Protein AF-A0A7M2WUM8-F1 (afdb_monomer_lite)

Organism: NCBI:txid2807512

pLDDT: mean 88.23, std 14.9, range [24.0, 98.25]

Structure (mmCIF, N/CA/C/O backbone):
data_AF-A0A7M2WUM8-F1
#
_entry.id   AF-A0A7M2WUM8-F1
#
loop_
_atom_site.group_PDB
_atom_site.id
_atom_site.type_symbol
_atom_site.label_atom_id
_atom_site.label_alt_id
_atom_site.label_comp_id
_atom_site.label_asym_id
_atom_site.label_entity_id
_atom_site.label_seq_id
_atom_site.pdbx_PDB_ins_code
_atom_site.Cartn_x
_atom_site.Cartn_y
_atom_site.Cartn_z
_atom_site.occupancy
_atom_site.B_iso_or_equiv
_atom_site.auth_seq_id
_atom_site.auth_comp_id
_atom_site.auth_asym_id
_atom_site.auth_atom_id
_atom_site.pdbx_PDB_model_num
ATOM 1 N N . MET A 1 1 ? 37.838 58.547 -4.268 1.00 42.66 1 MET A N 1
ATOM 2 C CA . MET A 1 1 ? 38.036 58.167 -5.687 1.00 42.66 1 MET A CA 1
ATOM 3 C C . MET A 1 1 ? 38.550 56.728 -5.782 1.00 42.66 1 MET A C 1
ATOM 5 O O . MET A 1 1 ? 39.746 56.507 -5.702 1.00 42.66 1 MET A O 1
ATOM 9 N N . ARG A 1 2 ? 37.656 55.739 -5.902 1.00 49.25 2 ARG A N 1
ATOM 10 C CA . ARG A 1 2 ? 37.960 54.344 -6.291 1.00 49.25 2 ARG A CA 1
ATOM 11 C C . ARG A 1 2 ? 36.720 53.806 -7.011 1.00 49.25 2 ARG A C 1
ATOM 13 O O . ARG A 1 2 ? 35.872 53.190 -6.384 1.00 49.25 2 ARG A O 1
ATOM 20 N N . TYR A 1 3 ? 36.545 54.164 -8.284 1.00 49.31 3 TYR A N 1
ATOM 21 C CA . TYR A 1 3 ? 35.383 53.724 -9.078 1.00 49.31 3 TYR A CA 1
ATOM 22 C C . TYR A 1 3 ? 35.716 53.348 -10.537 1.00 49.31 3 TYR A C 1
ATOM 24 O O . TYR A 1 3 ? 34.815 52.955 -11.270 1.00 49.31 3 TYR A O 1
ATOM 32 N N . SER A 1 4 ? 36.985 53.397 -10.974 1.00 52.22 4 SER A N 1
ATOM 33 C CA . SER A 1 4 ? 37.352 53.105 -12.376 1.00 52.22 4 SER A CA 1
ATOM 34 C C . SER A 1 4 ? 37.864 51.681 -12.646 1.00 52.22 4 SER A C 1
ATOM 36 O O . SER A 1 4 ? 37.962 51.295 -13.806 1.00 52.22 4 SER A O 1
ATOM 38 N N . SER A 1 5 ? 38.121 50.849 -11.628 1.00 57.44 5 SER A N 1
ATOM 39 C CA . SER A 1 5 ? 38.676 49.494 -11.825 1.00 57.44 5 SER A CA 1
ATOM 40 C C . SER A 1 5 ? 37.657 48.429 -12.263 1.00 57.44 5 SER A C 1
ATOM 42 O O . SER A 1 5 ? 38.038 47.293 -12.520 1.00 57.44 5 SER A O 1
ATOM 44 N N . ASN A 1 6 ? 36.371 48.775 -12.388 1.00 72.19 6 ASN A N 1
ATOM 45 C CA . ASN A 1 6 ? 35.307 47.816 -12.717 1.00 72.19 6 ASN A CA 1
ATOM 46 C C . ASN A 1 6 ? 34.838 47.853 -14.179 1.00 72.19 6 ASN A C 1
ATOM 48 O O . ASN A 1 6 ? 34.098 46.963 -14.588 1.00 72.19 6 ASN A O 1
ATOM 52 N N . VAL A 1 7 ? 35.228 48.849 -14.980 1.00 77.69 7 VAL A N 1
ATOM 53 C CA . VAL A 1 7 ? 34.718 48.977 -16.361 1.00 77.69 7 VAL A CA 1
ATOM 54 C C . VAL A 1 7 ? 35.395 47.978 -17.298 1.00 77.69 7 VAL A C 1
ATOM 56 O O . VAL A 1 7 ? 34.704 47.264 -18.015 1.00 77.69 7 VAL A O 1
ATOM 59 N N . LEU A 1 8 ? 36.724 47.854 -17.235 1.00 79.62 8 LEU A N 1
ATOM 60 C CA . LEU A 1 8 ? 37.489 46.882 -18.029 1.00 79.62 8 LEU A CA 1
ATOM 61 C C . LEU A 1 8 ? 37.127 45.433 -17.684 1.00 79.62 8 LEU A C 1
ATOM 63 O O . LEU A 1 8 ? 36.919 44.631 -18.586 1.00 79.62 8 LEU A O 1
ATOM 67 N N . ALA A 1 9 ? 36.970 45.114 -16.395 1.00 80.75 9 ALA A N 1
ATOM 68 C CA . ALA A 1 9 ? 36.554 43.781 -15.957 1.00 80.75 9 ALA A CA 1
ATOM 69 C C . ALA A 1 9 ? 35.133 43.431 -16.435 1.00 80.75 9 ALA A C 1
ATOM 71 O O . ALA A 1 9 ? 34.902 42.327 -16.920 1.00 80.75 9 ALA A O 1
ATOM 72 N N . LYS A 1 10 ? 34.189 44.383 -16.365 1.00 83.12 10 LYS A N 1
ATOM 73 C CA . LYS A 1 10 ? 32.835 44.201 -16.912 1.00 83.12 10 LYS A CA 1
ATOM 74 C C . LYS A 1 10 ? 32.858 44.050 -18.430 1.00 83.12 10 LYS A C 1
ATOM 76 O O . LYS A 1 10 ? 32.170 43.186 -18.953 1.00 83.12 10 LYS A O 1
ATOM 81 N N . MET A 1 11 ? 33.652 44.853 -19.134 1.00 86.31 11 MET A N 1
ATOM 82 C CA . MET A 1 11 ? 33.783 44.777 -20.589 1.00 86.31 11 MET A CA 1
ATOM 83 C C . MET A 1 11 ? 34.362 43.426 -21.026 1.00 86.31 11 MET A C 1
ATOM 85 O O . MET A 1 11 ? 33.791 42.777 -21.893 1.00 86.31 11 MET A O 1
ATOM 89 N N . PHE A 1 12 ? 35.429 42.962 -20.369 1.00 88.44 12 PHE A N 1
ATOM 90 C CA . PHE A 1 12 ? 36.008 41.640 -20.609 1.00 88.44 12 PHE A CA 1
ATOM 91 C C . PHE A 1 12 ? 35.006 40.519 -20.322 1.00 88.44 12 PHE A C 1
ATOM 93 O O . PHE A 1 12 ? 34.868 39.607 -21.130 1.00 88.44 12 PHE A O 1
ATOM 100 N N . TYR A 1 13 ? 34.261 40.611 -19.217 1.00 87.81 13 TYR A N 1
ATOM 101 C CA . TYR A 1 13 ? 33.204 39.655 -18.886 1.00 87.81 13 TYR A CA 1
ATOM 102 C C . TYR A 1 13 ? 32.126 39.583 -19.977 1.00 87.81 13 TYR A C 1
ATOM 104 O O . TYR A 1 13 ? 31.785 38.489 -20.415 1.00 87.81 13 TYR A O 1
ATOM 112 N N . TRP A 1 14 ? 31.626 40.725 -20.462 1.00 90.31 14 TRP A N 1
ATOM 113 C CA . TRP A 1 14 ? 30.609 40.754 -21.519 1.00 90.31 14 TRP A CA 1
ATOM 114 C C . TRP A 1 14 ? 31.131 40.234 -22.857 1.00 90.31 14 TRP A C 1
ATOM 116 O O . TRP A 1 14 ? 30.410 39.520 -23.548 1.00 90.31 14 TRP A O 1
ATOM 126 N N . VAL A 1 15 ? 32.385 40.535 -23.204 1.00 88.12 15 VAL A N 1
ATOM 127 C CA . VAL A 1 15 ? 33.031 39.983 -24.402 1.00 88.12 15 VAL A CA 1
ATOM 128 C C . VAL A 1 15 ? 33.195 38.470 -24.267 1.00 88.12 15 VAL A C 1
ATOM 130 O O . VAL A 1 15 ? 32.793 37.740 -25.163 1.00 88.12 15 VAL A O 1
ATOM 133 N N . ALA A 1 16 ? 33.705 37.974 -23.137 1.00 87.25 16 ALA A N 1
ATOM 134 C CA . ALA A 1 16 ? 33.836 36.540 -22.890 1.00 87.25 16 ALA A CA 1
ATOM 135 C C . ALA A 1 16 ? 32.474 35.826 -22.943 1.00 87.25 16 ALA A C 1
ATOM 137 O O . ALA A 1 16 ? 32.356 34.789 -23.593 1.00 87.25 16 ALA A O 1
ATOM 138 N N . LEU A 1 17 ? 31.429 36.402 -22.339 1.00 87.00 17 LEU A N 1
ATOM 139 C CA . LEU A 1 17 ? 30.070 35.859 -22.383 1.00 87.00 17 LEU A CA 1
ATOM 140 C C . LEU A 1 17 ? 29.519 35.818 -23.818 1.00 87.00 17 LEU A C 1
ATOM 142 O O . LEU A 1 17 ? 28.900 34.829 -24.204 1.00 87.00 17 LEU A O 1
ATOM 146 N N . ALA A 1 18 ? 29.814 36.839 -24.630 1.00 89.25 18 ALA A N 1
ATOM 147 C CA . ALA A 1 18 ? 29.424 36.890 -26.037 1.00 89.25 18 ALA A CA 1
ATOM 148 C C . ALA A 1 18 ? 30.080 35.797 -26.902 1.00 89.25 18 ALA A C 1
ATOM 150 O O . ALA A 1 18 ? 29.534 35.475 -27.950 1.00 89.25 18 ALA A O 1
ATOM 151 N N . PHE A 1 19 ? 31.200 35.200 -26.476 1.00 91.75 19 PHE A N 1
ATOM 152 C CA . PHE A 1 19 ? 31.812 34.041 -27.149 1.00 91.75 19 PHE A CA 1
ATOM 153 C C . PHE A 1 19 ? 31.405 32.701 -26.523 1.00 91.75 19 PHE A C 1
ATOM 155 O O . PHE A 1 19 ? 31.167 31.727 -27.238 1.00 91.75 19 PHE A O 1
ATOM 162 N N . VAL A 1 20 ? 31.309 32.640 -25.194 1.00 91.69 20 VAL A N 1
ATOM 163 C CA . VAL A 1 20 ? 31.002 31.406 -24.458 1.00 91.69 20 VAL A CA 1
ATOM 164 C C . VAL A 1 20 ? 29.569 30.943 -24.709 1.00 91.69 20 VAL A C 1
ATOM 166 O O . VAL A 1 20 ? 29.356 29.752 -24.925 1.00 91.69 20 VAL A O 1
ATOM 169 N N . GLU A 1 21 ? 28.590 31.851 -24.720 1.00 89.75 21 GLU A N 1
ATOM 170 C CA . GLU A 1 21 ? 27.182 31.475 -24.902 1.00 89.75 21 GLU A CA 1
ATOM 171 C C . GLU A 1 21 ? 26.889 30.915 -26.310 1.00 89.75 21 GLU A C 1
ATOM 173 O O . GLU A 1 21 ? 26.281 29.845 -26.401 1.00 89.75 21 GLU A O 1
ATOM 178 N N . PRO A 1 22 ? 27.395 31.501 -27.417 1.00 94.06 22 PRO A N 1
ATOM 179 C CA . PRO A 1 22 ? 27.299 30.865 -28.731 1.00 94.06 22 PRO A CA 1
ATOM 180 C C . PRO A 1 22 ? 28.025 29.522 -28.809 1.00 94.06 22 PRO A C 1
ATOM 182 O O . PRO A 1 22 ? 27.486 28.581 -29.387 1.00 94.06 22 PRO A O 1
ATOM 185 N N . MET A 1 23 ? 29.215 29.396 -28.206 1.00 93.31 23 MET A N 1
ATOM 186 C CA . MET A 1 23 ? 29.960 28.131 -28.212 1.00 93.31 23 MET A CA 1
ATOM 187 C C . MET A 1 23 ? 29.203 27.027 -27.464 1.00 93.31 23 MET A C 1
ATOM 189 O O . MET A 1 23 ? 29.134 25.892 -27.933 1.00 93.31 23 MET A O 1
ATOM 193 N N . ARG A 1 24 ? 28.569 27.361 -26.334 1.00 92.44 24 ARG A N 1
ATOM 194 C CA . ARG A 1 24 ? 27.646 26.461 -25.629 1.00 92.44 24 ARG A CA 1
ATOM 195 C C . ARG A 1 24 ? 26.470 26.056 -26.509 1.00 92.44 24 ARG A C 1
ATOM 197 O O . ARG A 1 24 ? 26.135 24.876 -26.540 1.00 92.44 24 ARG A O 1
ATOM 204 N N . GLY A 1 25 ? 25.892 27.000 -27.251 1.00 93.56 25 GLY A N 1
ATOM 205 C CA . GLY A 1 25 ? 24.832 26.725 -28.222 1.00 93.56 25 GLY A CA 1
ATOM 206 C C . GLY A 1 25 ? 25.270 25.749 -29.317 1.00 93.56 25 GLY A C 1
ATOM 207 O O . GLY A 1 25 ? 24.562 24.785 -29.596 1.00 93.56 25 GLY A O 1
ATOM 208 N N . VAL A 1 26 ? 26.463 25.937 -29.890 1.00 95.62 26 VAL A N 1
ATOM 209 C CA . VAL A 1 26 ? 27.023 25.034 -30.910 1.00 95.62 26 VAL A CA 1
ATOM 210 C C . VAL A 1 26 ? 27.268 23.637 -30.343 1.00 95.62 26 VAL A C 1
ATOM 212 O O . VAL A 1 26 ? 26.841 22.656 -30.948 1.00 95.62 26 VAL A O 1
ATOM 215 N N . LEU A 1 27 ? 27.903 23.526 -29.173 1.00 94.38 27 LEU A N 1
ATOM 216 C CA . LEU A 1 27 ? 28.136 22.232 -28.523 1.00 94.38 27 LEU A CA 1
ATOM 217 C C . LEU A 1 27 ? 26.822 21.515 -28.199 1.00 94.38 27 LEU A C 1
ATOM 219 O O . LEU A 1 27 ? 26.712 20.309 -28.411 1.00 94.38 27 LEU A O 1
ATOM 223 N N . TRP A 1 28 ? 25.809 22.252 -27.742 1.00 95.31 28 TRP A N 1
ATOM 224 C CA . TRP A 1 28 ? 24.478 21.710 -27.488 1.00 95.31 28 TRP A CA 1
ATOM 225 C C . TRP A 1 28 ? 23.806 21.201 -28.771 1.00 95.31 28 TRP A C 1
ATOM 227 O O . TRP A 1 28 ? 23.265 20.098 -28.774 1.00 95.31 28 TRP A O 1
ATOM 237 N N . LEU A 1 29 ? 23.905 21.939 -29.883 1.00 95.19 29 LEU A N 1
ATOM 238 C CA . LEU A 1 29 ? 23.396 21.493 -31.186 1.00 95.19 29 LEU A CA 1
ATOM 239 C C . LEU A 1 29 ? 24.125 20.245 -31.694 1.00 95.19 29 LEU A C 1
ATOM 241 O O . LEU A 1 29 ? 23.479 19.323 -32.187 1.00 95.19 29 LEU A O 1
ATOM 245 N N . MET A 1 30 ? 25.452 20.185 -31.552 1.00 95.44 30 MET A N 1
ATOM 246 C CA . MET A 1 30 ? 26.231 18.998 -31.918 1.00 95.44 30 MET A CA 1
ATOM 247 C C . MET A 1 30 ? 25.852 17.788 -31.062 1.00 95.44 30 MET A C 1
ATOM 249 O O . MET A 1 30 ? 25.716 16.694 -31.600 1.00 95.44 30 MET A O 1
ATOM 253 N N . MET A 1 31 ? 25.644 17.980 -29.757 1.00 95.69 31 MET A N 1
ATOM 254 C CA . MET A 1 31 ? 25.192 16.933 -28.839 1.00 95.69 31 MET A CA 1
ATOM 255 C C . MET A 1 31 ? 23.785 16.432 -29.191 1.00 95.69 31 MET A C 1
ATOM 257 O O . MET A 1 31 ? 23.553 15.228 -29.217 1.00 95.69 31 MET A O 1
ATOM 261 N N . LEU A 1 32 ? 22.844 17.328 -29.502 1.00 93.88 32 LEU A N 1
ATOM 262 C CA . LEU A 1 32 ? 21.515 16.922 -29.966 1.00 93.88 32 LEU A CA 1
ATOM 263 C C . LEU A 1 32 ? 21.582 16.185 -31.302 1.00 93.88 32 LEU A C 1
ATOM 265 O O . LEU A 1 32 ? 20.927 15.162 -31.467 1.00 93.88 32 LEU A O 1
ATOM 269 N N . GLY A 1 33 ? 22.383 16.686 -32.244 1.00 94.62 33 GLY A N 1
ATOM 270 C CA . GLY A 1 33 ? 22.578 16.057 -33.546 1.00 94.62 33 GLY A CA 1
ATOM 271 C C . GLY A 1 33 ? 23.195 14.664 -33.430 1.00 94.62 33 GLY A C 1
ATOM 272 O O . GLY A 1 33 ? 22.708 13.727 -34.063 1.00 94.62 33 GLY A O 1
ATOM 273 N N . SER A 1 34 ? 24.220 14.499 -32.588 1.00 93.56 34 SER A N 1
ATOM 274 C CA . SER A 1 34 ? 24.834 13.193 -32.340 1.00 93.56 34 SER A CA 1
ATOM 275 C C . SER A 1 34 ? 23.861 12.243 -31.648 1.00 93.56 34 SER A C 1
ATOM 277 O O . SER A 1 34 ? 23.773 11.084 -32.042 1.00 93.56 34 SER A O 1
ATOM 279 N N . HIS A 1 35 ? 23.068 12.728 -30.691 1.00 92.12 35 HIS A N 1
ATOM 280 C CA . HIS A 1 35 ? 22.051 11.918 -30.031 1.00 92.12 35 HIS A CA 1
ATOM 281 C C . HIS A 1 35 ? 20.947 11.471 -31.004 1.00 92.12 35 HIS A C 1
ATOM 283 O O . HIS A 1 35 ? 20.629 10.284 -31.039 1.00 92.12 35 HIS A O 1
ATOM 289 N N . LEU A 1 36 ? 20.432 12.368 -31.857 1.00 93.50 36 LEU A N 1
ATOM 290 C CA . LEU A 1 36 ? 19.471 12.027 -32.919 1.00 93.50 36 LEU A CA 1
ATOM 291 C C . LEU A 1 36 ? 20.018 10.957 -33.864 1.00 93.50 36 LEU A C 1
ATOM 293 O O . LEU A 1 36 ? 19.313 9.999 -34.186 1.00 93.50 36 LEU A O 1
ATOM 297 N N . LEU A 1 37 ? 21.268 11.116 -34.312 1.00 94.06 37 LEU A N 1
ATOM 298 C CA . LEU A 1 37 ? 21.906 10.163 -35.216 1.00 94.06 37 LEU A CA 1
ATOM 299 C C . LEU A 1 37 ? 22.065 8.794 -34.548 1.00 94.06 37 LEU A C 1
ATOM 301 O O . LEU A 1 37 ? 21.692 7.787 -35.146 1.00 94.06 37 LEU A O 1
ATOM 305 N N . SER A 1 38 ? 22.544 8.761 -33.303 1.00 93.19 38 SER A N 1
ATOM 306 C CA . SER A 1 38 ? 22.651 7.529 -32.517 1.00 93.19 38 SER A CA 1
ATOM 307 C C . SER A 1 38 ? 21.293 6.842 -32.364 1.00 93.19 38 SER A C 1
ATOM 309 O O . SER A 1 38 ? 21.184 5.649 -32.636 1.00 93.19 38 SER A O 1
ATOM 311 N N . CYS A 1 39 ? 20.232 7.588 -32.035 1.00 93.00 39 CYS A N 1
ATOM 312 C CA . CYS A 1 39 ? 18.874 7.043 -31.945 1.00 93.00 39 CYS A CA 1
ATOM 313 C C . CYS A 1 39 ? 18.372 6.515 -33.299 1.00 93.00 39 CYS A C 1
ATOM 315 O O . CYS A 1 39 ? 17.689 5.499 -33.358 1.00 93.00 39 CYS A O 1
ATOM 317 N N . HIS A 1 40 ? 18.706 7.165 -34.419 1.00 93.25 40 HIS A N 1
ATOM 318 C CA . HIS A 1 40 ? 18.345 6.664 -35.750 1.00 93.25 40 HIS A CA 1
ATOM 319 C C . HIS A 1 40 ? 19.060 5.351 -36.102 1.00 93.25 40 HIS A C 1
ATOM 321 O O . HIS A 1 40 ? 18.429 4.447 -36.649 1.00 93.25 40 HIS A O 1
ATOM 327 N N . VAL A 1 41 ? 20.356 5.239 -35.793 1.00 94.25 41 VAL A N 1
ATOM 328 C CA . VAL A 1 41 ? 21.136 4.014 -36.032 1.00 94.25 41 VAL A CA 1
ATOM 329 C C . VAL A 1 41 ? 20.594 2.860 -35.191 1.00 94.25 41 VAL A C 1
ATOM 331 O O . VAL A 1 41 ? 20.339 1.793 -35.744 1.00 94.25 41 VAL A O 1
ATOM 334 N N . LEU A 1 42 ? 20.334 3.089 -33.899 1.00 93.50 42 LEU A N 1
ATOM 335 C CA . LEU A 1 42 ? 19.752 2.078 -33.008 1.00 93.50 42 LEU A CA 1
ATOM 336 C C . LEU A 1 42 ? 18.394 1.583 -33.522 1.00 93.50 42 LEU A C 1
ATOM 338 O O . LEU A 1 42 ? 18.186 0.380 -33.636 1.00 93.50 42 LEU A O 1
ATOM 342 N N . ARG A 1 43 ? 17.514 2.490 -33.968 1.00 94.50 43 ARG A N 1
ATOM 343 C CA . ARG A 1 43 ? 16.224 2.100 -34.560 1.00 94.50 43 ARG A CA 1
ATOM 344 C C . ARG A 1 43 ? 16.365 1.249 -35.820 1.00 94.50 43 ARG A C 1
ATOM 346 O O . ARG A 1 43 ? 15.560 0.350 -36.029 1.00 94.50 43 ARG A O 1
ATOM 353 N N . ARG A 1 44 ? 17.359 1.516 -36.676 1.00 94.81 44 ARG A N 1
ATOM 354 C CA . ARG A 1 44 ? 17.613 0.662 -37.850 1.00 94.81 44 ARG A CA 1
ATOM 355 C C . ARG A 1 44 ? 18.050 -0.740 -37.449 1.00 94.81 44 ARG A C 1
ATOM 357 O O . ARG A 1 44 ? 17.548 -1.691 -38.031 1.00 94.81 44 ARG A O 1
ATOM 364 N N . MET A 1 45 ? 18.931 -0.850 -36.456 1.00 96.31 45 MET A N 1
ATOM 365 C CA . MET A 1 45 ? 19.372 -2.148 -35.943 1.00 96.31 45 MET A CA 1
ATOM 366 C C . MET A 1 45 ? 18.200 -2.965 -35.391 1.00 96.31 45 MET A C 1
ATOM 368 O O . MET A 1 45 ? 18.119 -4.153 -35.680 1.00 96.31 45 MET A O 1
ATOM 372 N N . GLU A 1 46 ? 17.269 -2.325 -34.677 1.00 94.75 46 GLU A N 1
ATOM 373 C CA . GLU A 1 46 ? 16.026 -2.959 -34.210 1.00 94.75 46 GLU A CA 1
ATOM 374 C C . GLU A 1 46 ? 15.171 -3.466 -35.379 1.00 94.75 46 GLU A C 1
ATOM 376 O O . GLU A 1 46 ? 14.787 -4.628 -35.403 1.00 94.75 46 GLU A O 1
ATOM 381 N N . TYR A 1 47 ? 14.928 -2.640 -36.405 1.00 95.12 47 TYR A N 1
ATOM 382 C CA . TYR A 1 47 ? 14.155 -3.084 -37.571 1.00 95.12 47 TYR A CA 1
ATOM 383 C C . TYR A 1 47 ? 14.809 -4.241 -38.327 1.00 95.12 47 TYR A C 1
ATOM 385 O O . TYR A 1 47 ? 14.102 -5.099 -38.850 1.00 95.12 47 TYR A O 1
ATOM 393 N N . ASP A 1 48 ? 16.135 -4.242 -38.445 1.00 95.50 48 ASP A N 1
ATOM 394 C CA . ASP A 1 48 ? 16.853 -5.315 -39.127 1.00 95.50 48 ASP A CA 1
ATOM 395 C C . ASP A 1 48 ? 16.819 -6.608 -38.298 1.00 95.50 48 ASP A C 1
ATOM 397 O O . ASP A 1 48 ? 16.603 -7.680 -38.864 1.00 95.50 48 ASP A O 1
ATOM 401 N N . ALA A 1 49 ? 16.937 -6.512 -36.969 1.00 94.81 49 ALA A N 1
ATOM 402 C CA . ALA A 1 49 ? 16.751 -7.643 -36.063 1.00 94.81 49 ALA A CA 1
ATOM 403 C C . ALA A 1 49 ? 15.328 -8.221 -36.158 1.00 94.81 49 ALA A C 1
ATOM 405 O O . ALA A 1 49 ? 15.178 -9.424 -36.362 1.00 94.81 49 ALA A O 1
ATOM 406 N N . ASP A 1 50 ? 14.302 -7.367 -36.128 1.00 95.38 50 ASP A N 1
ATOM 407 C CA . ASP A 1 50 ? 12.894 -7.767 -36.239 1.00 95.38 50 ASP A CA 1
ATOM 408 C C . ASP A 1 50 ? 12.600 -8.510 -37.549 1.00 95.38 50 ASP A C 1
ATOM 410 O O . ASP A 1 50 ? 11.866 -9.496 -37.576 1.00 95.38 50 ASP A O 1
ATOM 414 N N . ARG A 1 51 ? 13.179 -8.048 -38.665 1.00 93.81 51 ARG A N 1
ATOM 415 C CA . ARG A 1 51 ? 13.019 -8.710 -39.969 1.00 93.81 51 ARG A CA 1
ATOM 416 C C . ARG A 1 51 ? 13.679 -10.080 -40.002 1.00 93.81 51 ARG A C 1
ATOM 418 O O . ARG A 1 51 ? 13.133 -10.988 -40.620 1.00 93.81 51 ARG A O 1
ATOM 425 N N . LEU A 1 52 ? 14.844 -10.228 -39.371 1.00 93.56 52 LEU A N 1
ATOM 426 C CA . LEU A 1 52 ? 15.519 -11.521 -39.267 1.00 93.56 52 LEU A CA 1
ATOM 427 C C . LEU A 1 52 ? 14.721 -12.489 -38.387 1.00 93.56 52 LEU A C 1
ATOM 429 O O . LEU A 1 52 ? 14.534 -13.639 -38.777 1.00 93.56 52 LEU A O 1
ATOM 433 N N . GLU A 1 53 ? 14.210 -12.019 -37.248 1.00 93.00 53 GLU A N 1
ATOM 434 C CA . GLU A 1 53 ? 13.346 -12.806 -36.363 1.00 93.00 53 GLU A CA 1
ATOM 435 C C . GLU A 1 53 ? 12.079 -13.266 -37.093 1.00 93.00 53 GLU A C 1
ATOM 437 O O . GLU A 1 53 ? 11.780 -14.459 -37.125 1.00 93.00 53 GLU A O 1
ATOM 442 N N . ALA A 1 54 ? 11.382 -12.349 -37.762 1.00 93.19 54 ALA A N 1
ATOM 443 C CA . ALA A 1 54 ? 10.175 -12.668 -38.514 1.00 93.19 54 ALA A CA 1
ATOM 444 C C . ALA A 1 54 ? 10.435 -13.535 -39.753 1.00 93.19 54 ALA A C 1
ATOM 446 O O . ALA A 1 54 ? 9.575 -14.321 -40.133 1.00 93.19 54 ALA A O 1
ATOM 447 N N . GLY A 1 55 ? 11.609 -13.435 -40.381 1.00 93.25 55 GLY A N 1
ATOM 448 C CA . GLY A 1 55 ? 12.005 -14.365 -41.439 1.00 93.25 55 GLY A CA 1
ATOM 449 C C . GLY A 1 55 ? 12.214 -15.789 -40.913 1.00 93.25 55 GLY A C 1
ATOM 450 O O . GLY A 1 55 ? 11.919 -16.760 -41.607 1.00 93.25 55 GLY A O 1
ATOM 451 N N . LEU A 1 56 ? 12.694 -15.931 -39.674 1.00 92.50 56 LEU A N 1
ATOM 452 C CA . LEU A 1 56 ? 12.899 -17.231 -39.039 1.00 92.50 56 LEU A CA 1
ATOM 453 C C . LEU A 1 56 ? 11.581 -17.848 -38.548 1.00 92.50 56 LEU A C 1
ATOM 455 O O . LEU A 1 56 ? 11.295 -18.998 -38.882 1.00 92.50 56 LEU A O 1
ATOM 459 N N . ALA A 1 57 ? 10.816 -17.090 -37.759 1.00 90.62 57 ALA A N 1
ATOM 460 C CA . ALA A 1 57 ? 9.632 -17.559 -37.036 1.00 90.62 57 ALA A CA 1
ATOM 461 C C . ALA A 1 57 ? 8.311 -17.298 -37.772 1.00 90.62 57 ALA A C 1
ATOM 463 O O . ALA A 1 57 ? 7.321 -17.964 -37.510 1.00 90.62 57 ALA A O 1
ATOM 464 N N . GLY A 1 58 ? 8.288 -16.356 -38.713 1.00 92.88 58 GLY A N 1
ATOM 465 C CA . GLY A 1 58 ? 7.077 -15.897 -39.385 1.00 92.88 58 GLY A CA 1
ATOM 466 C C . GLY A 1 58 ? 6.612 -14.531 -38.882 1.00 92.88 58 GLY A C 1
ATOM 467 O O . GLY A 1 58 ? 6.828 -14.136 -37.735 1.00 92.88 58 GLY A O 1
ATOM 468 N N . VAL A 1 59 ? 5.954 -13.786 -39.774 1.00 93.12 59 VAL A N 1
ATOM 469 C CA . VAL A 1 59 ? 5.449 -12.434 -39.487 1.00 93.12 59 VAL A CA 1
ATOM 470 C C . VAL A 1 59 ? 4.377 -12.449 -38.399 1.00 93.12 59 VAL A C 1
ATOM 472 O O . VAL A 1 59 ? 4.403 -11.592 -37.517 1.00 93.12 59 VAL A O 1
ATOM 475 N N . ASP A 1 60 ? 3.439 -13.393 -38.453 1.00 91.44 60 ASP A N 1
ATOM 476 C CA . ASP A 1 60 ? 2.322 -13.436 -37.506 1.00 91.44 60 ASP A CA 1
ATOM 477 C C . ASP A 1 60 ? 2.797 -13.805 -36.093 1.00 91.44 60 ASP A C 1
ATOM 479 O O . ASP A 1 60 ? 2.471 -13.094 -35.141 1.00 91.44 60 ASP A O 1
ATOM 483 N N . ASP A 1 61 ? 3.676 -14.805 -35.969 1.00 90.88 61 ASP A N 1
ATOM 484 C CA . ASP A 1 61 ? 4.268 -15.206 -34.687 1.00 90.88 61 ASP A CA 1
ATOM 485 C C . ASP A 1 61 ? 5.124 -14.090 -34.070 1.00 90.88 61 ASP A C 1
ATOM 487 O O . ASP A 1 61 ? 5.062 -13.865 -32.857 1.00 90.88 61 ASP A O 1
ATOM 491 N N . PHE A 1 62 ? 5.864 -13.322 -34.882 1.00 92.31 62 PHE A N 1
ATOM 492 C CA . PHE A 1 62 ? 6.567 -12.122 -34.411 1.00 92.31 62 PHE A CA 1
ATOM 493 C C . PHE A 1 62 ? 5.590 -11.078 -33.850 1.00 92.31 62 PHE A C 1
ATOM 495 O O . PHE A 1 62 ? 5.816 -10.513 -32.775 1.00 92.31 62 PHE A O 1
ATOM 502 N N . VAL A 1 63 ? 4.493 -10.793 -34.559 1.00 91.56 63 VAL A N 1
ATOM 503 C CA . VAL A 1 63 ? 3.500 -9.797 -34.122 1.00 91.56 63 VAL A CA 1
ATOM 504 C C . VAL A 1 63 ? 2.834 -10.236 -32.819 1.00 91.56 63 VAL A C 1
ATOM 506 O O . VAL A 1 63 ? 2.705 -9.433 -31.891 1.00 91.56 63 VAL A O 1
ATOM 509 N N . ASP A 1 64 ? 2.441 -11.500 -32.721 1.00 90.44 64 ASP A N 1
ATOM 510 C CA . ASP A 1 64 ? 1.784 -12.025 -31.528 1.00 90.44 64 ASP A CA 1
ATOM 511 C C . ASP A 1 64 ? 2.743 -12.096 -30.337 1.00 90.44 64 ASP A C 1
ATOM 513 O O . ASP A 1 64 ? 2.389 -11.652 -29.238 1.00 90.44 64 ASP A O 1
ATOM 517 N N . THR A 1 65 ? 3.983 -12.540 -30.558 1.00 90.69 65 THR A N 1
ATOM 518 C CA . THR A 1 65 ? 5.025 -12.582 -29.523 1.00 90.69 65 THR A CA 1
ATOM 519 C C . THR A 1 65 ? 5.383 -11.182 -29.041 1.00 90.69 65 THR A C 1
ATOM 521 O O . THR A 1 65 ? 5.406 -10.934 -27.837 1.00 90.69 65 THR A O 1
ATOM 524 N N . SER A 1 66 ? 5.597 -10.225 -29.944 1.00 91.06 66 SER A N 1
ATOM 525 C CA . SER A 1 66 ? 5.950 -8.851 -29.566 1.00 91.06 66 SER A CA 1
ATOM 526 C C . SER A 1 66 ? 4.830 -8.155 -28.784 1.00 91.06 66 SER A C 1
ATOM 528 O O . SER A 1 66 ? 5.107 -7.485 -27.786 1.00 91.06 66 SER A O 1
ATOM 530 N N . ARG A 1 67 ? 3.556 -8.365 -29.148 1.00 91.38 67 ARG A N 1
ATOM 531 C CA . ARG A 1 67 ? 2.404 -7.901 -28.350 1.00 91.38 67 ARG A CA 1
ATOM 532 C C . ARG A 1 67 ? 2.353 -8.571 -26.981 1.00 91.38 67 ARG A C 1
ATOM 534 O O . ARG A 1 67 ? 2.108 -7.905 -25.973 1.00 91.38 67 ARG A O 1
ATOM 541 N N . LEU A 1 68 ? 2.576 -9.884 -26.940 1.00 91.25 68 LEU A N 1
ATOM 542 C CA . LEU A 1 68 ? 2.589 -10.647 -25.699 1.00 91.25 68 LEU A CA 1
ATOM 543 C C . LEU A 1 68 ? 3.712 -10.176 -24.768 1.00 91.25 68 LEU A C 1
ATOM 545 O O . LEU A 1 68 ? 3.457 -10.012 -23.582 1.00 91.25 68 LEU A O 1
ATOM 549 N N . LEU A 1 69 ? 4.910 -9.888 -25.281 1.00 91.06 69 LEU A N 1
ATOM 550 C CA . LEU A 1 69 ? 6.035 -9.384 -24.489 1.00 91.06 69 LEU A CA 1
ATOM 551 C C . LEU A 1 69 ? 5.727 -8.036 -23.835 1.00 91.06 69 LEU A C 1
ATOM 553 O O . LEU A 1 69 ? 6.009 -7.863 -22.651 1.00 91.06 69 LEU A O 1
ATOM 557 N N . VAL A 1 70 ? 5.098 -7.101 -24.556 1.00 89.88 70 VAL A N 1
ATOM 558 C CA . VAL A 1 70 ? 4.686 -5.817 -23.962 1.00 89.88 70 VAL A CA 1
ATOM 559 C C . VAL A 1 70 ? 3.650 -6.038 -22.856 1.00 89.88 70 VAL A C 1
ATOM 561 O O . VAL A 1 70 ? 3.774 -5.489 -21.759 1.00 89.88 70 VAL A O 1
ATOM 564 N N . PHE A 1 71 ? 2.657 -6.892 -23.108 1.00 93.31 71 PHE A N 1
ATOM 565 C CA . PHE A 1 71 ? 1.644 -7.240 -22.113 1.00 93.31 71 PHE A CA 1
ATOM 566 C C . PHE A 1 71 ? 2.248 -7.927 -20.874 1.00 93.31 71 PHE A C 1
ATOM 568 O O . PHE A 1 71 ? 1.926 -7.563 -19.740 1.00 93.31 71 PHE A O 1
ATOM 575 N N . LEU A 1 72 ? 3.174 -8.870 -21.070 1.00 94.69 72 LEU A N 1
ATOM 576 C CA . LEU A 1 72 ? 3.920 -9.529 -19.998 1.00 94.69 72 LEU A CA 1
ATOM 577 C C . LEU A 1 72 ? 4.833 -8.551 -19.250 1.00 94.69 72 LEU A C 1
ATOM 579 O O . LEU A 1 72 ? 5.011 -8.709 -18.046 1.00 94.69 72 LEU A O 1
ATOM 583 N N . GLY A 1 73 ? 5.358 -7.517 -19.911 1.00 93.75 73 GLY A N 1
ATOM 584 C CA . GLY A 1 73 ? 6.100 -6.433 -19.266 1.00 93.75 73 GLY A CA 1
ATOM 585 C C . GLY A 1 73 ? 5.256 -5.695 -18.223 1.00 93.75 73 GLY A C 1
ATOM 586 O O . GLY A 1 73 ? 5.698 -5.499 -17.089 1.00 93.75 73 GLY A O 1
ATOM 587 N N . ILE A 1 74 ? 4.002 -5.376 -18.557 1.00 93.44 74 ILE A N 1
ATOM 588 C CA . ILE A 1 74 ? 3.043 -4.763 -17.621 1.00 93.44 74 ILE A CA 1
ATOM 589 C C . ILE A 1 74 ? 2.694 -5.736 -16.488 1.00 93.44 74 ILE A C 1
ATOM 591 O O . ILE A 1 74 ? 2.701 -5.358 -15.312 1.00 93.44 74 ILE A O 1
ATOM 595 N N . ALA A 1 75 ? 2.436 -7.006 -16.815 1.00 95.00 75 ALA A N 1
ATOM 596 C CA . ALA A 1 75 ? 2.192 -8.040 -15.812 1.00 95.00 75 ALA A CA 1
ATOM 597 C C . ALA A 1 75 ? 3.398 -8.238 -14.874 1.00 95.00 75 ALA A C 1
ATOM 599 O O . ALA A 1 75 ? 3.217 -8.453 -13.678 1.00 95.00 75 ALA A O 1
ATOM 600 N N . SER A 1 76 ? 4.623 -8.103 -15.387 1.00 95.69 76 SER A N 1
ATOM 601 C CA . SER A 1 76 ? 5.861 -8.189 -14.613 1.00 95.69 76 SER A CA 1
ATOM 602 C C . SER A 1 76 ? 6.043 -7.002 -13.680 1.00 95.69 76 SER A C 1
ATOM 604 O O . SER A 1 76 ? 6.380 -7.193 -12.512 1.00 95.69 76 SER A O 1
ATOM 606 N N . GLN A 1 77 ? 5.734 -5.784 -14.130 1.00 94.31 77 GLN A N 1
ATOM 607 C CA . GLN A 1 77 ? 5.714 -4.629 -13.237 1.00 94.31 77 GLN A CA 1
ATOM 608 C C . GLN A 1 77 ? 4.710 -4.826 -12.095 1.00 94.31 77 GLN A C 1
ATOM 610 O O . GLN A 1 77 ? 5.026 -4.532 -10.943 1.00 94.31 77 GLN A O 1
ATOM 615 N N . ARG A 1 78 ? 3.531 -5.388 -12.388 1.00 93.25 78 ARG A N 1
ATOM 616 C CA . ARG A 1 78 ? 2.551 -5.745 -11.358 1.00 93.25 78 ARG A CA 1
ATOM 617 C C . ARG A 1 78 ? 3.074 -6.811 -10.392 1.00 93.25 78 ARG A C 1
ATOM 619 O O . ARG A 1 78 ? 2.966 -6.615 -9.186 1.00 93.25 78 ARG A O 1
ATOM 626 N N . ALA A 1 79 ? 3.701 -7.869 -10.902 1.00 94.88 79 ALA A N 1
ATOM 627 C CA . ALA A 1 79 ? 4.317 -8.906 -10.078 1.00 94.88 79 ALA A CA 1
ATOM 628 C C . ALA A 1 79 ? 5.393 -8.337 -9.138 1.00 94.88 79 ALA A C 1
ATOM 630 O O . ALA A 1 79 ? 5.484 -8.762 -7.995 1.00 94.88 79 ALA A O 1
ATOM 631 N N . ARG A 1 80 ? 6.167 -7.329 -9.562 1.00 93.88 80 ARG A N 1
ATOM 632 C CA . ARG A 1 80 ? 7.138 -6.653 -8.680 1.00 93.88 80 ARG A CA 1
ATOM 633 C C . ARG A 1 80 ? 6.477 -5.928 -7.508 1.00 93.88 80 ARG A C 1
ATOM 635 O O . ARG A 1 80 ? 7.027 -5.961 -6.414 1.00 93.88 80 ARG A O 1
ATOM 642 N N . TYR A 1 81 ? 5.310 -5.311 -7.710 1.00 92.62 81 TYR A N 1
ATOM 643 C CA . TYR A 1 81 ? 4.540 -4.747 -6.594 1.00 92.62 81 TYR A CA 1
ATOM 644 C C . TYR A 1 81 ? 4.030 -5.842 -5.656 1.00 92.62 81 TYR A C 1
ATOM 646 O O . TYR A 1 81 ? 4.094 -5.676 -4.445 1.00 92.62 81 TYR A O 1
ATOM 654 N N . ASP A 1 82 ? 3.572 -6.973 -6.200 1.00 92.62 82 ASP A N 1
ATOM 655 C CA . ASP A 1 82 ? 3.149 -8.110 -5.376 1.00 92.62 82 ASP A CA 1
ATOM 656 C C . ASP A 1 82 ? 4.319 -8.669 -4.547 1.00 92.62 82 ASP A C 1
ATOM 658 O O . ASP A 1 82 ? 4.138 -9.000 -3.381 1.00 92.62 82 ASP A O 1
ATOM 662 N N . LEU A 1 83 ? 5.525 -8.736 -5.121 1.00 94.12 83 LEU A N 1
ATOM 663 C CA . LEU A 1 83 ? 6.735 -9.175 -4.419 1.00 94.12 83 LEU A CA 1
ATOM 664 C C . LEU A 1 83 ? 7.182 -8.192 -3.338 1.00 94.12 83 LEU A C 1
ATOM 666 O O . LEU A 1 83 ? 7.653 -8.637 -2.298 1.00 94.12 83 LEU A O 1
ATOM 670 N N . ALA A 1 84 ? 7.045 -6.883 -3.568 1.00 91.69 84 ALA A N 1
ATOM 671 C CA . ALA A 1 84 ? 7.347 -5.875 -2.555 1.00 91.69 84 ALA A CA 1
ATOM 672 C C . ALA A 1 84 ? 6.419 -6.031 -1.338 1.00 91.69 84 ALA A C 1
ATOM 674 O O . ALA A 1 84 ? 6.901 -6.190 -0.220 1.00 91.69 84 ALA A O 1
ATOM 675 N N . ASP A 1 85 ? 5.106 -6.114 -1.572 1.00 90.38 85 ASP A N 1
ATOM 676 C CA . ASP A 1 85 ? 4.123 -6.364 -0.512 1.00 90.38 85 ASP A CA 1
ATOM 677 C C . ASP A 1 85 ? 4.363 -7.710 0.191 1.00 90.38 85 ASP A C 1
ATOM 679 O O . ASP A 1 85 ? 4.210 -7.830 1.408 1.00 90.38 85 ASP A O 1
ATOM 683 N N . ALA A 1 86 ? 4.719 -8.756 -0.559 1.00 92.12 86 ALA A N 1
ATOM 684 C CA . ALA A 1 86 ? 5.014 -10.059 0.022 1.00 92.12 86 ALA A CA 1
ATOM 685 C C . ALA A 1 86 ? 6.263 -9.987 0.917 1.00 92.12 86 ALA A C 1
ATOM 687 O O . ALA A 1 86 ? 6.242 -10.509 2.035 1.00 92.12 86 ALA A O 1
ATOM 688 N N . LEU A 1 87 ? 7.316 -9.296 0.466 1.00 91.81 87 LEU A N 1
ATOM 689 C CA . LEU A 1 87 ? 8.558 -9.112 1.216 1.00 91.81 87 LEU A CA 1
ATOM 690 C C . LEU A 1 87 ? 8.322 -8.367 2.533 1.00 91.81 87 LEU A C 1
ATOM 692 O O . LEU A 1 87 ? 8.916 -8.739 3.548 1.00 91.81 87 LEU A O 1
ATOM 696 N N . ASP A 1 88 ? 7.425 -7.380 2.548 1.00 89.38 88 ASP A N 1
ATOM 697 C CA . ASP A 1 88 ? 7.014 -6.691 3.777 1.00 89.38 88 ASP A CA 1
ATOM 698 C C . ASP A 1 88 ? 6.396 -7.670 4.792 1.00 89.38 88 ASP A C 1
ATOM 700 O O . ASP A 1 88 ? 6.667 -7.579 5.987 1.00 89.38 88 ASP A O 1
ATOM 704 N N . ASN A 1 89 ? 5.677 -8.690 4.311 1.00 90.50 89 ASN A N 1
ATOM 705 C CA . ASN A 1 89 ? 5.132 -9.796 5.114 1.00 90.50 89 ASN A CA 1
ATOM 706 C C . ASN A 1 89 ? 6.114 -10.972 5.298 1.00 90.50 89 ASN A C 1
ATOM 708 O O . ASN A 1 89 ? 5.717 -12.085 5.667 1.00 90.50 89 ASN A O 1
ATOM 712 N N . LYS A 1 90 ? 7.397 -10.751 4.990 1.00 93.56 90 LYS A N 1
ATOM 713 C CA . LYS A 1 90 ? 8.480 -11.745 5.039 1.00 93.56 90 LYS A CA 1
ATOM 714 C C . LYS A 1 90 ? 8.192 -13.001 4.213 1.00 93.56 90 LYS A C 1
ATOM 716 O O . LYS A 1 90 ? 8.667 -14.086 4.540 1.00 93.56 90 LYS A O 1
ATOM 721 N N . ARG A 1 91 ? 7.445 -12.871 3.117 1.00 94.75 91 ARG A N 1
ATOM 722 C CA . ARG A 1 91 ? 7.136 -13.950 2.167 1.00 94.75 91 ARG A CA 1
ATOM 723 C C . ARG A 1 91 ? 7.635 -13.562 0.779 1.00 94.75 91 ARG A C 1
ATOM 725 O O . ARG A 1 91 ? 7.494 -12.426 0.362 1.00 94.75 91 ARG A O 1
ATOM 732 N N . LEU A 1 92 ? 8.203 -14.491 0.026 1.00 95.94 92 LEU A N 1
ATOM 733 C CA . LEU A 1 92 ? 8.586 -14.246 -1.367 1.00 95.94 92 LEU A CA 1
ATOM 734 C C . LEU A 1 92 ? 8.135 -15.404 -2.246 1.00 95.94 92 LEU A C 1
ATOM 736 O O . LEU A 1 92 ? 8.095 -16.546 -1.797 1.00 95.94 92 LEU A O 1
ATOM 740 N N . ALA A 1 93 ? 7.801 -15.104 -3.501 1.00 96.81 93 ALA A N 1
ATOM 741 C CA . ALA A 1 93 ? 7.445 -16.134 -4.467 1.00 96.81 93 ALA A CA 1
ATOM 742 C C . ALA A 1 93 ? 8.662 -17.014 -4.763 1.00 96.81 93 ALA A C 1
ATOM 744 O O . ALA A 1 93 ? 9.773 -16.504 -4.940 1.00 96.81 93 ALA A O 1
ATOM 745 N N . ASP A 1 94 ? 8.442 -18.317 -4.865 1.00 97.00 94 ASP A N 1
ATOM 746 C CA . ASP A 1 94 ? 9.445 -19.271 -5.324 1.00 97.00 94 ASP A CA 1
ATOM 747 C C . ASP A 1 94 ? 9.661 -19.248 -6.850 1.00 97.00 94 ASP A C 1
ATOM 749 O O . ASP A 1 94 ? 10.728 -19.644 -7.315 1.00 97.00 94 ASP A O 1
ATOM 753 N N . ASP A 1 95 ? 8.686 -18.754 -7.622 1.00 97.62 95 ASP A N 1
ATOM 754 C CA . ASP A 1 95 ? 8.677 -18.738 -9.088 1.00 97.62 95 ASP A CA 1
ATOM 755 C C . ASP A 1 95 ? 8.096 -17.411 -9.625 1.00 97.62 95 ASP A C 1
ATOM 757 O O . ASP A 1 95 ? 6.896 -17.242 -9.862 1.00 97.62 95 ASP A O 1
ATOM 761 N N . VAL A 1 96 ? 8.969 -16.423 -9.829 1.00 96.94 96 VAL A N 1
ATOM 762 C CA . VAL A 1 96 ? 8.586 -15.109 -10.369 1.00 96.94 96 VAL A CA 1
ATOM 763 C C . VAL A 1 96 ? 7.978 -15.218 -11.775 1.00 96.94 96 VAL A C 1
ATOM 765 O O . VAL A 1 96 ? 6.942 -14.588 -11.996 1.00 96.94 96 VAL A O 1
ATOM 768 N N . PRO A 1 97 ? 8.520 -16.000 -12.733 1.00 96.38 97 PRO A N 1
ATOM 769 C CA . PRO A 1 97 ? 7.860 -16.221 -14.023 1.00 96.38 97 PRO A CA 1
ATOM 770 C C . PRO A 1 97 ? 6.407 -16.708 -13.906 1.00 96.38 97 PRO A C 1
ATOM 772 O O . PRO A 1 97 ? 5.522 -16.184 -14.595 1.00 96.38 97 PRO A O 1
ATOM 775 N N . ALA A 1 98 ? 6.123 -17.652 -13.005 1.00 95.56 98 ALA A N 1
ATOM 776 C CA . ALA A 1 98 ? 4.759 -18.101 -12.744 1.00 95.56 98 ALA A CA 1
ATOM 777 C C . ALA A 1 98 ? 3.881 -16.971 -12.174 1.00 95.56 98 ALA A C 1
ATOM 779 O O . ALA A 1 98 ? 2.720 -16.843 -12.572 1.00 95.56 98 ALA A O 1
ATOM 780 N N . LEU A 1 99 ? 4.433 -16.099 -11.322 1.00 96.19 99 LEU A N 1
ATOM 781 C CA . LEU A 1 99 ? 3.718 -14.943 -10.766 1.00 96.19 99 LEU A CA 1
ATOM 782 C C . LEU A 1 99 ? 3.369 -13.919 -11.853 1.00 96.19 99 LEU A C 1
ATOM 784 O O . LEU A 1 99 ? 2.269 -13.360 -11.862 1.00 96.19 99 LEU A O 1
ATOM 788 N N . VAL A 1 100 ? 4.283 -13.693 -12.802 1.00 96.44 100 VAL A N 1
ATOM 789 C CA . VAL A 1 100 ? 4.042 -12.857 -13.988 1.00 96.44 100 VAL A CA 1
ATOM 790 C C . VAL A 1 100 ? 2.909 -13.450 -14.824 1.00 96.44 100 VAL A C 1
ATOM 792 O O . VAL A 1 100 ? 1.986 -12.729 -15.200 1.00 96.44 100 VAL A O 1
ATOM 795 N N . SER A 1 101 ? 2.930 -14.765 -15.070 1.00 94.44 101 SER A N 1
ATOM 796 C CA . SER A 1 101 ? 1.863 -15.459 -15.805 1.00 94.44 101 SER A CA 1
ATOM 797 C C . SER A 1 101 ? 0.509 -15.348 -15.096 1.00 94.44 101 SER A C 1
ATOM 799 O O . SER A 1 101 ? -0.500 -15.040 -15.734 1.00 94.44 101 SER A O 1
ATOM 801 N N . ALA A 1 102 ? 0.471 -15.529 -13.772 1.00 92.94 102 ALA A N 1
ATOM 802 C CA . ALA A 1 102 ? -0.745 -15.379 -12.976 1.00 92.94 102 ALA A CA 1
ATOM 803 C C . ALA A 1 102 ? -1.314 -13.951 -13.071 1.00 92.94 102 ALA A C 1
ATOM 805 O O . ALA A 1 102 ? -2.507 -13.768 -13.322 1.00 92.94 102 ALA A O 1
ATOM 806 N N . ASN A 1 103 ? -0.457 -12.933 -12.963 1.00 93.50 103 ASN A N 1
ATOM 807 C CA . ASN A 1 103 ? -0.852 -11.536 -13.145 1.00 93.50 103 ASN A CA 1
ATOM 808 C C . ASN A 1 103 ? -1.339 -11.235 -14.567 1.00 93.50 103 ASN A C 1
ATOM 810 O O . ASN A 1 103 ? -2.324 -10.515 -14.735 1.00 93.50 103 ASN A O 1
ATOM 814 N N . ALA A 1 104 ? -0.697 -11.808 -15.585 1.00 93.88 104 ALA A N 1
ATOM 815 C CA . ALA A 1 104 ? -1.107 -11.666 -16.977 1.00 93.88 104 ALA A CA 1
ATOM 816 C C . ALA A 1 104 ? -2.524 -12.219 -17.204 1.00 93.88 104 ALA A C 1
ATOM 818 O O . ALA A 1 104 ? -3.348 -11.552 -17.825 1.00 93.88 104 ALA A O 1
ATOM 819 N N . ARG A 1 105 ? -2.858 -13.383 -16.626 1.00 92.00 105 ARG A N 1
ATOM 820 C CA . ARG A 1 105 ? -4.226 -13.936 -16.675 1.00 92.00 105 ARG A CA 1
ATOM 821 C C . ARG A 1 105 ? -5.241 -13.011 -16.011 1.00 92.00 105 ARG A C 1
ATOM 823 O O . ARG A 1 105 ? -6.309 -12.785 -16.565 1.00 92.00 105 ARG A O 1
ATOM 830 N N . GLN A 1 106 ? -4.900 -12.421 -14.864 1.00 87.94 106 GLN A N 1
ATOM 831 C CA . GLN A 1 106 ? -5.783 -11.465 -14.184 1.00 87.94 106 GLN A CA 1
ATOM 832 C C . GLN A 1 106 ? -5.986 -10.161 -14.967 1.00 87.94 106 GLN A C 1
ATOM 834 O O . GLN A 1 106 ? -6.997 -9.494 -14.782 1.00 87.94 106 GLN A O 1
ATOM 839 N N . LEU A 1 107 ? -5.019 -9.762 -15.795 1.00 90.31 107 LEU A N 1
ATOM 840 C CA . LEU A 1 107 ? -5.112 -8.577 -16.650 1.00 90.31 107 LEU A CA 1
ATOM 841 C C . LEU A 1 107 ? -5.772 -8.869 -18.002 1.00 90.31 107 LEU A C 1
ATOM 843 O O . LEU A 1 107 ? -6.032 -7.931 -18.752 1.00 90.31 107 LEU A O 1
ATOM 847 N N . ALA A 1 108 ? -6.051 -10.137 -18.322 1.00 89.94 108 ALA A N 1
ATOM 848 C CA . ALA A 1 108 ? -6.584 -10.533 -19.621 1.00 89.94 108 ALA A CA 1
ATOM 849 C C . ALA A 1 108 ? -7.924 -9.848 -19.945 1.00 89.94 108 ALA A C 1
ATOM 851 O O . ALA A 1 108 ? -8.161 -9.513 -21.102 1.00 89.94 108 ALA A O 1
ATOM 852 N N . GLU A 1 109 ? -8.746 -9.550 -18.928 1.00 87.88 109 GLU A N 1
ATOM 853 C CA . GLU A 1 109 ? -10.003 -8.792 -19.072 1.00 87.88 109 GLU A CA 1
ATOM 854 C C . GLU A 1 109 ? -9.805 -7.373 -19.643 1.00 87.88 109 GLU A C 1
ATOM 856 O O . GLU A 1 109 ? -10.723 -6.804 -20.227 1.00 87.88 109 GLU A O 1
ATOM 861 N N . HIS A 1 110 ? -8.598 -6.815 -19.513 1.00 89.38 110 HIS A N 1
ATOM 862 C CA . HIS A 1 110 ? -8.219 -5.482 -19.989 1.00 89.38 110 HIS A CA 1
ATOM 863 C C . HIS A 1 110 ? -7.170 -5.525 -21.110 1.00 89.38 110 HIS A C 1
ATOM 865 O O . HIS A 1 110 ? -6.595 -4.491 -21.457 1.00 89.38 110 HIS A O 1
ATOM 871 N N . ARG A 1 111 ? -6.893 -6.708 -21.680 1.00 89.62 111 ARG A N 1
ATOM 872 C CA . ARG A 1 111 ? -5.825 -6.900 -22.673 1.00 89.62 111 ARG A CA 1
ATOM 873 C C . ARG A 1 111 ? -5.985 -5.976 -23.877 1.00 89.62 111 ARG A C 1
ATOM 875 O O . ARG A 1 111 ? -5.014 -5.341 -24.275 1.00 89.62 111 ARG A O 1
ATOM 882 N N . ASP A 1 112 ? -7.190 -5.869 -24.425 1.00 89.44 112 ASP A N 1
ATOM 883 C CA . ASP A 1 112 ? -7.431 -5.079 -25.636 1.00 89.44 112 ASP A CA 1
ATOM 884 C C . ASP A 1 112 ? -7.230 -3.579 -25.401 1.00 89.44 112 ASP A C 1
ATOM 886 O O . ASP A 1 112 ? -6.688 -2.888 -26.258 1.00 89.44 112 ASP A O 1
ATOM 890 N N . ASP A 1 113 ? -7.623 -3.066 -24.235 1.00 90.06 113 ASP A N 1
ATOM 891 C CA . ASP A 1 113 ? -7.436 -1.653 -23.897 1.00 90.06 113 ASP A CA 1
ATOM 892 C C . ASP A 1 113 ? -5.956 -1.326 -23.678 1.00 90.06 113 ASP A C 1
ATOM 894 O O . ASP A 1 113 ? -5.468 -0.294 -24.143 1.00 90.06 113 ASP A O 1
ATOM 898 N N . ILE A 1 114 ? -5.217 -2.243 -23.048 1.00 88.06 114 ILE A N 1
ATOM 899 C CA . ILE A 1 114 ? -3.764 -2.144 -22.894 1.00 88.06 114 ILE A CA 1
ATOM 900 C C . ILE A 1 114 ? -3.076 -2.154 -24.264 1.00 88.06 114 ILE A C 1
ATOM 902 O O . ILE A 1 114 ? -2.247 -1.288 -24.543 1.00 88.06 114 ILE A O 1
ATOM 906 N N . LEU A 1 115 ? -3.431 -3.096 -25.141 1.00 87.81 115 LEU A N 1
ATOM 907 C CA . LEU A 1 115 ? -2.826 -3.198 -26.469 1.00 87.81 115 LEU A CA 1
ATOM 908 C C . LEU A 1 115 ? -3.164 -1.990 -27.347 1.00 87.81 115 LEU A C 1
ATOM 910 O O . LEU A 1 115 ? -2.284 -1.504 -28.049 1.00 87.81 115 LEU A O 1
ATOM 914 N N . LYS A 1 116 ? -4.377 -1.431 -27.257 1.00 90.00 116 LYS A N 1
ATOM 915 C CA . LYS A 1 116 ? -4.725 -0.181 -27.957 1.00 90.00 116 LYS A CA 1
ATOM 916 C C . LYS A 1 116 ? -3.835 0.985 -27.540 1.00 90.00 116 LYS A C 1
ATOM 918 O O . LYS A 1 116 ? -3.432 1.770 -28.396 1.00 90.00 116 LYS A O 1
ATOM 923 N N . LEU A 1 117 ? -3.525 1.112 -26.248 1.00 87.12 117 LEU A N 1
ATOM 924 C CA . LEU A 1 117 ? -2.623 2.159 -25.760 1.00 87.12 117 LEU A CA 1
ATOM 925 C C . LEU A 1 117 ? -1.224 1.997 -26.367 1.00 87.12 117 LEU A C 1
ATOM 927 O O . LEU A 1 117 ? -0.682 2.964 -2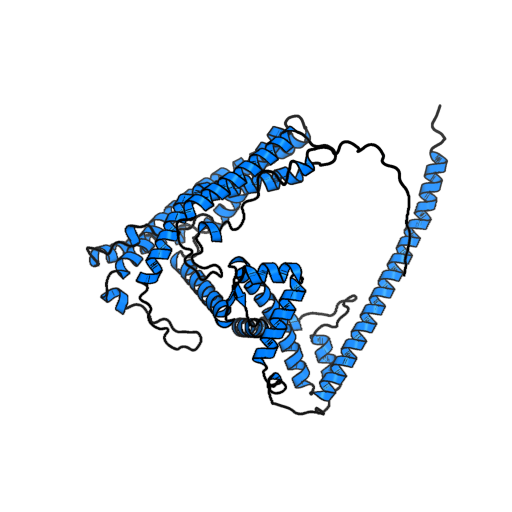6.899 1.00 87.12 117 LEU A O 1
ATOM 931 N N . VAL A 1 118 ? -0.697 0.772 -26.376 1.00 85.00 118 VAL A N 1
ATOM 932 C CA . VAL A 1 118 ? 0.609 0.436 -26.970 1.00 85.00 118 VAL A CA 1
ATOM 933 C C . VAL A 1 118 ? 0.624 0.697 -28.479 1.00 85.00 118 VAL A C 1
ATOM 935 O O . VAL A 1 118 ? 1.564 1.280 -29.011 1.00 85.00 118 VAL A O 1
ATOM 938 N N . GLU A 1 119 ? -0.432 0.311 -29.193 1.00 86.38 119 GLU A N 1
ATOM 939 C CA . GLU A 1 119 ? -0.538 0.521 -30.640 1.00 86.38 119 GLU A CA 1
ATOM 940 C C . GLU A 1 119 ? -0.677 2.002 -31.018 1.00 86.38 119 GLU A C 1
ATOM 942 O O . GLU A 1 119 ? -0.275 2.399 -32.115 1.00 86.38 119 GLU A O 1
ATOM 947 N N . SER A 1 120 ? -1.218 2.825 -30.114 1.00 88.25 120 SER A N 1
ATOM 948 C CA . SER A 1 120 ? -1.363 4.270 -30.311 1.00 88.25 120 SER A CA 1
ATOM 949 C C . SER A 1 120 ? -0.065 5.063 -30.113 1.00 88.25 120 SER A C 1
ATOM 951 O O . SER A 1 120 ? 0.002 6.235 -30.500 1.00 88.25 120 SER A O 1
ATOM 953 N N . GLU A 1 121 ? 0.969 4.437 -29.544 1.00 88.44 121 GLU A N 1
ATOM 954 C CA . GLU A 1 121 ? 2.264 5.061 -29.304 1.00 88.44 121 GLU A CA 1
ATOM 955 C C . GLU A 1 121 ? 2.993 5.371 -30.623 1.00 88.44 121 GLU A C 1
ATOM 957 O O . GLU A 1 121 ? 2.989 4.590 -31.584 1.00 88.44 121 GLU A O 1
ATOM 962 N N . LYS A 1 122 ? 3.627 6.547 -30.675 1.00 91.69 122 LYS A N 1
ATOM 963 C CA . LYS A 1 122 ? 4.370 7.032 -31.841 1.00 91.69 122 LYS A CA 1
ATOM 964 C C . LYS A 1 122 ? 5.836 7.193 -31.492 1.00 91.69 122 LYS A C 1
ATOM 966 O O . LYS A 1 122 ? 6.150 7.790 -30.470 1.00 91.69 122 LYS A O 1
ATOM 971 N N . THR A 1 123 ? 6.702 6.768 -32.405 1.00 91.50 123 THR A N 1
ATOM 972 C CA . THR A 1 123 ? 8.145 6.967 -32.282 1.00 91.50 123 THR A CA 1
ATOM 973 C C . THR A 1 123 ? 8.491 8.457 -32.257 1.00 91.50 123 THR A C 1
ATOM 975 O O . THR A 1 123 ? 8.253 9.189 -33.224 1.00 91.50 123 THR A O 1
ATOM 978 N N . GLY A 1 124 ? 9.080 8.906 -31.157 1.00 89.94 124 GLY A N 1
ATOM 979 C CA . GLY A 1 124 ? 9.675 10.219 -30.985 1.00 89.94 124 GLY A CA 1
ATOM 980 C C . GLY A 1 124 ? 10.993 10.387 -31.746 1.00 89.94 124 GLY A C 1
ATOM 981 O O . GLY A 1 124 ? 11.572 9.459 -32.313 1.00 89.94 124 GLY A O 1
ATOM 982 N N . TRP A 1 125 ? 11.494 11.623 -31.777 1.00 87.62 125 TRP A N 1
ATOM 983 C CA . TRP A 1 125 ? 12.728 11.961 -32.498 1.00 87.62 125 TRP A CA 1
ATOM 984 C C . TRP A 1 125 ? 13.986 11.402 -31.826 1.00 87.62 125 TRP A C 1
ATOM 986 O O . TRP A 1 125 ? 14.935 11.035 -32.518 1.00 87.62 125 TRP A O 1
ATOM 996 N N . PHE A 1 126 ? 13.966 11.326 -30.496 1.00 89.56 126 PHE A N 1
ATOM 997 C CA . PHE A 1 126 ? 15.081 10.904 -29.646 1.00 89.56 126 PHE A CA 1
ATOM 998 C C . PHE A 1 126 ? 14.849 9.530 -29.006 1.00 89.56 126 PHE A C 1
ATOM 1000 O O . PHE A 1 126 ? 15.584 9.141 -28.104 1.00 89.56 126 PHE A O 1
ATOM 1007 N N . ASP A 1 127 ? 13.841 8.792 -29.471 1.00 88.94 127 ASP A N 1
ATOM 1008 C CA . ASP A 1 127 ? 13.594 7.443 -28.981 1.00 88.94 127 ASP A CA 1
ATOM 1009 C C . ASP A 1 127 ? 14.630 6.502 -29.595 1.00 88.94 127 ASP A C 1
ATOM 1011 O O . ASP A 1 127 ? 14.819 6.454 -30.819 1.00 88.94 127 ASP A O 1
ATOM 1015 N N . THR A 1 128 ? 15.323 5.759 -28.736 1.00 89.62 128 THR A N 1
ATOM 1016 C CA . THR A 1 128 ? 16.333 4.781 -29.154 1.00 89.62 128 THR A CA 1
ATOM 1017 C C . THR A 1 128 ? 15.707 3.540 -29.779 1.00 89.62 128 THR A C 1
ATOM 1019 O O . THR A 1 128 ? 16.357 2.890 -30.595 1.00 89.62 128 THR A O 1
ATOM 1022 N N . HIS A 1 129 ? 14.445 3.251 -29.454 1.00 90.00 129 HIS A N 1
ATOM 1023 C CA . HIS A 1 129 ? 13.678 2.136 -30.001 1.00 90.00 129 HIS A CA 1
ATOM 1024 C C . HIS A 1 129 ? 12.475 2.655 -30.798 1.00 90.00 129 HIS A C 1
ATOM 1026 O O . HIS A 1 129 ? 11.878 3.669 -30.432 1.00 90.00 129 HIS A O 1
ATOM 1032 N N . PRO A 1 130 ? 12.116 1.996 -31.909 1.00 92.56 130 PRO A N 1
ATOM 1033 C CA . PRO A 1 130 ? 10.903 2.327 -32.640 1.00 92.56 130 PRO A CA 1
ATOM 1034 C C . PRO A 1 130 ? 9.656 1.876 -31.870 1.00 92.56 130 PRO A C 1
ATOM 1036 O O . PRO A 1 130 ? 9.695 0.889 -31.131 1.00 92.56 130 PRO A O 1
ATOM 1039 N N . SER A 1 131 ? 8.534 2.570 -32.071 1.00 92.25 131 SER A N 1
ATOM 1040 C CA . SER A 1 131 ? 7.250 2.167 -31.500 1.00 92.25 131 SER A CA 1
ATOM 1041 C C . SER A 1 131 ? 6.843 0.786 -32.010 1.00 92.25 131 SER A C 1
ATOM 1043 O O . SER A 1 131 ? 7.202 0.365 -33.115 1.00 92.25 131 SER A O 1
ATOM 1045 N N . HIS A 1 132 ? 6.035 0.082 -31.219 1.00 90.75 132 HIS A N 1
ATOM 1046 C CA . HIS A 1 132 ? 5.543 -1.243 -31.589 1.00 90.75 132 HIS A CA 1
ATOM 1047 C C . HIS A 1 132 ? 4.830 -1.235 -32.955 1.00 90.75 132 HIS A C 1
ATOM 1049 O O . HIS A 1 132 ? 5.067 -2.100 -33.797 1.00 90.75 132 HIS A O 1
ATOM 1055 N N . SER A 1 133 ? 4.018 -0.209 -33.220 1.00 91.50 133 SER A N 1
ATOM 1056 C CA . SER A 1 133 ? 3.304 -0.051 -34.490 1.00 91.50 133 SER A CA 1
ATOM 1057 C C . SER A 1 133 ? 4.243 0.126 -35.694 1.00 91.50 133 SER A C 1
ATOM 1059 O O . SER A 1 133 ? 3.961 -0.402 -36.774 1.00 91.50 133 SER A O 1
ATOM 1061 N N . ASP A 1 134 ? 5.373 0.817 -35.523 1.00 93.94 134 ASP A N 1
ATOM 1062 C CA . ASP A 1 134 ? 6.382 0.980 -36.571 1.00 93.94 134 ASP A CA 1
ATOM 1063 C C . ASP A 1 134 ? 7.165 -0.322 -36.818 1.00 93.94 134 ASP A C 1
ATOM 1065 O O . ASP A 1 134 ? 7.398 -0.677 -37.979 1.00 93.94 134 ASP A O 1
ATOM 1069 N N . ARG A 1 135 ? 7.496 -1.076 -35.758 1.00 94.12 135 ARG A N 1
ATOM 1070 C CA . ARG A 1 135 ? 8.135 -2.407 -35.850 1.00 94.12 135 ARG A CA 1
ATOM 1071 C C . ARG A 1 135 ? 7.274 -3.393 -36.632 1.00 94.12 135 ARG A C 1
ATOM 1073 O O . ARG A 1 135 ? 7.715 -3.942 -37.641 1.00 94.12 135 ARG A O 1
ATOM 1080 N N . VAL A 1 136 ? 6.002 -3.521 -36.246 1.00 92.75 136 VAL A N 1
ATOM 1081 C CA . VAL A 1 136 ? 5.022 -4.384 -36.928 1.00 92.75 136 VAL A CA 1
ATOM 1082 C C . VAL A 1 136 ? 4.867 -3.995 -38.400 1.00 92.75 136 VAL A C 1
ATOM 1084 O O . VAL A 1 136 ? 4.814 -4.866 -39.270 1.00 92.75 136 VAL A O 1
ATOM 1087 N N . ARG A 1 137 ? 4.830 -2.692 -38.716 1.00 93.69 137 ARG A N 1
ATOM 1088 C CA . ARG A 1 137 ? 4.755 -2.219 -40.108 1.00 93.69 137 ARG A CA 1
ATOM 1089 C C . ARG A 1 137 ? 5.998 -2.608 -40.912 1.00 93.69 137 ARG A C 1
ATOM 1091 O O . ARG A 1 137 ? 5.858 -3.035 -42.055 1.00 93.69 137 ARG A O 1
ATOM 1098 N N . SER A 1 138 ? 7.189 -2.463 -40.327 1.00 93.88 138 SER A N 1
ATOM 1099 C CA . SER A 1 138 ? 8.465 -2.814 -40.969 1.00 93.88 138 SER A CA 1
ATOM 1100 C C . SER A 1 138 ? 8.546 -4.304 -41.309 1.00 93.88 138 SER A C 1
ATOM 1102 O O . SER A 1 138 ? 8.919 -4.667 -42.426 1.00 93.88 138 SER A O 1
ATOM 1104 N N . VAL A 1 139 ? 8.146 -5.165 -40.372 1.00 94.38 139 VAL A N 1
ATOM 1105 C CA . VAL A 1 139 ? 8.150 -6.619 -40.563 1.00 94.38 139 VAL A CA 1
ATOM 1106 C C . VAL A 1 139 ? 7.124 -7.048 -41.612 1.00 94.38 139 VAL A C 1
ATOM 1108 O O . VAL A 1 139 ? 7.473 -7.747 -42.562 1.00 94.38 139 VAL A O 1
ATOM 1111 N N . ARG A 1 140 ? 5.881 -6.552 -41.525 1.00 94.00 140 ARG A N 1
ATOM 1112 C CA . ARG A 1 140 ? 4.823 -6.867 -42.505 1.00 94.00 140 ARG A CA 1
ATOM 1113 C C . ARG A 1 140 ? 5.170 -6.449 -43.931 1.00 94.00 140 ARG A C 1
ATOM 1115 O O . ARG A 1 140 ? 4.726 -7.096 -44.872 1.00 94.00 140 ARG A O 1
ATOM 1122 N N . ALA A 1 141 ? 5.957 -5.386 -44.100 1.00 93.06 141 ALA A N 1
ATOM 1123 C CA . ALA A 1 141 ? 6.423 -4.951 -45.414 1.00 93.06 141 ALA A CA 1
ATOM 1124 C C . ALA A 1 141 ? 7.444 -5.914 -46.047 1.00 93.06 141 ALA A C 1
ATOM 1126 O O . ALA A 1 141 ? 7.636 -5.870 -47.259 1.00 93.06 141 ALA A O 1
ATOM 1127 N N . THR A 1 142 ? 8.099 -6.756 -45.243 1.00 87.44 142 THR A N 1
ATOM 1128 C CA . THR A 1 142 ? 9.106 -7.715 -45.719 1.00 87.44 142 THR A CA 1
ATOM 1129 C C . THR A 1 142 ? 8.441 -8.980 -46.269 1.00 87.44 142 THR A C 1
ATOM 1131 O O . THR A 1 142 ? 8.848 -9.467 -47.321 1.00 87.44 142 THR A O 1
ATOM 1134 N N . GLY A 1 143 ? 7.368 -9.453 -45.619 1.00 80.88 143 GLY A N 1
ATOM 1135 C CA . GLY A 1 143 ? 6.661 -10.683 -45.999 1.00 80.88 143 GLY A CA 1
ATOM 1136 C C . GLY A 1 143 ? 7.540 -11.940 -45.905 1.00 80.88 143 GLY A C 1
ATOM 1137 O O . GLY A 1 143 ? 8.670 -11.878 -45.426 1.00 80.88 143 GLY A O 1
ATOM 1138 N N . GLY A 1 144 ? 7.019 -13.074 -46.381 1.00 79.38 144 GLY A N 1
ATOM 1139 C CA . GLY A 1 144 ? 7.754 -14.341 -46.476 1.00 79.38 144 GLY A CA 1
ATOM 1140 C C . GLY A 1 144 ? 7.217 -15.444 -45.564 1.00 79.38 144 GLY A C 1
ATOM 1141 O O . GLY A 1 144 ? 6.612 -15.172 -44.528 1.00 79.38 144 GLY A O 1
ATOM 1142 N N . ASP A 1 145 ? 7.440 -16.688 -45.987 1.00 85.69 145 ASP A N 1
ATOM 1143 C CA . ASP A 1 145 ? 7.083 -17.882 -45.222 1.00 85.69 145 ASP A CA 1
ATOM 1144 C C . ASP A 1 145 ? 8.136 -18.150 -44.129 1.00 85.69 145 ASP A C 1
ATOM 1146 O O . ASP A 1 145 ? 9.327 -17.919 -44.368 1.00 85.69 145 ASP A O 1
ATOM 1150 N N . PRO A 1 146 ? 7.732 -18.647 -42.945 1.00 91.62 146 PRO A N 1
ATOM 1151 C CA . PRO A 1 146 ? 8.665 -18.962 -41.867 1.00 91.62 146 PRO A CA 1
ATOM 1152 C C . PRO A 1 146 ? 9.636 -20.074 -42.274 1.00 91.62 146 PRO A C 1
ATOM 1154 O O . PRO A 1 146 ? 9.242 -21.082 -42.863 1.00 91.62 146 PRO A O 1
ATOM 1157 N N . ILE A 1 147 ? 10.910 -19.929 -41.900 1.00 93.00 147 ILE A N 1
ATOM 1158 C CA . ILE A 1 147 ? 11.914 -20.994 -42.069 1.00 93.00 147 ILE A CA 1
ATOM 1159 C C . ILE A 1 147 ? 11.639 -22.150 -41.097 1.00 93.00 147 ILE A C 1
ATOM 1161 O O . ILE A 1 147 ? 11.856 -23.314 -41.439 1.00 93.00 147 ILE A O 1
ATOM 1165 N N . VAL A 1 148 ? 11.171 -21.840 -39.885 1.00 86.62 148 VAL A N 1
ATOM 1166 C CA . VAL A 1 148 ? 10.867 -22.824 -38.843 1.00 86.62 148 VAL A CA 1
ATOM 1167 C C . VAL A 1 148 ? 9.398 -22.717 -38.461 1.00 86.62 148 VAL A C 1
ATOM 1169 O O . VAL A 1 148 ? 8.969 -21.708 -37.918 1.00 86.62 148 VAL A O 1
ATOM 1172 N N . ALA A 1 149 ? 8.642 -23.790 -38.689 1.00 83.31 149 ALA A N 1
ATOM 1173 C CA . ALA A 1 149 ? 7.279 -23.934 -38.191 1.00 83.31 149 ALA A CA 1
ATOM 1174 C C . ALA A 1 149 ? 7.284 -24.901 -36.998 1.00 83.31 149 ALA A C 1
ATOM 1176 O O . ALA A 1 149 ? 7.385 -26.116 -37.177 1.00 83.31 149 ALA A O 1
ATOM 1177 N N . CYS A 1 150 ? 7.214 -24.367 -35.779 1.00 83.06 150 CYS A N 1
ATOM 1178 C CA . CYS A 1 150 ? 7.115 -25.152 -34.550 1.00 83.06 150 CYS A CA 1
ATOM 1179 C C . CYS A 1 150 ? 5.961 -24.616 -33.706 1.00 83.06 150 CYS A C 1
ATOM 1181 O O . CYS A 1 150 ? 5.968 -23.455 -33.316 1.00 83.06 150 CYS A O 1
ATOM 1183 N N . THR A 1 151 ? 4.980 -25.467 -33.414 1.00 84.75 151 THR A N 1
ATOM 1184 C CA . THR A 1 151 ? 3.806 -25.106 -32.604 1.00 84.75 151 THR A CA 1
ATOM 1185 C C . THR A 1 151 ? 3.903 -25.605 -31.164 1.00 84.75 151 THR A C 1
ATOM 1187 O O . THR A 1 151 ? 2.989 -25.386 -30.372 1.00 84.75 151 THR A O 1
ATOM 1190 N N . GLU A 1 152 ? 4.981 -26.315 -30.826 1.00 88.88 152 GLU A N 1
ATOM 1191 C CA . GLU A 1 152 ? 5.213 -26.815 -29.474 1.00 88.88 152 GLU A CA 1
ATOM 1192 C C . GLU A 1 152 ? 5.626 -25.666 -28.540 1.00 88.88 152 GLU A C 1
ATOM 1194 O O . GLU A 1 152 ? 6.350 -24.753 -28.953 1.00 88.88 152 GLU A O 1
ATOM 1199 N N . PRO A 1 153 ? 5.207 -25.686 -27.264 1.00 88.38 153 PRO A N 1
ATOM 1200 C CA . PRO A 1 153 ? 5.575 -24.643 -26.322 1.00 88.38 153 PRO A CA 1
ATOM 1201 C C . PRO A 1 153 ? 7.084 -24.661 -26.047 1.00 88.38 153 PRO A C 1
ATOM 1203 O O . PRO A 1 153 ? 7.683 -25.712 -25.816 1.00 88.38 153 PRO A O 1
ATOM 1206 N N . ALA A 1 154 ? 7.697 -23.476 -25.966 1.00 88.44 154 ALA A N 1
ATOM 1207 C CA . ALA A 1 154 ? 9.128 -23.328 -25.680 1.00 88.44 154 ALA A CA 1
ATOM 1208 C C . ALA A 1 154 ? 9.557 -23.938 -24.330 1.00 88.44 154 ALA A C 1
ATOM 1210 O O . ALA A 1 154 ? 10.729 -24.257 -24.145 1.00 88.44 154 ALA A O 1
ATOM 1211 N N . SER A 1 155 ? 8.623 -24.154 -23.396 1.00 92.12 155 SER A N 1
ATOM 1212 C CA . SER A 1 155 ? 8.890 -24.881 -22.149 1.00 92.12 155 SER A CA 1
ATOM 1213 C C . SER A 1 155 ? 9.371 -26.316 -22.391 1.00 92.12 155 SER A C 1
ATOM 1215 O O . SER A 1 155 ? 10.136 -26.832 -21.582 1.00 92.12 155 SER A O 1
ATOM 1217 N N . GLY A 1 156 ? 9.002 -26.934 -23.520 1.00 92.56 156 GLY A N 1
ATOM 1218 C CA . GLY A 1 156 ? 9.482 -28.256 -23.930 1.00 92.56 156 GLY A CA 1
ATOM 1219 C C . GLY A 1 156 ? 10.968 -28.301 -24.307 1.00 92.56 156 GLY A C 1
ATOM 1220 O O . GLY A 1 156 ? 11.538 -29.385 -24.389 1.00 92.56 156 GLY A O 1
ATOM 1221 N N . LEU A 1 157 ? 11.621 -27.145 -24.491 1.00 92.31 157 LEU A N 1
ATOM 1222 C CA . LEU A 1 157 ? 13.072 -27.060 -24.705 1.00 92.31 157 LEU A CA 1
ATOM 1223 C C . LEU A 1 157 ? 13.874 -27.307 -23.416 1.00 92.31 157 LEU A C 1
ATOM 1225 O O . LEU A 1 157 ? 15.089 -27.496 -23.472 1.00 92.31 157 LEU A O 1
ATOM 1229 N N . PHE A 1 158 ? 13.210 -27.304 -22.258 1.00 95.56 158 PHE A N 1
ATOM 1230 C CA . PHE A 1 158 ? 13.832 -27.468 -20.951 1.00 95.56 158 PHE A CA 1
ATOM 1231 C C . PHE A 1 158 ? 13.490 -28.839 -20.368 1.00 95.56 158 PHE A C 1
ATOM 1233 O O . PHE A 1 158 ? 12.335 -29.255 -20.363 1.00 95.56 158 PHE A O 1
ATOM 1240 N N . ALA A 1 159 ? 14.491 -29.521 -19.806 1.00 95.50 159 ALA A N 1
ATOM 1241 C CA . ALA A 1 159 ? 14.280 -30.802 -19.127 1.00 95.50 159 ALA A CA 1
ATOM 1242 C C . ALA A 1 159 ? 13.428 -30.659 -17.849 1.00 95.50 159 ALA A C 1
ATOM 1244 O O . ALA A 1 159 ? 12.616 -31.529 -17.548 1.00 95.50 159 ALA A O 1
ATOM 1245 N N . ASP A 1 160 ? 13.605 -29.556 -17.115 1.00 95.94 160 ASP A N 1
ATOM 1246 C CA . ASP A 1 160 ? 12.800 -29.173 -15.951 1.00 95.94 160 ASP A CA 1
ATOM 1247 C C . ASP A 1 160 ? 12.556 -27.660 -15.981 1.00 95.94 160 ASP A C 1
ATOM 1249 O O . ASP A 1 160 ? 13.262 -26.877 -15.342 1.00 95.94 160 ASP A O 1
ATOM 1253 N N . PHE A 1 161 ? 11.559 -27.242 -16.764 1.00 95.62 161 PHE A N 1
ATOM 1254 C CA . PHE A 1 161 ? 11.208 -25.829 -16.906 1.00 95.62 161 PHE A CA 1
ATOM 1255 C C . PHE A 1 161 ? 10.900 -25.170 -15.552 1.00 95.62 161 PHE A C 1
ATOM 1257 O O . PHE A 1 161 ? 11.390 -24.078 -15.274 1.00 95.62 161 PHE A O 1
ATOM 1264 N N . GLY A 1 162 ? 10.158 -25.855 -14.673 1.00 94.94 162 GLY A N 1
ATOM 1265 C CA . GLY A 1 162 ? 9.818 -25.330 -13.347 1.00 94.94 162 GLY A CA 1
ATOM 1266 C C . GLY A 1 162 ? 11.047 -25.154 -12.452 1.00 94.94 162 GLY A C 1
ATOM 1267 O O . GLY A 1 162 ? 11.185 -24.139 -11.771 1.00 94.94 162 GLY A O 1
ATOM 1268 N N . GLY A 1 163 ? 11.981 -26.107 -12.474 1.00 96.31 163 GLY A N 1
ATOM 1269 C CA . GLY A 1 163 ? 13.274 -25.974 -11.801 1.00 96.31 163 GLY A CA 1
ATOM 1270 C C . GLY A 1 163 ? 14.093 -24.797 -12.329 1.00 96.31 163 GLY A C 1
ATOM 1271 O O . GLY A 1 163 ? 14.630 -24.025 -11.532 1.00 96.31 163 GLY A O 1
ATOM 1272 N N . THR A 1 164 ? 14.138 -24.608 -13.651 1.00 97.06 164 THR A N 1
ATOM 1273 C CA . THR A 1 164 ? 14.802 -23.453 -14.277 1.00 97.06 164 THR A CA 1
ATOM 1274 C C . THR A 1 164 ? 14.166 -22.128 -13.848 1.00 97.06 164 THR A C 1
ATOM 1276 O O . THR A 1 164 ? 14.894 -21.198 -13.504 1.00 97.06 164 THR A O 1
ATOM 1279 N N . CYS A 1 165 ? 12.834 -22.033 -13.788 1.00 97.31 165 CYS A N 1
ATOM 1280 C CA . CYS A 1 165 ? 12.140 -20.825 -13.330 1.00 97.31 165 CYS A CA 1
ATOM 1281 C C . CYS A 1 165 ? 12.460 -20.473 -11.868 1.00 97.31 165 CYS A C 1
ATOM 1283 O O . CYS A 1 165 ? 12.718 -19.305 -11.563 1.00 97.31 165 CYS A O 1
ATOM 1285 N N . ARG A 1 166 ? 12.530 -21.466 -10.971 1.00 96.88 166 ARG A N 1
ATOM 1286 C CA . ARG A 1 166 ? 12.937 -21.251 -9.569 1.00 96.88 166 ARG A CA 1
ATOM 1287 C C . ARG A 1 166 ? 14.399 -20.809 -9.442 1.00 96.88 166 ARG A C 1
ATOM 1289 O O . ARG A 1 166 ? 14.703 -19.901 -8.673 1.00 96.88 166 ARG A O 1
ATOM 1296 N N . GLN A 1 167 ? 15.308 -21.389 -10.228 1.00 96.56 167 GLN A N 1
ATOM 1297 C CA . GLN A 1 167 ? 16.717 -20.963 -10.253 1.00 96.56 167 GLN A CA 1
ATOM 1298 C C . GLN A 1 167 ? 16.872 -19.533 -10.783 1.00 96.56 167 GLN A C 1
ATOM 1300 O O . GLN A 1 167 ? 17.588 -18.727 -10.189 1.00 96.56 167 GLN A O 1
ATOM 1305 N N . ALA A 1 168 ? 16.165 -19.199 -11.866 1.00 96.69 168 ALA A N 1
ATOM 1306 C CA . ALA A 1 168 ? 16.129 -17.843 -12.405 1.00 96.69 168 ALA A CA 1
ATOM 1307 C C . ALA A 1 168 ? 15.539 -16.846 -11.395 1.00 96.69 168 ALA A C 1
ATOM 1309 O O . ALA A 1 168 ? 16.001 -15.713 -11.309 1.00 96.69 168 ALA A O 1
ATOM 1310 N N . THR A 1 169 ? 14.561 -17.279 -10.595 1.00 97.19 169 THR A N 1
ATOM 1311 C CA . THR A 1 169 ? 13.981 -16.481 -9.508 1.00 97.19 169 THR A CA 1
ATOM 1312 C C . THR A 1 169 ? 15.002 -16.180 -8.409 1.00 97.19 169 THR A C 1
ATOM 1314 O O . THR A 1 169 ? 15.133 -15.025 -8.008 1.00 97.19 169 THR A O 1
ATOM 1317 N N . GLU A 1 170 ? 15.780 -17.169 -7.955 1.00 96.00 170 GLU A N 1
ATOM 1318 C CA . GLU A 1 170 ? 16.852 -16.915 -6.980 1.00 96.00 170 GLU A CA 1
ATOM 1319 C C . GLU A 1 170 ? 17.928 -15.979 -7.555 1.00 96.00 170 GLU A C 1
ATOM 1321 O O . GLU A 1 170 ? 18.359 -15.048 -6.873 1.00 96.00 170 GLU A O 1
ATOM 1326 N N . ALA A 1 171 ? 18.328 -16.179 -8.815 1.00 96.69 171 ALA A N 1
ATOM 1327 C CA . ALA A 1 171 ? 19.274 -15.294 -9.493 1.00 96.69 171 ALA A CA 1
ATOM 1328 C C . ALA A 1 171 ? 18.745 -13.852 -9.587 1.00 96.69 171 ALA A C 1
ATOM 1330 O O . ALA A 1 171 ? 19.475 -12.911 -9.283 1.00 96.69 171 ALA A O 1
ATOM 1331 N N . PHE A 1 172 ? 17.461 -13.683 -9.917 1.00 95.56 172 PHE A N 1
ATOM 1332 C CA . PHE A 1 172 ? 16.797 -12.383 -9.940 1.00 95.56 172 PHE A CA 1
ATOM 1333 C C . PHE A 1 172 ? 16.823 -11.697 -8.568 1.00 95.56 172 PHE A C 1
ATOM 1335 O O . PHE A 1 172 ? 17.138 -10.511 -8.491 1.00 95.56 172 PHE A O 1
ATOM 1342 N N . TYR A 1 173 ? 16.536 -12.412 -7.474 1.00 95.69 173 TYR A N 1
ATOM 1343 C CA . TYR A 1 173 ? 16.601 -11.816 -6.135 1.00 95.69 173 TYR A CA 1
ATOM 1344 C C . TYR A 1 173 ? 18.023 -11.400 -5.745 1.00 95.69 173 TYR A C 1
ATOM 1346 O O . TYR A 1 173 ? 18.200 -10.312 -5.192 1.00 95.69 173 TYR A O 1
ATOM 1354 N N . ARG A 1 174 ? 19.035 -12.217 -6.070 1.00 95.75 174 ARG A N 1
ATOM 1355 C CA . ARG A 1 174 ? 20.452 -11.868 -5.864 1.00 95.75 174 ARG A CA 1
ATOM 1356 C C . ARG A 1 174 ? 20.846 -10.620 -6.643 1.00 95.75 174 ARG A C 1
ATOM 1358 O O . ARG A 1 174 ? 21.495 -9.744 -6.084 1.00 95.75 174 ARG A O 1
ATOM 1365 N N . GLU A 1 175 ? 20.430 -10.512 -7.901 1.00 95.94 175 GLU A N 1
ATOM 1366 C CA . GLU A 1 175 ? 20.708 -9.341 -8.736 1.00 95.94 175 GLU A CA 1
ATOM 1367 C C . GLU A 1 175 ? 20.001 -8.084 -8.208 1.00 95.94 175 GLU A C 1
ATOM 1369 O O . GLU A 1 175 ? 20.616 -7.025 -8.097 1.00 95.94 175 GLU A O 1
ATOM 1374 N N . ALA A 1 176 ? 18.723 -8.198 -7.839 1.00 92.06 176 ALA A N 1
ATOM 1375 C CA . ALA A 1 176 ? 17.913 -7.061 -7.413 1.00 92.06 176 ALA A CA 1
ATOM 1376 C C . ALA A 1 176 ? 18.312 -6.505 -6.036 1.00 92.06 176 ALA A C 1
ATOM 1378 O O . ALA A 1 176 ? 18.213 -5.298 -5.813 1.00 92.06 176 ALA A O 1
ATOM 1379 N N . LEU A 1 177 ? 18.730 -7.368 -5.105 1.00 92.19 177 LEU A N 1
ATOM 1380 C CA . LEU A 1 177 ? 19.071 -6.981 -3.730 1.00 92.19 177 LEU A CA 1
ATOM 1381 C C . LEU A 1 177 ? 20.584 -6.858 -3.499 1.00 92.19 177 LEU A C 1
ATOM 1383 O O . LEU A 1 177 ? 21.004 -6.122 -2.606 1.00 92.19 177 LEU A O 1
ATOM 1387 N N . GLY A 1 178 ? 21.396 -7.562 -4.288 1.00 95.19 178 GLY A N 1
ATOM 1388 C CA . GLY A 1 178 ? 22.804 -7.840 -4.009 1.00 95.19 178 GLY A CA 1
ATOM 1389 C C . GLY A 1 178 ? 22.980 -9.065 -3.102 1.00 95.19 178 GLY A C 1
ATOM 1390 O O . GLY A 1 178 ? 22.138 -9.339 -2.245 1.00 95.19 178 GLY A O 1
ATOM 1391 N N . ASP A 1 179 ? 24.093 -9.792 -3.256 1.00 93.88 179 ASP A N 1
ATOM 1392 C CA . ASP A 1 179 ? 24.332 -11.063 -2.549 1.00 93.88 179 ASP A CA 1
ATOM 1393 C C . ASP A 1 179 ? 24.265 -10.932 -1.017 1.00 93.88 179 ASP A C 1
ATOM 1395 O O . ASP A 1 179 ? 23.593 -11.723 -0.361 1.00 93.88 179 ASP A O 1
ATOM 1399 N N . GLU A 1 180 ? 24.909 -9.915 -0.430 1.00 93.75 180 GLU A N 1
ATOM 1400 C CA . GLU A 1 180 ? 24.915 -9.713 1.030 1.00 93.75 180 GLU A CA 1
ATOM 1401 C C . GLU A 1 180 ? 23.499 -9.491 1.582 1.00 93.75 180 GLU A C 1
ATOM 1403 O O . GLU A 1 180 ? 23.092 -10.093 2.581 1.00 93.75 180 GLU A O 1
ATOM 1408 N N . GLN A 1 181 ? 22.724 -8.639 0.910 1.00 92.12 181 GLN A N 1
ATOM 1409 C CA . GLN A 1 181 ? 21.363 -8.326 1.320 1.00 92.12 181 GLN A CA 1
ATOM 1410 C C . GLN A 1 181 ? 20.424 -9.510 1.074 1.00 92.12 181 GLN A C 1
ATOM 1412 O O . GLN A 1 181 ? 19.545 -9.758 1.899 1.00 92.12 181 GLN A O 1
ATOM 1417 N N . TRP A 1 182 ? 20.613 -10.259 -0.017 1.00 93.56 182 TRP A N 1
ATOM 1418 C CA . TRP A 1 182 ? 19.846 -11.470 -0.291 1.00 93.56 182 TRP A CA 1
ATOM 1419 C C . TRP A 1 182 ? 20.034 -12.515 0.805 1.00 93.56 182 TRP A C 1
ATOM 1421 O O . TRP A 1 182 ? 19.038 -13.021 1.308 1.00 93.56 182 TRP A O 1
ATOM 1431 N N . GLU A 1 183 ? 21.262 -12.797 1.245 1.00 93.06 183 GLU A N 1
ATOM 1432 C CA . GLU A 1 183 ? 21.491 -13.781 2.314 1.00 93.06 183 GLU A CA 1
ATOM 1433 C C . GLU A 1 183 ? 20.818 -13.354 3.636 1.00 93.06 183 GLU A C 1
ATOM 1435 O O . GLU A 1 183 ? 20.220 -14.176 4.337 1.00 93.06 183 GLU A O 1
ATOM 1440 N N . LYS A 1 184 ? 20.802 -12.049 3.943 1.00 91.19 184 LYS A N 1
ATOM 1441 C CA . LYS A 1 184 ? 20.061 -11.504 5.094 1.00 91.19 184 LYS A CA 1
ATOM 1442 C C . LYS A 1 184 ? 18.542 -11.663 4.947 1.00 91.19 184 LYS A C 1
ATOM 1444 O O . LYS A 1 184 ? 17.863 -12.058 5.899 1.00 91.19 184 LYS A O 1
ATOM 1449 N N . VAL A 1 185 ? 18.000 -11.336 3.774 1.00 90.69 185 VAL A N 1
ATOM 1450 C CA . VAL A 1 185 ? 16.566 -11.457 3.473 1.00 90.69 185 VAL A CA 1
ATOM 1451 C C . VAL A 1 185 ? 16.144 -12.922 3.501 1.00 90.69 185 VAL A C 1
ATOM 1453 O O . VAL A 1 185 ? 15.200 -13.258 4.206 1.00 90.69 185 VAL A O 1
ATOM 1456 N N . ARG A 1 186 ? 16.881 -13.812 2.835 1.00 91.31 186 ARG A N 1
ATOM 1457 C CA . ARG A 1 186 ? 16.636 -15.260 2.800 1.00 91.31 186 ARG A CA 1
ATOM 1458 C C . ARG A 1 186 ? 16.622 -15.884 4.193 1.00 91.31 186 ARG A C 1
ATOM 1460 O O . ARG A 1 186 ? 15.818 -16.772 4.448 1.00 91.31 186 ARG A O 1
ATOM 1467 N N . GLY A 1 187 ? 17.474 -15.413 5.106 1.00 89.19 187 GLY A N 1
ATOM 1468 C CA . GLY A 1 187 ? 17.480 -15.874 6.497 1.00 89.19 187 GLY A CA 1
ATOM 1469 C C . GLY A 1 187 ? 16.271 -15.425 7.329 1.00 89.19 187 GLY A C 1
ATOM 1470 O O . GLY A 1 187 ? 16.042 -15.968 8.405 1.00 89.19 187 GLY A O 1
ATOM 1471 N N . THR A 1 188 ? 15.503 -14.441 6.855 1.00 88.69 188 THR A N 1
ATOM 1472 C CA . THR A 1 188 ? 14.374 -13.829 7.581 1.00 88.69 188 THR A CA 1
ATOM 1473 C C . THR A 1 188 ? 13.046 -13.903 6.826 1.00 88.69 188 THR A C 1
ATOM 1475 O O . THR A 1 188 ? 12.031 -13.437 7.336 1.00 88.69 188 THR A O 1
ATOM 1478 N N . THR A 1 189 ? 13.046 -14.481 5.624 1.00 91.88 189 THR A N 1
ATOM 1479 C CA . THR A 1 189 ? 11.928 -14.485 4.678 1.00 91.88 189 THR A CA 1
ATOM 1480 C C . THR A 1 189 ? 11.683 -15.902 4.190 1.00 91.88 189 THR A C 1
ATOM 1482 O O . THR A 1 189 ? 12.613 -16.612 3.809 1.00 91.88 189 THR A O 1
ATOM 1485 N N . GLN A 1 190 ? 10.421 -16.307 4.159 1.00 93.50 190 GLN A N 1
ATOM 1486 C CA . GLN A 1 190 ? 10.017 -17.612 3.663 1.00 93.50 190 GLN A CA 1
ATOM 1487 C C . GLN A 1 190 ? 9.751 -17.556 2.154 1.00 93.50 190 GLN A C 1
ATOM 1489 O O . GLN A 1 190 ? 8.956 -16.736 1.691 1.00 93.50 190 GLN A O 1
ATOM 1494 N N . LEU A 1 191 ? 10.362 -18.463 1.388 1.00 94.12 191 LEU A N 1
ATOM 1495 C CA . LEU A 1 191 ? 9.914 -18.740 0.022 1.00 94.12 191 LEU A CA 1
ATOM 1496 C C . LEU A 1 191 ? 8.621 -19.557 0.084 1.00 94.12 191 LEU A C 1
ATOM 1498 O O . LEU A 1 191 ? 8.585 -20.623 0.701 1.00 94.12 191 LEU A O 1
ATOM 1502 N N . VAL A 1 192 ? 7.564 -19.037 -0.528 1.00 94.88 192 VAL A N 1
ATOM 1503 C CA . VAL A 1 192 ? 6.229 -19.642 -0.556 1.00 94.88 192 VAL A CA 1
ATOM 1504 C C . VAL A 1 192 ? 5.818 -19.950 -1.988 1.00 94.88 192 VAL A C 1
ATOM 1506 O O . VAL A 1 192 ? 6.345 -19.360 -2.935 1.00 94.88 192 VAL A O 1
ATOM 1509 N N . ALA A 1 193 ? 4.857 -20.861 -2.140 1.00 94.62 193 ALA A N 1
ATOM 1510 C CA . ALA A 1 193 ? 4.347 -21.209 -3.451 1.00 94.62 193 ALA A CA 1
ATOM 1511 C C . ALA A 1 193 ? 3.735 -19.971 -4.110 1.00 94.62 193 ALA A C 1
ATOM 1513 O O . ALA A 1 193 ? 2.911 -19.259 -3.536 1.00 94.62 193 ALA A O 1
ATOM 1514 N N . THR A 1 194 ? 4.116 -19.735 -5.357 1.00 93.00 194 THR A N 1
ATOM 1515 C CA . THR A 1 194 ? 3.635 -18.591 -6.137 1.00 93.00 194 THR A CA 1
ATOM 1516 C C . THR A 1 194 ? 2.106 -18.523 -6.242 1.00 93.00 194 THR A C 1
ATOM 1518 O O . THR A 1 194 ? 1.526 -17.433 -6.255 1.00 93.00 194 THR A O 1
ATOM 1521 N N . ALA A 1 195 ? 1.440 -19.681 -6.270 1.00 89.62 195 ALA A N 1
ATOM 1522 C CA . ALA A 1 195 ? -0.017 -19.773 -6.264 1.00 89.62 195 ALA A CA 1
ATOM 1523 C C . ALA A 1 195 ? -0.646 -19.142 -5.009 1.00 89.62 195 ALA A C 1
ATOM 1525 O O . ALA A 1 195 ? -1.698 -18.515 -5.124 1.00 89.62 195 ALA A O 1
ATOM 1526 N N . ASP A 1 196 ? 0.017 -19.223 -3.851 1.00 89.69 196 ASP A N 1
ATOM 1527 C CA . ASP A 1 196 ? -0.477 -18.642 -2.600 1.00 89.69 196 ASP A CA 1
ATOM 1528 C C . ASP A 1 196 ? -0.484 -17.110 -2.686 1.00 89.69 196 ASP A C 1
ATOM 1530 O O . ASP A 1 196 ? -1.491 -16.473 -2.391 1.00 89.69 196 ASP A O 1
ATOM 1534 N N . ILE A 1 197 ? 0.606 -16.507 -3.180 1.00 91.62 197 ILE A N 1
ATOM 1535 C CA . ILE A 1 197 ? 0.704 -15.044 -3.351 1.00 91.62 197 ILE A CA 1
ATOM 1536 C C . ILE A 1 197 ? -0.319 -14.546 -4.381 1.00 91.62 197 ILE A C 1
ATOM 1538 O O . ILE A 1 197 ? -1.002 -13.539 -4.167 1.00 91.62 197 ILE A O 1
ATOM 1542 N N . ALA A 1 198 ? -0.455 -15.256 -5.505 1.00 88.88 198 ALA A N 1
ATOM 1543 C CA . ALA A 1 198 ? -1.434 -14.911 -6.531 1.00 88.88 198 ALA A CA 1
ATOM 1544 C C . ALA A 1 198 ? -2.885 -15.046 -6.023 1.00 88.88 198 ALA A C 1
ATOM 1546 O O . ALA A 1 198 ? -3.733 -14.208 -6.354 1.00 88.88 198 ALA A O 1
ATOM 1547 N N . GLY A 1 199 ? -3.160 -16.072 -5.211 1.00 84.81 199 GLY A N 1
ATOM 1548 C CA . GLY A 1 199 ? -4.447 -16.315 -4.560 1.00 84.81 199 GLY A CA 1
ATOM 1549 C C . GLY A 1 199 ? -4.807 -15.225 -3.550 1.00 84.81 199 GLY A C 1
ATOM 1550 O O . GLY A 1 199 ? -5.898 -14.654 -3.641 1.00 84.81 199 GLY A O 1
ATOM 1551 N N . ASP A 1 200 ? -3.868 -14.854 -2.671 1.00 85.06 200 ASP A N 1
ATOM 1552 C CA . ASP A 1 200 ? -4.029 -13.798 -1.658 1.00 85.06 200 ASP A CA 1
ATOM 1553 C C . ASP A 1 200 ? -4.504 -12.477 -2.296 1.00 85.06 200 ASP A C 1
ATOM 1555 O O . ASP A 1 200 ? -5.423 -11.815 -1.807 1.00 85.06 200 ASP A O 1
ATOM 1559 N N . ARG A 1 201 ? -3.957 -12.118 -3.464 1.00 81.44 201 ARG A N 1
ATOM 1560 C CA . ARG A 1 201 ? -4.355 -10.917 -4.220 1.00 81.44 201 ARG A CA 1
ATOM 1561 C C . ARG A 1 201 ? -5.799 -10.962 -4.720 1.00 81.44 201 ARG A C 1
ATOM 1563 O O . ARG A 1 201 ? -6.495 -9.940 -4.662 1.00 81.44 201 ARG A O 1
ATOM 1570 N N . ASN A 1 202 ? -6.262 -12.109 -5.215 1.00 79.62 202 ASN A N 1
ATOM 1571 C CA . ASN A 1 202 ? -7.658 -12.260 -5.626 1.00 79.62 202 ASN A CA 1
ATOM 1572 C C . ASN A 1 202 ? -8.589 -12.119 -4.413 1.00 79.62 202 ASN A C 1
ATOM 1574 O O . ASN A 1 202 ? -9.555 -11.352 -4.465 1.00 79.62 202 ASN A O 1
ATOM 1578 N N . THR A 1 203 ? -8.228 -12.756 -3.299 1.00 82.19 203 THR A N 1
ATOM 1579 C CA . THR A 1 203 ? -8.938 -12.648 -2.020 1.00 82.19 203 THR A CA 1
ATOM 1580 C C . THR A 1 203 ? -9.001 -11.198 -1.537 1.00 82.19 203 THR A C 1
ATOM 1582 O O . THR A 1 203 ? -10.087 -10.694 -1.258 1.00 82.19 203 THR A O 1
ATOM 1585 N N . HIS A 1 204 ? -7.887 -10.458 -1.542 1.00 84.38 204 HIS A N 1
ATOM 1586 C CA . HIS A 1 204 ? -7.855 -9.039 -1.162 1.00 84.38 204 HIS A CA 1
ATOM 1587 C C . HIS A 1 204 ? -8.725 -8.163 -2.076 1.00 84.38 204 HIS A C 1
ATOM 1589 O O . HIS A 1 204 ? -9.439 -7.277 -1.600 1.00 84.38 204 HIS A O 1
ATOM 1595 N N . ARG A 1 205 ? -8.727 -8.413 -3.393 1.00 83.50 205 ARG A N 1
ATOM 1596 C CA . ARG A 1 205 ? -9.583 -7.686 -4.347 1.00 83.50 205 ARG A CA 1
ATOM 1597 C C . ARG A 1 205 ? -11.065 -7.950 -4.074 1.00 83.50 205 ARG A C 1
ATOM 1599 O O . ARG A 1 205 ? -11.868 -7.013 -4.103 1.00 83.50 205 ARG A O 1
ATOM 1606 N N . GLN A 1 206 ? -11.438 -9.202 -3.823 1.00 82.81 206 GLN A N 1
ATOM 1607 C CA . GLN A 1 206 ? -12.810 -9.567 -3.471 1.00 82.81 206 GLN A CA 1
ATOM 1608 C C . GLN A 1 206 ? -13.217 -8.971 -2.120 1.00 82.81 206 GLN A C 1
ATOM 1610 O O . GLN A 1 206 ? -14.292 -8.375 -2.028 1.00 82.81 206 GLN A O 1
ATOM 1615 N N . ALA A 1 207 ? -12.340 -9.020 -1.116 1.00 85.81 207 ALA A N 1
ATOM 1616 C CA . ALA A 1 207 ? -12.550 -8.390 0.183 1.00 85.81 207 ALA A CA 1
ATOM 1617 C C . ALA A 1 207 ? -12.766 -6.876 0.040 1.00 85.81 207 ALA A C 1
ATOM 1619 O O . ALA A 1 207 ? -13.748 -6.347 0.558 1.00 85.81 207 ALA A O 1
ATOM 1620 N N . ALA A 1 208 ? -11.944 -6.180 -0.752 1.00 86.88 208 ALA A N 1
ATOM 1621 C CA . ALA A 1 208 ? -12.103 -4.751 -1.018 1.00 86.88 208 ALA A CA 1
ATOM 1622 C C . ALA A 1 208 ? -13.433 -4.426 -1.726 1.00 86.88 208 ALA A C 1
ATOM 1624 O O . ALA A 1 208 ? -14.109 -3.457 -1.365 1.00 86.88 208 ALA A O 1
ATOM 1625 N N . LYS A 1 209 ? -13.856 -5.240 -2.707 1.00 87.56 209 LYS A N 1
ATOM 1626 C CA . LYS A 1 209 ? -15.175 -5.104 -3.357 1.00 87.56 209 LYS A CA 1
ATOM 1627 C C . LYS A 1 209 ? -16.314 -5.318 -2.354 1.00 87.56 209 LYS A C 1
ATOM 1629 O O . LYS A 1 209 ? -17.259 -4.527 -2.327 1.00 87.56 209 LYS A O 1
ATOM 1634 N N . SER A 1 210 ? -16.216 -6.346 -1.514 1.00 89.19 210 SER A N 1
ATOM 1635 C CA . SER A 1 210 ? -17.191 -6.653 -0.464 1.00 89.19 210 SER A CA 1
ATOM 1636 C C . SER A 1 210 ? -17.284 -5.534 0.569 1.00 89.19 210 SER A C 1
ATOM 1638 O O . SER A 1 210 ? -18.395 -5.114 0.893 1.00 89.19 210 SER A O 1
ATOM 1640 N N . LEU A 1 211 ? -16.147 -4.984 0.999 1.00 91.19 211 LEU A N 1
ATOM 1641 C CA . LEU A 1 211 ? -16.059 -3.852 1.917 1.00 91.19 211 LEU A CA 1
ATOM 1642 C C . LEU A 1 211 ? -16.742 -2.613 1.326 1.00 91.19 211 LEU A C 1
ATOM 1644 O O . LEU A 1 211 ? -17.658 -2.056 1.933 1.00 91.19 211 LEU A O 1
ATOM 1648 N N . ARG A 1 212 ? -16.382 -2.231 0.091 1.00 91.50 212 ARG A N 1
ATOM 1649 C CA . ARG A 1 212 ? -17.005 -1.100 -0.620 1.00 91.50 212 ARG A CA 1
ATOM 1650 C C . ARG A 1 212 ? -18.510 -1.286 -0.778 1.00 91.50 212 ARG A C 1
ATOM 1652 O O . ARG A 1 212 ? -19.265 -0.342 -0.561 1.00 91.50 212 ARG A O 1
ATOM 1659 N N . ARG A 1 213 ? -18.965 -2.497 -1.113 1.00 92.75 213 ARG A N 1
ATOM 1660 C CA . ARG A 1 213 ? -20.394 -2.820 -1.225 1.00 92.75 213 ARG A CA 1
ATOM 1661 C C . ARG A 1 213 ? -21.103 -2.721 0.125 1.00 92.75 213 ARG A C 1
ATOM 1663 O O . ARG A 1 213 ? -22.200 -2.168 0.188 1.00 92.75 213 ARG A O 1
ATOM 1670 N N . PHE A 1 214 ? -20.506 -3.265 1.185 1.00 94.19 214 PHE A N 1
ATOM 1671 C CA . PHE A 1 214 ? -21.100 -3.299 2.520 1.00 94.19 214 PHE A CA 1
ATOM 1672 C C . PHE A 1 214 ? -21.274 -1.890 3.088 1.00 94.19 214 PHE A C 1
ATOM 1674 O O . PHE A 1 214 ? -22.383 -1.547 3.504 1.00 94.19 214 PHE A O 1
ATOM 1681 N N . PHE A 1 215 ? -20.212 -1.083 3.020 1.00 95.19 215 PHE A N 1
ATOM 1682 C CA . PHE A 1 215 ? -20.152 0.286 3.534 1.00 95.19 215 PHE A CA 1
ATOM 1683 C C . PHE A 1 215 ? -20.549 1.347 2.501 1.00 95.19 215 PHE A C 1
ATOM 1685 O O . PHE A 1 215 ? -20.351 2.529 2.743 1.00 95.19 215 PHE A O 1
ATOM 1692 N N . ARG A 1 216 ? -21.093 0.959 1.339 1.00 94.75 216 ARG A N 1
ATOM 1693 C CA . ARG A 1 216 ? -21.565 1.885 0.287 1.00 94.75 216 ARG A CA 1
ATOM 1694 C C . ARG A 1 216 ? -20.515 2.913 -0.160 1.00 94.75 216 ARG A C 1
ATOM 1696 O O . ARG A 1 216 ? -20.867 4.016 -0.554 1.00 94.75 216 ARG A O 1
ATOM 1703 N N . ASN A 1 217 ? -19.236 2.533 -0.125 1.00 92.88 217 ASN A N 1
ATOM 1704 C CA . ASN A 1 217 ? -18.090 3.408 -0.396 1.00 92.88 217 ASN A CA 1
ATOM 1705 C C . ASN A 1 217 ? -17.956 4.612 0.567 1.00 92.88 217 ASN A C 1
ATOM 1707 O O . ASN A 1 217 ? -17.287 5.582 0.236 1.00 92.88 217 ASN A O 1
ATOM 1711 N N . GLN A 1 218 ? -18.568 4.538 1.754 1.00 94.75 218 GLN A N 1
ATOM 1712 C CA . GLN A 1 218 ? -18.607 5.609 2.755 1.00 94.75 218 GLN A CA 1
ATOM 1713 C C . GLN A 1 218 ? -17.645 5.387 3.942 1.00 94.75 218 GLN A C 1
ATOM 1715 O O . GLN A 1 218 ? -17.846 5.917 5.030 1.00 94.75 218 GLN A O 1
ATOM 1720 N N . MET A 1 219 ? -16.592 4.585 3.754 1.00 91.75 219 MET A N 1
ATOM 1721 C CA . MET A 1 219 ? -15.565 4.357 4.775 1.00 91.75 219 MET A CA 1
ATOM 1722 C C . MET A 1 219 ? -14.349 5.246 4.517 1.00 91.75 219 MET A C 1
ATOM 1724 O O . MET A 1 219 ? -13.760 5.188 3.439 1.00 91.75 219 MET A O 1
ATOM 1728 N N . ALA A 1 220 ? -13.937 6.001 5.533 1.00 92.56 220 ALA A N 1
ATOM 1729 C CA . ALA A 1 220 ? -12.665 6.710 5.537 1.00 92.56 220 ALA A CA 1
ATOM 1730 C C . ALA A 1 220 ? -11.537 5.760 5.996 1.00 92.56 220 ALA A C 1
ATOM 1732 O O . ALA A 1 220 ? -11.610 5.267 7.122 1.00 92.56 220 ALA A O 1
ATOM 1733 N N . PRO A 1 221 ? -10.466 5.508 5.209 1.00 87.69 221 PRO A N 1
ATOM 1734 C CA . PRO A 1 221 ? -9.391 4.593 5.616 1.00 87.69 221 PRO A CA 1
ATOM 1735 C C . PRO A 1 221 ? -8.697 4.947 6.937 1.00 87.69 221 PRO A C 1
ATOM 1737 O O . PRO A 1 221 ? -8.141 4.078 7.593 1.00 87.69 221 PRO A O 1
ATOM 1740 N N . THR A 1 222 ? -8.745 6.214 7.349 1.00 90.31 222 THR A N 1
ATOM 1741 C CA . THR A 1 222 ? -8.161 6.685 8.614 1.00 90.31 222 THR A CA 1
ATOM 1742 C C . THR A 1 222 ? -9.117 6.572 9.804 1.00 90.31 222 THR A C 1
ATOM 1744 O O . THR A 1 222 ? -8.771 7.016 10.891 1.00 90.31 222 THR A O 1
ATOM 1747 N N . ARG A 1 223 ? -10.335 6.063 9.591 1.00 91.69 223 ARG A N 1
ATOM 1748 C CA . ARG A 1 223 ? -11.368 5.823 10.609 1.00 91.69 223 ARG A CA 1
ATOM 1749 C C . ARG A 1 223 ? -12.021 4.465 10.335 1.00 91.69 223 ARG A C 1
ATOM 1751 O O . ARG A 1 223 ? -13.155 4.405 9.856 1.00 91.69 223 ARG A O 1
ATOM 1758 N N . PRO A 1 224 ? -11.286 3.362 10.542 1.00 91.44 224 PRO A N 1
ATOM 1759 C CA . PRO A 1 224 ? -11.801 2.040 10.227 1.00 91.44 224 PRO A CA 1
ATOM 1760 C C . PRO A 1 224 ? -13.044 1.724 11.070 1.00 91.44 224 PRO A C 1
ATOM 1762 O O . PRO A 1 224 ? -13.046 1.869 12.293 1.00 91.44 224 PRO A O 1
ATOM 1765 N N . ILE A 1 225 ? -14.101 1.250 10.407 1.00 93.69 225 ILE A N 1
ATOM 1766 C CA . ILE A 1 225 ? -15.292 0.720 11.076 1.00 93.69 225 ILE A CA 1
ATOM 1767 C C . ILE A 1 225 ? -15.058 -0.768 11.285 1.00 93.69 225 ILE A C 1
ATOM 1769 O O . ILE A 1 225 ? -15.110 -1.551 10.337 1.00 93.69 225 ILE A O 1
ATOM 1773 N N . GLY A 1 226 ? -14.776 -1.143 12.523 1.00 92.06 226 GLY A N 1
ATOM 1774 C CA . GLY A 1 226 ? -14.533 -2.527 12.902 1.00 92.06 226 GLY A CA 1
ATOM 1775 C C . GLY A 1 226 ? -15.612 -3.063 13.835 1.00 92.06 226 GLY A C 1
ATOM 1776 O O . GLY A 1 226 ? -16.298 -2.280 14.499 1.00 92.06 226 GLY A O 1
ATOM 1777 N N . ALA A 1 227 ? -15.738 -4.387 13.873 1.00 94.06 227 ALA A N 1
ATOM 1778 C CA . ALA A 1 227 ? -16.676 -5.085 14.743 1.00 94.06 227 ALA A CA 1
ATOM 1779 C C . ALA A 1 227 ? -16.301 -4.927 16.223 1.00 94.06 227 ALA A C 1
ATOM 1781 O O . ALA A 1 227 ? -15.113 -4.836 16.558 1.00 94.06 227 ALA A O 1
ATOM 1782 N N . SER A 1 228 ? -17.311 -4.915 17.091 1.00 93.50 228 SER A N 1
ATOM 1783 C CA . SER A 1 228 ? -17.135 -4.964 18.545 1.00 93.50 228 SER A CA 1
ATOM 1784 C C . SER A 1 228 ? -16.928 -6.403 19.037 1.00 93.50 228 SER A C 1
ATOM 1786 O O . SER A 1 228 ? -17.209 -7.365 18.325 1.00 93.50 228 SER A O 1
ATOM 1788 N N . LEU A 1 229 ? -16.456 -6.577 20.277 1.00 94.31 229 LEU A N 1
ATOM 1789 C CA . LEU A 1 229 ? -16.350 -7.913 20.886 1.00 94.31 229 LEU A CA 1
ATOM 1790 C C . LEU A 1 229 ? -17.722 -8.570 21.103 1.00 94.31 229 LEU A C 1
ATOM 1792 O O . LEU A 1 229 ? -17.811 -9.798 21.114 1.00 94.31 229 LEU A O 1
ATOM 1796 N N . ASP A 1 230 ? -18.790 -7.775 21.199 1.00 93.19 230 ASP A N 1
ATOM 1797 C CA . ASP A 1 230 ? -20.164 -8.273 21.303 1.00 93.19 230 ASP A CA 1
ATOM 1798 C C . ASP A 1 230 ? -20.593 -9.023 20.034 1.00 93.19 230 ASP A C 1
ATOM 1800 O O . ASP A 1 230 ? -21.480 -9.872 20.088 1.00 93.19 230 ASP A O 1
ATOM 1804 N N . ALA A 1 231 ? -19.936 -8.771 18.896 1.00 94.12 231 ALA A N 1
ATOM 1805 C CA . ALA A 1 231 ? -20.162 -9.490 17.644 1.00 94.12 231 ALA A CA 1
ATOM 1806 C C . ALA A 1 231 ? -19.848 -10.996 17.732 1.00 94.12 231 ALA A C 1
ATOM 1808 O O . ALA A 1 231 ? -20.309 -11.765 16.891 1.00 94.12 231 ALA A O 1
ATOM 1809 N N . LEU A 1 232 ? -19.050 -11.412 18.724 1.00 92.88 232 LEU A N 1
ATOM 1810 C CA . LEU A 1 232 ? -18.689 -12.814 18.958 1.00 92.88 232 LEU A CA 1
ATOM 1811 C C . LEU A 1 232 ? -19.694 -13.555 19.843 1.00 92.88 232 LEU A C 1
ATOM 1813 O O . LEU A 1 232 ? -19.606 -14.776 19.967 1.00 92.88 232 LEU A O 1
ATOM 1817 N N . GLN A 1 233 ? -20.628 -12.840 20.473 1.00 91.62 233 GLN A N 1
ATOM 1818 C CA . GLN A 1 233 ? -21.653 -13.467 21.297 1.00 91.62 233 GLN A CA 1
ATOM 1819 C C . GLN A 1 233 ? -22.749 -14.064 20.402 1.00 91.62 233 GLN A C 1
ATOM 1821 O O . GLN A 1 233 ? -23.191 -13.407 19.459 1.00 91.62 233 GLN A O 1
ATOM 1826 N N . PRO A 1 234 ? -23.207 -15.300 20.658 1.00 88.19 234 PRO A N 1
ATOM 1827 C CA . PRO A 1 234 ? -24.338 -15.854 19.927 1.00 88.19 234 PRO A CA 1
ATOM 1828 C C . PRO A 1 234 ? -25.607 -15.039 20.210 1.00 88.19 234 PRO A C 1
ATOM 1830 O O . PRO A 1 234 ? -25.793 -14.508 21.303 1.00 88.19 234 PRO A O 1
ATOM 1833 N N . ALA A 1 235 ? -26.491 -14.947 19.219 1.00 90.38 235 ALA A N 1
ATOM 1834 C CA . ALA A 1 235 ? -27.776 -14.276 19.375 1.00 90.38 235 ALA A CA 1
ATOM 1835 C C . ALA A 1 235 ? -28.737 -15.099 20.255 1.00 90.38 235 ALA A C 1
ATOM 1837 O O . ALA A 1 235 ? -29.070 -16.230 19.902 1.00 90.38 235 ALA A O 1
ATOM 1838 N N . ASP A 1 236 ? -29.239 -14.506 21.342 1.00 88.50 236 ASP A N 1
ATOM 1839 C CA . ASP A 1 236 ? -30.257 -15.133 22.203 1.00 88.50 236 ASP A CA 1
ATOM 1840 C C . ASP A 1 236 ? -31.629 -15.233 21.507 1.00 88.50 236 ASP A C 1
ATOM 1842 O O . ASP A 1 236 ? -32.346 -16.223 21.653 1.00 88.50 236 ASP A O 1
ATOM 1846 N N . ASP A 1 237 ? -31.991 -14.211 20.722 1.00 93.88 237 ASP A N 1
ATOM 1847 C CA . ASP A 1 237 ? -33.229 -14.144 19.940 1.00 93.88 237 ASP A CA 1
ATOM 1848 C C . ASP A 1 237 ? -32.915 -13.799 18.477 1.00 93.88 237 ASP A C 1
ATOM 1850 O O . ASP A 1 237 ? -32.691 -12.642 18.103 1.00 93.88 237 ASP A O 1
ATOM 1854 N N . LEU A 1 238 ? -32.925 -14.827 17.624 1.00 93.06 238 LEU A N 1
ATOM 1855 C CA . LEU A 1 238 ? -32.645 -14.693 16.193 1.00 93.06 238 LEU A CA 1
ATOM 1856 C C . LEU A 1 238 ? -33.649 -13.792 15.467 1.00 93.06 238 LEU A C 1
ATOM 1858 O O . LEU A 1 238 ? -33.270 -13.106 14.514 1.00 93.06 238 LEU A O 1
ATOM 1862 N N . ALA A 1 239 ? -34.918 -13.783 15.883 1.00 94.44 239 ALA A N 1
ATOM 1863 C CA . ALA A 1 239 ? -35.940 -12.965 15.242 1.00 94.44 239 ALA A CA 1
ATOM 1864 C C . ALA A 1 239 ? -35.713 -11.483 15.559 1.00 94.44 239 ALA A C 1
ATOM 1866 O O . ALA A 1 239 ? -35.743 -10.652 14.645 1.00 94.44 239 ALA A O 1
ATOM 1867 N N . ALA A 1 240 ? -35.407 -11.165 16.820 1.00 96.19 240 ALA A N 1
ATOM 1868 C CA . ALA A 1 240 ? -35.066 -9.810 17.241 1.00 96.19 240 ALA A CA 1
ATOM 1869 C C . ALA A 1 240 ? -33.784 -9.304 16.560 1.00 96.19 240 ALA A C 1
ATOM 1871 O O . ALA A 1 240 ? -33.804 -8.232 15.953 1.00 96.19 240 ALA A O 1
ATOM 1872 N N . VAL A 1 241 ? -32.704 -10.096 16.567 1.00 96.31 241 VAL A N 1
ATOM 1873 C CA . VAL A 1 241 ? -31.429 -9.736 15.916 1.00 96.31 241 VAL A CA 1
ATOM 1874 C C . VAL A 1 241 ? -31.609 -9.531 14.409 1.00 96.31 241 VAL A C 1
ATOM 1876 O O . VAL A 1 241 ? -31.069 -8.582 13.841 1.00 96.31 241 VAL A O 1
ATOM 1879 N N . THR A 1 242 ? -32.418 -10.362 13.745 1.00 95.94 242 THR A N 1
ATOM 1880 C CA . THR A 1 242 ? -32.716 -10.204 12.310 1.00 95.94 242 THR A CA 1
ATOM 1881 C C . THR A 1 242 ? -33.507 -8.924 12.025 1.00 95.94 242 THR A C 1
ATOM 1883 O O . THR A 1 242 ? -33.203 -8.213 11.062 1.00 95.94 242 THR A O 1
ATOM 1886 N N . ALA A 1 243 ? -34.511 -8.607 12.849 1.00 97.25 243 ALA A N 1
ATOM 1887 C CA . ALA A 1 243 ? -35.278 -7.370 12.716 1.00 97.25 243 ALA A CA 1
ATOM 1888 C C . ALA A 1 243 ? -34.381 -6.139 12.918 1.00 97.25 243 ALA A C 1
ATOM 1890 O O . ALA A 1 243 ? -34.401 -5.206 12.109 1.00 97.25 243 ALA A O 1
ATOM 1891 N N . GLU A 1 244 ? -33.528 -6.166 13.943 1.00 97.50 244 GLU A N 1
ATOM 1892 C CA . GLU A 1 244 ? -32.586 -5.089 14.229 1.00 97.50 244 GLU A CA 1
ATOM 1893 C C . GLU A 1 244 ? -31.534 -4.928 13.123 1.00 97.50 244 GLU A C 1
ATOM 1895 O O . GLU A 1 244 ? -31.236 -3.805 12.711 1.00 97.50 244 GLU A O 1
ATOM 1900 N N . LEU A 1 245 ? -31.040 -6.031 12.552 1.00 97.38 245 LEU A N 1
ATOM 1901 C CA . LEU A 1 245 ? -30.148 -6.001 11.393 1.00 97.38 245 LEU A CA 1
ATOM 1902 C C . LEU A 1 245 ? -30.816 -5.302 10.198 1.00 97.38 245 LEU A C 1
ATOM 1904 O O . LEU A 1 245 ? -30.165 -4.537 9.478 1.00 97.38 245 LEU A O 1
ATOM 1908 N N . GLY A 1 246 ? -32.118 -5.531 10.000 1.00 97.81 246 GLY A N 1
ATOM 1909 C CA . GLY A 1 246 ? -32.936 -4.827 9.013 1.00 97.81 246 GLY A CA 1
ATOM 1910 C C . GLY A 1 246 ? -32.983 -3.316 9.258 1.00 97.81 246 GLY A C 1
ATOM 1911 O O . GLY A 1 246 ? -32.745 -2.535 8.332 1.00 97.81 246 GLY A O 1
ATOM 1912 N N . HIS A 1 247 ? -33.208 -2.896 10.506 1.00 98.25 247 HIS A N 1
ATOM 1913 C CA . HIS A 1 247 ? -33.200 -1.483 10.895 1.00 98.25 247 HIS A CA 1
ATOM 1914 C C . HIS A 1 247 ? -31.824 -0.830 10.714 1.00 98.25 247 HIS A C 1
ATOM 1916 O O . HIS A 1 247 ? -31.729 0.229 10.091 1.00 98.25 247 HIS A O 1
ATOM 1922 N N . ALA A 1 248 ? -30.751 -1.480 11.174 1.00 98.06 248 ALA A N 1
ATOM 1923 C CA . ALA A 1 248 ? -29.382 -0.993 11.018 1.00 98.06 248 ALA A CA 1
ATOM 1924 C C . ALA A 1 248 ? -28.997 -0.872 9.535 1.00 98.06 248 ALA A C 1
ATOM 1926 O O . ALA A 1 248 ? -28.420 0.130 9.112 1.00 98.06 248 ALA A O 1
ATOM 1927 N N . ARG A 1 249 ? -29.392 -1.843 8.697 1.00 97.94 249 ARG A N 1
ATOM 1928 C CA . ARG A 1 249 ? -29.228 -1.756 7.239 1.00 97.94 249 ARG A CA 1
ATOM 1929 C C . ARG A 1 249 ? -29.958 -0.551 6.654 1.00 97.94 249 ARG A C 1
ATOM 1931 O O . ARG A 1 249 ? -29.365 0.151 5.838 1.00 97.94 249 ARG A O 1
ATOM 1938 N N . GLN A 1 250 ? -31.211 -0.315 7.035 1.00 98.06 250 GLN A N 1
ATOM 1939 C CA . GLN A 1 250 ? -31.966 0.826 6.520 1.00 98.06 250 GLN A CA 1
ATOM 1940 C C . GLN A 1 250 ? -31.336 2.155 6.950 1.00 98.06 250 GLN A C 1
ATOM 1942 O O . GLN A 1 250 ? -31.235 3.067 6.133 1.00 98.06 250 GLN A O 1
ATOM 1947 N N . ALA A 1 251 ? -30.844 2.247 8.189 1.00 97.50 251 ALA A N 1
ATOM 1948 C CA . ALA A 1 251 ? -30.110 3.412 8.671 1.00 97.50 251 ALA A CA 1
ATOM 1949 C C . ALA A 1 251 ? -28.833 3.661 7.851 1.00 97.50 251 ALA A C 1
ATOM 1951 O O . ALA A 1 251 ? -28.623 4.781 7.395 1.00 97.50 251 ALA A O 1
ATOM 1952 N N . VAL A 1 252 ? -28.034 2.621 7.576 1.00 97.44 252 VAL A N 1
ATOM 1953 C CA . VAL A 1 252 ? -26.840 2.716 6.712 1.00 97.44 252 VAL A CA 1
ATOM 1954 C C . VAL A 1 252 ? -27.192 3.229 5.316 1.00 97.44 252 VAL A C 1
ATOM 1956 O O . VAL A 1 252 ? -26.468 4.064 4.787 1.00 97.44 252 VAL A O 1
ATOM 1959 N N . LEU A 1 253 ? -28.285 2.748 4.711 1.00 96.62 253 LEU A N 1
ATOM 1960 C CA . LEU A 1 253 ? -28.717 3.207 3.386 1.00 96.62 253 LEU A CA 1
ATOM 1961 C C . LEU A 1 253 ? -29.106 4.688 3.409 1.00 96.62 253 LEU A C 1
ATOM 1963 O O . LEU A 1 253 ? -28.571 5.466 2.626 1.00 96.62 253 LEU A O 1
ATOM 1967 N N . THR A 1 254 ? -29.961 5.082 4.355 1.00 96.56 254 THR A N 1
ATOM 1968 C CA . THR A 1 254 ? -30.395 6.475 4.507 1.00 96.56 254 THR A CA 1
ATOM 1969 C C . THR A 1 254 ? -29.213 7.416 4.753 1.00 96.56 254 THR A C 1
ATOM 1971 O O . THR A 1 254 ? -29.138 8.472 4.133 1.00 96.56 254 THR A O 1
ATOM 1974 N N . GLN A 1 255 ? -28.277 7.039 5.631 1.00 96.44 255 GLN A N 1
ATOM 1975 C CA . GLN A 1 255 ? -27.095 7.855 5.921 1.00 96.44 255 GLN A CA 1
ATOM 1976 C C . GLN A 1 255 ? -26.141 7.910 4.722 1.00 96.44 255 GLN A C 1
ATOM 1978 O O . GLN A 1 255 ? -25.672 8.987 4.370 1.00 96.44 255 GLN A O 1
ATOM 1983 N N . ALA A 1 256 ? -25.904 6.788 4.031 1.00 95.25 256 ALA A N 1
ATOM 1984 C CA . ALA A 1 256 ? -25.038 6.763 2.851 1.00 95.25 256 ALA A CA 1
ATOM 1985 C C . ALA A 1 256 ? -25.534 7.689 1.730 1.00 95.25 256 ALA A C 1
ATOM 1987 O O . ALA A 1 256 ? -24.715 8.337 1.078 1.00 95.25 256 ALA A O 1
ATOM 1988 N N . ASP A 1 257 ? -26.851 7.773 1.526 1.00 93.69 257 ASP A N 1
ATOM 1989 C CA . ASP A 1 257 ? -27.452 8.663 0.527 1.00 93.69 257 ASP A CA 1
ATOM 1990 C C . ASP A 1 257 ? -27.288 10.149 0.908 1.00 93.69 257 ASP A C 1
ATOM 1992 O O . ASP A 1 257 ? -27.202 11.012 0.035 1.00 93.69 257 ASP A O 1
ATOM 1996 N N . GLN A 1 258 ? -27.186 10.457 2.206 1.00 92.81 258 GLN A N 1
ATOM 1997 C CA . GLN A 1 258 ? -26.985 11.815 2.727 1.00 92.81 258 GLN A CA 1
ATOM 1998 C C . GLN A 1 258 ? -25.513 12.253 2.750 1.00 92.81 258 GLN A C 1
ATOM 2000 O O . GLN A 1 258 ? -25.235 13.451 2.794 1.00 92.81 258 GLN A O 1
ATOM 2005 N N . MET A 1 259 ? -24.566 11.312 2.719 1.00 91.81 259 MET A N 1
ATOM 2006 C CA . MET A 1 259 ? -23.141 11.611 2.887 1.00 91.81 259 MET A CA 1
ATOM 2007 C C . MET A 1 259 ? -22.501 12.320 1.691 1.00 91.81 259 MET A C 1
ATOM 2009 O O . MET A 1 259 ? -21.507 13.017 1.880 1.00 91.81 259 MET A O 1
ATOM 2013 N N . GLY A 1 260 ? -23.029 12.174 0.471 1.00 88.12 260 GLY A N 1
ATOM 2014 C CA . GLY A 1 260 ? -22.439 12.798 -0.719 1.00 88.12 260 GLY A CA 1
ATOM 2015 C C . GLY A 1 260 ? -20.936 12.502 -0.843 1.00 88.12 260 GLY A C 1
ATOM 2016 O O . GLY A 1 260 ? -20.540 11.342 -0.952 1.00 88.12 260 GLY A O 1
ATOM 2017 N N . ASN A 1 261 ? -20.105 13.549 -0.797 1.00 94.44 261 ASN A N 1
ATOM 2018 C CA . ASN A 1 261 ? -18.636 13.488 -0.825 1.00 94.44 261 ASN A CA 1
ATOM 2019 C C . ASN A 1 261 ? -17.968 13.712 0.552 1.00 94.44 261 ASN A C 1
ATOM 2021 O O . ASN A 1 261 ? -16.795 14.084 0.612 1.00 94.44 261 ASN A O 1
ATOM 2025 N N . ALA A 1 262 ? -18.679 13.479 1.661 1.00 96.00 262 ALA A N 1
ATOM 2026 C CA . ALA A 1 262 ? -18.183 13.738 3.016 1.00 96.00 262 ALA A CA 1
ATOM 2027 C C . ALA A 1 262 ? -16.876 12.999 3.352 1.00 96.00 262 ALA A C 1
ATOM 2029 O O . ALA A 1 262 ? -16.022 13.569 4.027 1.00 96.00 262 ALA A O 1
ATOM 2030 N N . VAL A 1 263 ? -16.684 11.765 2.864 1.00 95.56 263 VAL A N 1
ATOM 2031 C CA . VAL A 1 263 ? -15.433 11.003 3.063 1.00 95.56 263 VAL A CA 1
ATOM 2032 C C . VAL A 1 263 ? -14.240 11.727 2.437 1.00 95.56 263 VAL A C 1
ATOM 2034 O O . VAL A 1 263 ? -13.224 11.930 3.098 1.00 95.56 263 VAL A O 1
ATOM 2037 N N . GLU A 1 264 ? -14.362 12.152 1.179 1.00 95.94 264 GLU A N 1
ATOM 2038 C CA . GLU A 1 264 ? -13.298 12.858 0.457 1.00 95.94 264 GLU A CA 1
ATOM 2039 C C . GLU A 1 264 ? -12.984 14.205 1.122 1.00 95.94 264 GLU A C 1
ATOM 2041 O O . GLU A 1 264 ? -11.827 14.498 1.425 1.00 95.94 264 GLU A O 1
ATOM 2046 N N . GLN A 1 265 ? -14.026 14.972 1.462 1.00 96.94 265 GLN A N 1
ATOM 2047 C CA . GLN A 1 265 ? -13.896 16.243 2.178 1.00 96.94 265 GLN A CA 1
ATOM 2048 C C . GLN A 1 265 ? -13.260 16.076 3.561 1.00 96.94 265 GLN A C 1
ATOM 2050 O O . GLN A 1 265 ? -12.461 16.911 3.979 1.00 96.94 265 GLN A O 1
ATOM 2055 N N . TYR A 1 266 ? -13.596 15.005 4.284 1.00 97.12 266 TYR A N 1
ATOM 2056 C CA . TYR A 1 266 ? -12.966 14.683 5.559 1.00 97.12 266 TYR A CA 1
ATOM 2057 C C . TYR A 1 266 ? -11.472 14.404 5.386 1.00 97.12 266 TYR A C 1
ATOM 2059 O O . TYR A 1 266 ? -10.675 14.969 6.130 1.00 97.12 266 TYR A O 1
ATOM 2067 N N . HIS A 1 267 ? -11.076 13.583 4.407 1.00 94.81 267 HIS A N 1
ATOM 2068 C CA . HIS A 1 267 ? -9.663 13.275 4.165 1.00 94.81 267 HIS A CA 1
ATOM 2069 C C . HIS A 1 267 ? -8.845 14.512 3.813 1.00 94.81 267 HIS A C 1
ATOM 2071 O O . HIS A 1 267 ? -7.776 14.723 4.394 1.00 94.81 267 HIS A O 1
ATOM 2077 N N . GLU A 1 268 ? -9.357 15.342 2.905 1.00 95.38 268 GLU A N 1
ATOM 2078 C CA . GLU A 1 268 ? -8.702 16.590 2.528 1.00 95.38 268 GLU A CA 1
ATOM 2079 C C . GLU A 1 268 ? -8.578 17.524 3.740 1.00 95.38 268 GLU A C 1
ATOM 2081 O O . GLU A 1 268 ? -7.481 17.987 4.069 1.00 95.38 268 GLU A O 1
ATOM 2086 N N . ALA A 1 269 ? -9.681 17.753 4.459 1.00 96.62 269 ALA A N 1
ATOM 2087 C CA . ALA A 1 269 ? -9.690 18.644 5.610 1.00 96.62 269 ALA A CA 1
ATOM 2088 C C . ALA A 1 269 ? -8.783 18.130 6.739 1.00 96.62 269 ALA A C 1
ATOM 2090 O O . ALA A 1 269 ? -8.039 18.920 7.318 1.00 96.62 269 ALA A O 1
ATOM 2091 N N . ALA A 1 270 ? -8.779 16.824 7.026 1.00 94.75 270 ALA A N 1
ATOM 2092 C CA . ALA A 1 270 ? -7.916 16.209 8.033 1.00 94.75 270 ALA A CA 1
ATOM 2093 C C . ALA A 1 270 ? -6.430 16.419 7.706 1.00 94.75 270 ALA A C 1
ATOM 2095 O O . ALA A 1 270 ? -5.677 16.901 8.554 1.00 94.75 270 ALA A O 1
ATOM 2096 N N . GLY A 1 271 ? -6.019 16.150 6.461 1.00 93.88 271 GLY A N 1
ATOM 2097 C CA . GLY A 1 271 ? -4.641 16.367 6.014 1.00 93.88 271 GLY A CA 1
ATOM 2098 C C . GLY A 1 271 ? -4.216 17.835 6.116 1.00 93.88 271 GLY A C 1
ATOM 2099 O O . GLY A 1 271 ? -3.150 18.147 6.654 1.00 93.88 271 GLY A O 1
ATOM 2100 N N . VAL A 1 272 ? -5.075 18.764 5.678 1.00 95.69 272 VAL A N 1
ATOM 2101 C CA . VAL A 1 272 ? -4.799 20.206 5.785 1.00 95.69 272 VAL A CA 1
ATOM 2102 C C . VAL A 1 272 ? -4.737 20.662 7.245 1.00 95.69 272 VAL A C 1
ATOM 2104 O O . VAL A 1 272 ? -3.895 21.495 7.591 1.00 95.69 272 VAL A O 1
ATOM 2107 N N . MET A 1 273 ? -5.587 20.132 8.123 1.00 95.75 273 MET A N 1
ATOM 2108 C CA . MET A 1 273 ? -5.570 20.458 9.550 1.00 95.75 273 MET A CA 1
ATOM 2109 C C . MET A 1 273 ? -4.257 20.025 10.213 1.00 95.75 273 MET A C 1
ATOM 2111 O O . MET A 1 273 ? -3.634 20.849 10.890 1.00 95.75 273 MET A O 1
ATOM 2115 N N . SER A 1 274 ? -3.781 18.800 9.962 1.00 94.44 274 SER A N 1
ATOM 2116 C CA . SER A 1 274 ? -2.486 18.324 10.472 1.00 94.44 274 SER A CA 1
ATOM 2117 C C . SER A 1 274 ? -1.321 19.164 9.934 1.00 94.44 274 SER A C 1
ATOM 2119 O O . SER A 1 274 ? -0.501 19.659 10.710 1.00 94.44 274 SER A O 1
ATOM 2121 N N . ALA A 1 275 ? -1.285 19.424 8.623 1.00 96.12 275 ALA A N 1
ATOM 2122 C CA . ALA A 1 275 ? -0.223 20.218 8.005 1.00 96.12 275 ALA A CA 1
ATOM 2123 C C . ALA A 1 275 ? -0.210 21.677 8.500 1.00 96.12 275 ALA A C 1
ATOM 2125 O O . ALA A 1 275 ? 0.844 22.249 8.783 1.00 96.12 275 ALA A O 1
ATOM 2126 N N . THR A 1 276 ? -1.380 22.310 8.633 1.00 97.00 276 THR A N 1
ATOM 2127 C CA . THR A 1 276 ? -1.460 23.690 9.137 1.00 97.00 276 THR A CA 1
ATOM 2128 C C . THR A 1 276 ? -1.066 23.777 10.606 1.00 97.00 276 THR A C 1
ATOM 2130 O O . THR A 1 276 ? -0.358 24.716 10.960 1.00 97.00 276 THR A O 1
ATOM 2133 N N . ARG A 1 277 ? -1.428 22.801 11.451 1.00 96.38 277 ARG A N 1
ATOM 2134 C CA . ARG A 1 277 ? -0.981 22.740 12.853 1.00 96.38 277 ARG A CA 1
ATOM 2135 C C . ARG A 1 277 ? 0.547 22.746 12.954 1.00 96.38 277 ARG A C 1
ATOM 2137 O O . ARG A 1 277 ? 1.098 23.606 13.641 1.00 96.38 277 ARG A O 1
ATOM 2144 N N . ALA A 1 278 ? 1.216 21.879 12.200 1.00 97.06 278 ALA A N 1
ATOM 2145 C CA . ALA A 1 278 ? 2.675 21.836 12.132 1.00 97.06 278 ALA A CA 1
ATOM 2146 C C . ALA A 1 278 ? 3.280 23.151 11.597 1.00 97.06 278 ALA A C 1
ATOM 2148 O O . ALA A 1 278 ? 4.225 23.687 12.172 1.00 97.06 278 ALA A O 1
ATOM 2149 N N . GLN A 1 279 ? 2.704 23.760 10.553 1.00 96.75 279 GLN A N 1
ATOM 2150 C CA . GLN A 1 279 ? 3.171 25.063 10.045 1.00 96.75 279 GLN A CA 1
ATOM 2151 C C . GLN A 1 279 ? 3.053 26.193 11.074 1.00 96.75 279 GLN A C 1
ATOM 2153 O O . GLN A 1 279 ? 3.938 27.049 11.154 1.00 96.75 279 GLN A O 1
ATOM 2158 N N . LEU A 1 280 ? 1.959 26.230 11.840 1.00 96.62 280 LEU A N 1
ATOM 2159 C CA . LEU A 1 280 ? 1.764 27.217 12.903 1.00 96.62 280 LEU A CA 1
ATOM 2160 C C . LEU A 1 280 ? 2.835 27.072 13.981 1.00 96.62 280 LEU A C 1
ATOM 2162 O O . LEU A 1 280 ? 3.382 28.076 14.440 1.00 96.62 280 LEU A O 1
ATOM 2166 N N . GLU A 1 281 ? 3.155 25.834 14.337 1.00 96.50 281 GLU A N 1
ATOM 2167 C CA . GLU A 1 281 ? 4.194 25.522 15.304 1.00 96.50 281 GLU A CA 1
ATOM 2168 C C . GLU A 1 281 ? 5.585 25.943 14.806 1.00 96.50 281 GLU A C 1
ATOM 2170 O O . GLU A 1 281 ? 6.287 26.684 15.497 1.00 96.50 281 GLU A O 1
ATOM 2175 N N . LEU A 1 282 ? 5.931 25.600 13.558 1.00 95.94 282 LEU A N 1
ATOM 2176 C CA . LEU A 1 282 ? 7.172 26.039 12.911 1.00 95.94 282 LEU A CA 1
ATOM 2177 C C . LEU A 1 282 ? 7.295 27.569 12.905 1.00 95.94 282 LEU A C 1
ATOM 2179 O O . LEU A 1 282 ? 8.349 28.126 13.209 1.00 95.94 282 LEU A O 1
ATOM 2183 N N . CYS A 1 283 ? 6.211 28.278 12.587 1.00 95.69 283 CYS A N 1
ATOM 2184 C CA . CYS A 1 283 ? 6.204 29.740 12.619 1.00 95.69 283 CYS A CA 1
ATOM 2185 C C . CYS A 1 283 ? 6.400 30.296 14.037 1.00 95.69 283 CYS A C 1
ATOM 2187 O O . CYS A 1 283 ? 6.996 31.361 14.185 1.00 95.69 283 CYS A O 1
ATOM 2189 N N . GLY A 1 284 ? 5.924 29.590 15.068 1.00 94.50 284 GLY A N 1
ATOM 2190 C CA . GLY A 1 284 ? 6.181 29.926 16.469 1.00 94.50 284 GLY A CA 1
ATOM 2191 C C . GLY A 1 284 ? 7.667 29.838 16.826 1.00 94.50 284 GLY A C 1
ATOM 2192 O O . GLY A 1 284 ? 8.192 30.742 17.478 1.00 94.50 284 GLY A O 1
ATOM 2193 N N . ILE A 1 285 ? 8.361 28.815 16.314 1.00 95.00 285 ILE A N 1
ATOM 2194 C CA . ILE A 1 285 ? 9.816 28.641 16.469 1.00 95.00 285 ILE A CA 1
ATOM 2195 C C . ILE A 1 285 ? 10.581 29.810 15.826 1.00 95.00 285 ILE A C 1
ATOM 2197 O O . ILE A 1 285 ? 11.549 30.308 16.395 1.00 95.00 285 ILE A O 1
ATOM 2201 N N . PHE A 1 286 ? 10.121 30.296 14.670 1.00 93.19 286 PHE A N 1
ATOM 2202 C CA . PHE A 1 286 ? 10.728 31.409 13.927 1.00 93.19 286 PHE A CA 1
ATOM 2203 C C . PHE A 1 286 ? 10.004 32.751 14.119 1.00 93.19 286 PHE A C 1
ATOM 2205 O O . PHE A 1 286 ? 9.952 33.566 13.196 1.00 93.19 286 PHE A O 1
ATOM 2212 N N . SER A 1 287 ? 9.460 33.013 15.308 1.00 88.44 287 SER A N 1
ATOM 2213 C CA . SER A 1 287 ? 8.642 34.207 15.592 1.00 88.44 287 SER A CA 1
ATOM 2214 C C . SER A 1 287 ? 9.325 35.555 15.286 1.00 88.44 287 SER A C 1
ATOM 2216 O O . SER A 1 287 ? 8.649 36.529 14.963 1.00 88.44 287 SER A O 1
ATOM 2218 N N . PHE A 1 288 ? 10.659 35.608 15.319 1.00 86.50 288 PHE A N 1
ATOM 2219 C CA . PHE A 1 288 ? 11.483 36.784 14.998 1.00 86.50 288 PHE A CA 1
ATOM 2220 C C . PHE A 1 288 ? 11.731 36.981 13.490 1.00 86.50 288 PHE A C 1
ATOM 2222 O O . PHE A 1 288 ? 12.232 38.027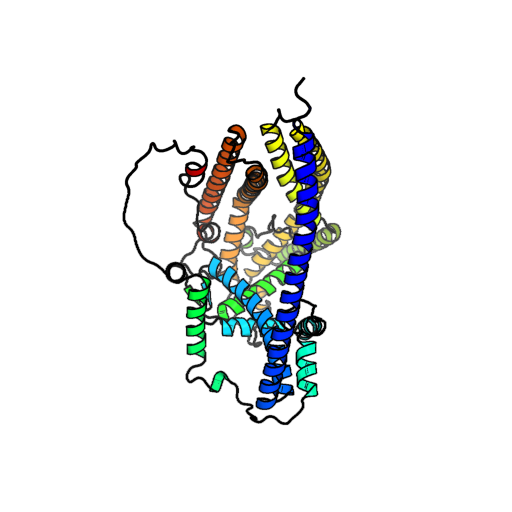 13.079 1.00 86.50 288 PHE A O 1
ATOM 2229 N N . ASN A 1 289 ? 11.407 35.999 12.643 1.00 87.94 289 ASN A N 1
ATOM 2230 C CA . ASN A 1 289 ? 11.634 36.084 11.204 1.00 87.94 289 ASN A CA 1
ATOM 2231 C C . ASN A 1 289 ? 10.429 36.744 10.503 1.00 87.94 289 ASN A C 1
ATOM 2233 O O . ASN A 1 289 ? 9.345 36.158 10.467 1.00 87.94 289 ASN A O 1
ATOM 2237 N N . PRO A 1 290 ? 10.586 37.911 9.847 1.00 85.12 290 PRO A N 1
ATOM 2238 C CA . PRO A 1 290 ? 9.473 38.588 9.177 1.00 85.12 290 PRO A CA 1
ATOM 2239 C C . PRO A 1 290 ? 8.851 37.754 8.045 1.00 85.12 290 PRO A C 1
ATOM 2241 O O . PRO A 1 290 ? 7.659 37.892 7.759 1.00 85.12 290 PRO A O 1
ATOM 2244 N N . LYS A 1 291 ? 9.613 36.834 7.431 1.00 85.06 291 LYS A N 1
ATOM 2245 C CA . LYS A 1 291 ? 9.087 35.898 6.422 1.00 85.06 291 LYS A CA 1
ATOM 2246 C C . LYS A 1 291 ? 8.118 34.876 7.033 1.00 85.06 291 LYS A C 1
ATOM 2248 O O . LYS A 1 291 ? 7.166 34.481 6.358 1.00 85.06 291 LYS A O 1
ATOM 2253 N N . ALA A 1 292 ? 8.294 34.509 8.307 1.00 89.69 292 ALA A N 1
ATOM 2254 C CA . ALA A 1 292 ? 7.389 33.600 9.013 1.00 89.69 292 ALA A CA 1
ATOM 2255 C C . ALA A 1 292 ? 5.991 34.210 9.190 1.00 89.69 292 ALA A C 1
ATOM 2257 O O . ALA A 1 292 ? 4.996 33.496 9.120 1.00 89.69 292 ALA A O 1
ATOM 2258 N N . GLY A 1 293 ? 5.878 35.539 9.305 1.00 89.06 293 GLY A N 1
ATOM 2259 C CA . GLY A 1 293 ? 4.585 36.217 9.444 1.00 89.06 293 GLY A CA 1
ATOM 2260 C C . GLY A 1 293 ? 3.631 35.983 8.264 1.00 89.06 293 GLY A C 1
ATOM 2261 O O . GLY A 1 293 ? 2.422 35.853 8.460 1.00 89.06 293 GLY A O 1
ATOM 2262 N N . GLY A 1 294 ? 4.155 35.889 7.036 1.00 90.81 294 GLY A N 1
ATOM 2263 C CA . GLY A 1 294 ? 3.351 35.576 5.850 1.00 90.81 294 GLY A CA 1
ATOM 2264 C C . GLY A 1 294 ? 2.831 34.137 5.852 1.00 90.81 294 GLY A C 1
ATOM 2265 O O . GLY A 1 294 ? 1.657 33.907 5.559 1.00 90.81 294 GLY A O 1
ATOM 2266 N N . VAL A 1 295 ? 3.690 33.183 6.222 1.00 91.56 295 VAL A N 1
ATOM 2267 C CA . VAL A 1 295 ? 3.336 31.759 6.342 1.00 91.56 295 VAL A CA 1
ATOM 2268 C C . VAL A 1 295 ? 2.326 31.555 7.471 1.00 91.56 295 VAL A C 1
ATOM 2270 O O . VAL A 1 295 ? 1.290 30.940 7.243 1.00 91.56 295 VAL A O 1
ATOM 2273 N N . LEU A 1 296 ? 2.547 32.174 8.634 1.00 94.50 296 LEU A N 1
ATOM 2274 C CA . LEU A 1 296 ? 1.651 32.130 9.790 1.00 94.50 296 LEU A CA 1
ATOM 2275 C C . LEU A 1 296 ? 0.233 32.595 9.437 1.00 94.50 296 LEU A C 1
ATOM 2277 O O . LEU A 1 296 ? -0.740 31.914 9.756 1.00 94.50 296 LEU A O 1
ATOM 2281 N N . ARG A 1 297 ? 0.094 33.739 8.750 1.00 95.00 297 ARG A N 1
ATOM 2282 C CA . ARG A 1 297 ? -1.223 34.241 8.317 1.00 95.00 297 ARG A CA 1
ATOM 2283 C C . ARG A 1 297 ? -1.910 33.278 7.350 1.00 95.00 297 ARG A C 1
ATOM 2285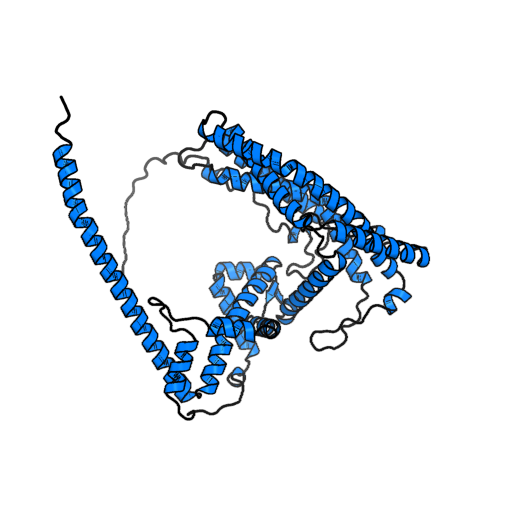 O O . ARG A 1 297 ? -3.097 33.015 7.516 1.00 95.00 297 ARG A O 1
ATOM 2292 N N . LYS A 1 298 ? -1.173 32.735 6.373 1.00 95.62 298 LYS A N 1
ATOM 2293 C CA . LYS A 1 298 ? -1.708 31.754 5.414 1.00 95.62 298 LYS A CA 1
ATOM 2294 C C . LYS A 1 298 ? -2.152 30.466 6.112 1.00 95.62 298 LYS A C 1
ATOM 2296 O O . LYS A 1 298 ? -3.248 29.991 5.836 1.00 95.62 298 LYS A O 1
ATOM 2301 N N . ALA A 1 299 ? -1.343 29.937 7.029 1.00 95.94 299 ALA A N 1
ATOM 2302 C CA . ALA A 1 299 ? -1.662 28.736 7.796 1.00 95.94 299 ALA A CA 1
ATOM 2303 C C . ALA A 1 299 ? -2.909 28.942 8.672 1.00 95.94 299 ALA A C 1
ATOM 2305 O O . ALA A 1 299 ? -3.825 28.127 8.615 1.00 95.94 299 ALA A O 1
ATOM 2306 N N . ARG A 1 300 ? -3.013 30.073 9.391 1.00 97.12 300 ARG A N 1
ATOM 2307 C CA . ARG A 1 300 ? -4.210 30.416 10.185 1.00 97.12 300 ARG A CA 1
ATOM 2308 C C . ARG A 1 300 ? -5.463 30.553 9.326 1.00 97.12 300 ARG A C 1
ATOM 2310 O O . ARG A 1 300 ? -6.506 30.035 9.703 1.00 97.12 300 ARG A O 1
ATOM 2317 N N . ALA A 1 301 ? -5.367 31.230 8.180 1.00 97.19 301 ALA A N 1
ATOM 2318 C CA . ALA A 1 301 ? -6.498 31.390 7.269 1.00 97.19 301 ALA A CA 1
ATOM 2319 C C . ALA A 1 301 ? -6.978 30.037 6.717 1.00 97.19 301 ALA A C 1
ATOM 2321 O O . ALA A 1 301 ? -8.176 29.769 6.720 1.00 97.19 301 ALA A O 1
ATOM 2322 N N . ARG A 1 302 ? -6.047 29.160 6.311 1.00 96.62 302 ARG A N 1
ATOM 2323 C CA . ARG A 1 302 ? -6.365 27.796 5.856 1.00 96.62 302 ARG A CA 1
ATOM 2324 C C . ARG A 1 302 ? -7.005 26.958 6.959 1.00 96.62 302 ARG A C 1
ATOM 2326 O O . ARG A 1 302 ? -8.037 26.345 6.720 1.00 96.62 302 ARG A O 1
ATOM 2333 N N . GLN A 1 303 ? -6.437 26.979 8.164 1.00 96.31 303 GLN A N 1
ATOM 2334 C CA . GLN A 1 303 ? -6.987 26.256 9.309 1.00 96.31 303 GLN A CA 1
ATOM 2335 C C . GLN A 1 303 ? -8.399 26.751 9.657 1.00 96.31 303 GLN A C 1
ATOM 2337 O O . GLN A 1 303 ? -9.304 25.948 9.859 1.00 96.31 303 GLN A O 1
ATOM 2342 N N . ALA A 1 304 ? -8.616 28.070 9.688 1.00 97.12 304 ALA A N 1
ATOM 2343 C CA . ALA A 1 304 ? -9.926 28.656 9.965 1.00 97.12 304 ALA A CA 1
ATOM 2344 C C . ALA A 1 304 ? -10.975 28.277 8.907 1.00 97.12 304 ALA A C 1
ATOM 2346 O O . ALA A 1 304 ? -12.124 28.031 9.266 1.00 97.12 304 ALA A O 1
ATOM 2347 N N . ALA A 1 305 ? -10.576 28.197 7.633 1.00 97.19 305 ALA A N 1
ATOM 2348 C CA . ALA A 1 305 ? -11.453 27.786 6.540 1.00 97.19 305 ALA A CA 1
ATOM 2349 C C . ALA A 1 305 ? -11.799 26.287 6.581 1.00 97.19 305 ALA A C 1
ATOM 2351 O O . ALA A 1 305 ? -12.944 25.926 6.328 1.00 97.19 305 ALA A O 1
ATOM 2352 N N . GLN A 1 306 ? -10.839 25.422 6.924 1.00 97.38 306 GLN A N 1
ATOM 2353 C CA . GLN A 1 306 ? -11.024 23.964 6.889 1.00 97.38 306 GLN A CA 1
ATOM 2354 C C . GLN A 1 306 ? -11.623 23.376 8.168 1.00 97.38 306 GLN A C 1
ATOM 2356 O O . GLN A 1 306 ? -12.291 22.347 8.120 1.00 97.38 306 GLN A O 1
ATOM 2361 N N . ARG A 1 307 ? -11.454 24.034 9.320 1.00 97.44 307 ARG A N 1
ATOM 2362 C CA . ARG A 1 307 ? -12.012 23.566 10.597 1.00 97.44 307 ARG A CA 1
ATOM 2363 C C . ARG A 1 307 ? -13.526 23.289 10.573 1.00 97.44 307 ARG A C 1
ATOM 2365 O O . ARG A 1 307 ? -13.910 22.241 11.088 1.00 97.44 307 ARG A O 1
ATOM 2372 N N . PRO A 1 308 ? -14.403 24.161 10.030 1.00 98.00 308 PRO A N 1
ATOM 2373 C CA . PRO A 1 308 ? -15.829 23.845 9.958 1.00 98.00 308 PRO A CA 1
ATOM 2374 C C . PRO A 1 308 ? -16.106 22.633 9.062 1.00 98.00 308 PRO A C 1
ATOM 2376 O O . PRO A 1 308 ? -16.891 21.781 9.462 1.00 98.00 308 PRO A O 1
ATOM 2379 N N . VAL A 1 309 ? -15.417 22.510 7.919 1.00 97.81 309 VAL A N 1
ATOM 2380 C CA . VAL A 1 309 ? -15.547 21.355 7.013 1.00 97.81 309 VAL A CA 1
ATOM 2381 C C . VAL A 1 309 ? -15.182 20.068 7.747 1.00 97.81 309 VAL A C 1
ATOM 2383 O O . VAL A 1 309 ? -15.997 19.155 7.794 1.00 97.81 309 VAL A O 1
ATOM 2386 N N . PHE A 1 310 ? -14.016 20.034 8.401 1.00 97.38 310 PHE A N 1
ATOM 2387 C CA . PHE A 1 310 ? -13.564 18.889 9.192 1.00 97.38 310 PHE A CA 1
ATOM 2388 C C . PHE A 1 310 ? -14.568 18.500 10.285 1.00 97.38 310 PHE A C 1
ATOM 2390 O O . PHE A 1 310 ? -14.887 17.325 10.444 1.00 97.38 310 PHE A O 1
ATOM 2397 N N . ASN A 1 311 ? -15.089 19.475 11.037 1.00 97.56 311 ASN A N 1
ATOM 2398 C CA . ASN A 1 311 ? -16.042 19.204 12.112 1.00 97.56 311 ASN A CA 1
ATOM 2399 C C . ASN A 1 311 ? -17.362 18.636 11.574 1.00 97.56 311 ASN A C 1
ATOM 2401 O O . ASN A 1 311 ? -17.865 17.652 12.113 1.00 97.56 311 ASN A O 1
ATOM 2405 N N . THR A 1 312 ? -17.912 19.236 10.516 1.00 97.44 312 THR A N 1
ATOM 2406 C CA . THR A 1 312 ? -19.168 18.788 9.907 1.00 97.44 312 THR A CA 1
ATOM 2407 C C . THR A 1 312 ? -19.025 17.399 9.292 1.00 97.44 312 THR A C 1
ATOM 2409 O O . THR A 1 312 ? -19.840 16.527 9.587 1.00 97.44 312 THR A O 1
ATOM 2412 N N . THR A 1 313 ? -17.979 17.150 8.501 1.00 97.38 313 THR A N 1
ATOM 2413 C CA . THR A 1 313 ? -17.782 15.836 7.870 1.00 97.38 313 THR A CA 1
ATOM 2414 C C . THR A 1 313 ? -17.429 14.758 8.891 1.00 97.38 313 THR A C 1
ATOM 2416 O O . THR A 1 313 ? -17.902 13.633 8.775 1.00 97.38 313 THR A O 1
ATOM 2419 N N . SER A 1 314 ? -16.699 15.097 9.959 1.00 96.31 314 SER A N 1
ATOM 2420 C CA . SER A 1 314 ? -16.445 14.180 11.079 1.00 96.31 314 SER A CA 1
ATOM 2421 C C . SER A 1 314 ? -17.734 13.752 11.793 1.00 96.31 314 SER A C 1
ATOM 2423 O O . SER A 1 314 ? -17.877 12.580 12.144 1.00 96.31 314 SER A O 1
ATOM 2425 N N . GLN A 1 315 ? -18.686 14.675 11.979 1.00 96.19 315 GLN A N 1
ATOM 2426 C CA . GLN A 1 315 ? -20.001 14.370 12.554 1.00 96.19 315 GLN A CA 1
ATOM 2427 C C . GLN A 1 315 ? -20.856 13.511 11.615 1.00 96.19 315 GLN A C 1
ATOM 2429 O O . GLN A 1 315 ? -21.482 12.557 12.069 1.00 96.19 315 GLN A O 1
ATOM 2434 N N . GLN A 1 316 ? -20.856 13.815 10.313 1.00 95.75 316 GLN A N 1
ATOM 2435 C CA . GLN A 1 316 ? -21.554 13.011 9.304 1.00 95.75 316 GLN A CA 1
ATOM 2436 C C . GLN A 1 316 ? -21.012 11.580 9.249 1.00 95.75 316 GLN A C 1
ATOM 2438 O O . GLN A 1 316 ? -21.790 10.630 9.237 1.00 95.75 316 GLN A O 1
ATOM 2443 N N . LEU A 1 317 ? -19.684 11.420 9.281 1.00 96.50 317 LEU A N 1
ATOM 2444 C CA . LEU A 1 317 ? -19.049 10.107 9.348 1.00 96.50 317 LEU A CA 1
ATOM 2445 C C . LEU A 1 317 ? -19.457 9.366 10.620 1.00 96.50 317 LEU A C 1
ATOM 2447 O O . LEU A 1 317 ? -19.917 8.237 10.523 1.00 96.50 317 LEU A O 1
ATOM 2451 N N . ALA A 1 318 ? -19.399 10.005 11.791 1.00 95.44 318 ALA A N 1
ATOM 2452 C CA . ALA A 1 318 ? -19.808 9.370 13.046 1.00 95.44 318 ALA A CA 1
ATOM 2453 C C . ALA A 1 318 ? -21.270 8.873 13.016 1.00 95.44 318 ALA A C 1
ATOM 2455 O O . ALA A 1 318 ? -21.563 7.779 13.497 1.00 95.44 318 ALA A O 1
ATOM 2456 N N . ALA A 1 319 ? -22.181 9.641 12.406 1.00 95.75 319 ALA A N 1
ATOM 2457 C CA . ALA A 1 319 ? -23.585 9.254 12.250 1.00 95.75 319 ALA A CA 1
ATOM 2458 C C . ALA A 1 319 ? -23.787 8.033 11.329 1.00 95.75 319 ALA A C 1
ATOM 2460 O O . ALA A 1 319 ? -24.763 7.300 11.486 1.00 95.75 319 ALA A O 1
ATOM 2461 N N . PHE A 1 320 ? -22.871 7.802 10.385 1.00 97.19 320 PHE A N 1
ATOM 2462 C CA . PHE A 1 320 ? -22.854 6.622 9.520 1.00 97.19 320 PHE A CA 1
ATOM 2463 C C . PHE A 1 320 ? -22.138 5.422 10.160 1.00 97.19 320 PHE A C 1
ATOM 2465 O O . PHE A 1 320 ? -22.591 4.284 10.029 1.00 97.19 320 PHE A O 1
ATOM 2472 N N . GLU A 1 321 ? -21.022 5.669 10.847 1.00 96.44 321 GLU A N 1
ATOM 2473 C CA . GLU A 1 321 ? -20.150 4.646 11.432 1.00 96.44 321 GLU A CA 1
ATOM 2474 C C . GLU A 1 321 ? -20.897 3.777 12.451 1.00 96.44 321 GLU A C 1
ATOM 2476 O O . GLU A 1 321 ? -20.739 2.557 12.441 1.00 96.44 321 GLU A O 1
ATOM 2481 N N . GLU A 1 322 ? -21.753 4.378 13.280 1.00 95.62 322 GLU A N 1
ATOM 2482 C CA . GLU A 1 322 ? -22.484 3.664 14.331 1.00 95.62 322 GLU A CA 1
ATOM 2483 C C . GLU A 1 322 ? -23.491 2.623 13.798 1.00 95.62 322 GLU A C 1
ATOM 2485 O O . GLU A 1 322 ? -23.352 1.439 14.123 1.00 95.62 322 GLU A O 1
ATOM 2490 N N . PRO A 1 323 ? -24.465 2.967 12.927 1.00 97.38 323 PRO A N 1
ATOM 2491 C CA . PRO A 1 323 ? -25.353 1.960 12.346 1.00 97.38 323 PRO A CA 1
ATOM 2492 C C . PRO A 1 323 ? -24.600 0.957 11.460 1.00 97.38 323 PRO A C 1
ATOM 2494 O O . PRO A 1 323 ? -25.025 -0.193 11.343 1.00 97.38 323 PRO A O 1
ATOM 2497 N N . ALA A 1 324 ? -23.475 1.350 10.852 1.00 97.44 324 ALA A N 1
ATOM 2498 C CA . ALA A 1 324 ? -22.644 0.442 10.069 1.00 97.44 324 ALA A CA 1
ATOM 2499 C C . ALA A 1 324 ? -21.932 -0.602 10.945 1.00 97.44 324 ALA A C 1
ATOM 2501 O O . ALA A 1 324 ? -21.943 -1.784 10.591 1.00 97.44 324 ALA A O 1
ATOM 2502 N N . ARG A 1 325 ? -21.385 -0.192 12.098 1.00 96.81 325 ARG A N 1
ATOM 2503 C CA . ARG A 1 325 ? -20.832 -1.092 13.121 1.00 96.81 325 ARG A CA 1
ATOM 2504 C C . ARG A 1 325 ? -21.914 -2.015 13.663 1.00 96.81 325 ARG A C 1
ATOM 2506 O O . ARG A 1 325 ? -21.749 -3.227 13.607 1.00 96.81 325 ARG A O 1
ATOM 2513 N N . ARG A 1 326 ? -23.063 -1.466 14.073 1.00 97.38 326 ARG A N 1
ATOM 2514 C CA . ARG A 1 326 ? -24.177 -2.266 14.604 1.00 97.38 326 ARG A CA 1
ATOM 2515 C C . ARG A 1 326 ? -24.651 -3.322 13.608 1.00 97.38 326 ARG A C 1
ATOM 2517 O O . ARG A 1 326 ? -24.874 -4.470 13.975 1.00 97.38 326 ARG A O 1
ATOM 2524 N N . ARG A 1 327 ? -24.761 -2.956 12.328 1.00 97.50 327 ARG A N 1
ATOM 2525 C CA . ARG A 1 327 ? -25.100 -3.892 11.249 1.00 97.50 327 ARG A CA 1
ATOM 2526 C C . ARG A 1 327 ? -24.058 -5.004 11.097 1.00 97.50 327 ARG A C 1
ATOM 2528 O O . ARG A 1 327 ? -24.442 -6.136 10.820 1.00 97.50 327 ARG A O 1
ATOM 2535 N N . LEU A 1 328 ? -22.769 -4.679 11.200 1.00 96.38 328 LEU A N 1
ATOM 2536 C CA . LEU A 1 328 ? -21.692 -5.666 11.127 1.00 96.38 328 LEU A CA 1
ATOM 2537 C C . LEU A 1 328 ? -21.764 -6.629 12.315 1.00 96.38 328 LEU A C 1
ATOM 2539 O O . LEU A 1 328 ? -21.786 -7.836 12.098 1.00 96.38 328 LEU A O 1
ATOM 2543 N N . ASP A 1 329 ? -21.892 -6.101 13.531 1.00 96.62 329 ASP A N 1
ATOM 2544 C CA . ASP A 1 329 ? -21.961 -6.895 14.757 1.00 96.62 329 ASP A CA 1
ATOM 2545 C C . ASP A 1 329 ? -23.143 -7.868 14.724 1.00 96.62 329 ASP A C 1
ATOM 2547 O O . ASP A 1 329 ? -22.945 -9.072 14.844 1.00 96.62 329 ASP A O 1
ATOM 2551 N N . LEU A 1 330 ? -24.357 -7.381 14.444 1.00 96.69 330 LEU A N 1
ATOM 2552 C CA . LEU A 1 330 ? -25.559 -8.221 14.351 1.00 96.69 330 LEU A CA 1
ATOM 2553 C C . LEU A 1 330 ? -25.426 -9.306 13.271 1.00 96.69 330 LEU A C 1
ATOM 2555 O O . LEU A 1 330 ? -25.866 -10.436 13.465 1.00 96.69 330 LEU A O 1
ATOM 2559 N N . ALA A 1 331 ? -24.807 -8.985 12.130 1.00 94.25 331 ALA A N 1
ATOM 2560 C CA . ALA A 1 331 ? -24.582 -9.966 11.072 1.00 94.25 331 ALA A CA 1
ATOM 2561 C C . ALA A 1 331 ? -23.608 -11.073 11.504 1.00 94.25 331 ALA A C 1
ATOM 2563 O O . ALA A 1 331 ? -23.811 -12.226 11.130 1.00 94.25 331 ALA A O 1
ATOM 2564 N N . LEU A 1 332 ? -22.580 -10.737 12.288 1.00 94.31 332 LEU A N 1
ATOM 2565 C CA . LEU A 1 332 ? -21.632 -11.707 12.834 1.00 94.31 332 LEU A CA 1
ATOM 2566 C C . LEU A 1 332 ? -22.262 -12.559 13.945 1.00 94.31 332 LEU A C 1
ATOM 2568 O O . LEU A 1 332 ? -22.061 -13.770 13.943 1.00 94.31 332 LEU A O 1
ATOM 2572 N N . GLN A 1 333 ? -23.105 -11.983 14.808 1.00 94.69 333 GLN A N 1
ATOM 2573 C CA . GLN A 1 333 ? -23.838 -12.738 15.837 1.00 94.69 333 GLN A CA 1
ATOM 2574 C C . GLN A 1 333 ? -24.751 -13.813 15.227 1.00 94.69 333 GLN A C 1
ATOM 2576 O O . GLN A 1 333 ? -24.831 -14.933 15.733 1.00 94.69 333 GLN A O 1
ATOM 2581 N N . LEU A 1 334 ? -25.402 -13.506 14.095 1.00 93.44 334 LEU A N 1
ATOM 2582 C CA . LEU A 1 334 ? -26.240 -14.469 13.368 1.00 93.44 334 LEU A CA 1
ATOM 2583 C C . LEU A 1 334 ? -25.455 -15.675 12.837 1.00 93.44 334 LEU A C 1
ATOM 2585 O O . LEU A 1 334 ? -26.050 -16.728 12.626 1.00 93.44 334 LEU A O 1
ATOM 2589 N N . LEU A 1 335 ? -24.136 -15.564 12.645 1.00 90.75 335 LEU A N 1
ATOM 2590 C CA . LEU A 1 335 ? -23.304 -16.702 12.239 1.00 90.75 335 LEU A CA 1
ATOM 2591 C C . LEU A 1 335 ? -23.157 -17.750 13.347 1.00 90.75 335 LEU A C 1
ATOM 2593 O O . LEU A 1 335 ? -22.748 -18.873 13.060 1.00 90.75 335 LEU A O 1
ATOM 2597 N N . GLY A 1 336 ? -23.514 -17.415 14.592 1.00 88.31 336 GLY A N 1
ATOM 2598 C CA . GLY A 1 336 ? -23.632 -18.384 15.678 1.00 88.31 336 GLY A CA 1
ATOM 2599 C C . GLY A 1 336 ? -24.703 -19.452 15.422 1.00 88.31 336 GLY A C 1
ATOM 2600 O O . GLY A 1 336 ? -24.573 -20.566 15.930 1.00 88.31 336 GLY A O 1
ATOM 2601 N N . ASP A 1 337 ? -25.714 -19.153 14.597 1.00 90.12 337 ASP A N 1
ATOM 2602 C CA . ASP A 1 337 ? -26.794 -20.078 14.253 1.00 90.12 337 ASP A CA 1
ATOM 2603 C C . ASP A 1 337 ? -26.439 -21.004 13.076 1.00 90.12 337 ASP A C 1
ATOM 2605 O O . ASP A 1 337 ? -26.034 -20.574 11.993 1.00 90.12 337 ASP A O 1
ATOM 2609 N N . GLY A 1 338 ? -26.658 -22.309 13.265 1.00 86.38 338 GLY A N 1
ATOM 2610 C CA . GLY A 1 338 ? -26.375 -23.322 12.244 1.00 86.38 338 GLY A CA 1
ATOM 2611 C C . GLY A 1 338 ? -27.284 -23.231 11.012 1.00 86.38 338 GLY A C 1
ATOM 2612 O O . GLY A 1 338 ? -26.860 -23.585 9.911 1.00 86.38 338 GLY A O 1
ATOM 2613 N N . GLY A 1 339 ? -28.515 -22.733 11.169 1.00 88.06 339 GLY A N 1
ATOM 2614 C CA . GLY A 1 339 ? -29.456 -22.531 10.068 1.00 88.06 339 GLY A CA 1
ATOM 2615 C C . GLY A 1 339 ? -29.055 -21.370 9.158 1.00 88.06 339 GLY A C 1
ATOM 2616 O O . GLY A 1 339 ? -29.169 -21.478 7.936 1.00 88.06 339 GLY A O 1
ATOM 2617 N N . VAL A 1 340 ? -28.539 -20.279 9.727 1.00 87.31 340 VAL A N 1
ATOM 2618 C CA . VAL A 1 340 ? -27.925 -19.176 8.970 1.00 87.31 340 VAL A CA 1
ATOM 2619 C C . VAL A 1 340 ? -26.665 -19.656 8.258 1.00 87.31 340 VAL A C 1
ATOM 2621 O O . VAL A 1 340 ? -26.510 -19.396 7.063 1.00 87.31 340 VAL A O 1
ATOM 2624 N N . LEU A 1 341 ? -25.803 -20.404 8.954 1.00 85.25 341 LEU A N 1
ATOM 2625 C CA . LEU A 1 341 ? -24.563 -20.927 8.386 1.00 85.25 341 LEU A CA 1
ATOM 2626 C C . LEU A 1 341 ? -24.819 -21.816 7.158 1.00 85.25 341 LEU A C 1
ATOM 2628 O O . LEU A 1 341 ? -24.169 -21.648 6.129 1.00 85.25 341 LEU A O 1
ATOM 2632 N N . ALA A 1 342 ? -25.827 -22.690 7.223 1.00 85.75 342 ALA A N 1
ATOM 2633 C CA . ALA A 1 342 ? -26.225 -23.561 6.114 1.00 85.75 342 ALA A CA 1
ATOM 2634 C C . ALA A 1 342 ? -26.753 -22.810 4.875 1.00 85.75 342 ALA A C 1
ATOM 2636 O O . ALA A 1 342 ? -26.891 -23.402 3.805 1.00 85.75 342 ALA A O 1
ATOM 2637 N N . ARG A 1 343 ? -27.081 -21.517 5.007 1.00 85.31 343 ARG A N 1
ATOM 2638 C CA . ARG A 1 343 ? -27.599 -20.668 3.922 1.00 85.31 343 ARG A CA 1
ATOM 2639 C C . ARG A 1 343 ? -26.535 -19.774 3.292 1.00 85.31 343 ARG A C 1
ATOM 2641 O O . ARG A 1 343 ? -26.858 -19.060 2.338 1.00 85.31 343 ARG A O 1
ATOM 2648 N N . LEU A 1 344 ? -25.310 -19.761 3.818 1.00 82.06 344 LEU A N 1
ATOM 2649 C CA . LEU A 1 344 ? -24.228 -19.008 3.199 1.00 82.06 344 LEU A CA 1
ATOM 2650 C C . LEU A 1 344 ? -23.876 -19.617 1.833 1.00 82.06 344 LEU A C 1
ATOM 2652 O O . LEU A 1 344 ? -23.887 -20.840 1.682 1.00 82.06 344 LEU A O 1
ATOM 2656 N N . PRO A 1 345 ? -23.596 -18.780 0.820 1.00 74.00 345 PRO A N 1
ATOM 2657 C CA . PRO A 1 345 ? -23.183 -19.276 -0.483 1.00 74.00 345 PRO A CA 1
ATOM 2658 C C . PRO A 1 345 ? -21.865 -20.041 -0.352 1.00 74.00 345 PRO A C 1
ATOM 2660 O O . PRO A 1 345 ? -20.967 -19.611 0.370 1.00 74.00 345 PRO A O 1
ATOM 2663 N N . LEU A 1 346 ? -21.753 -21.154 -1.079 1.00 68.81 346 LEU A N 1
ATOM 2664 C CA . LEU A 1 346 ? -20.482 -21.853 -1.235 1.00 68.81 346 LEU A CA 1
ATOM 2665 C C . LEU A 1 346 ? -19.478 -20.911 -1.903 1.00 68.81 346 LEU A C 1
ATOM 2667 O O . LEU A 1 346 ? -19.801 -20.244 -2.890 1.00 68.81 346 LEU A O 1
ATOM 2671 N N . GLU A 1 347 ? -18.271 -20.856 -1.354 1.00 67.12 347 GLU A N 1
ATOM 2672 C CA . GLU A 1 347 ? -17.144 -20.229 -2.030 1.00 67.12 347 GLU A CA 1
ATOM 2673 C C . GLU A 1 347 ? -16.607 -21.197 -3.083 1.00 67.12 347 GLU A C 1
ATOM 2675 O O . GLU A 1 347 ? -16.600 -22.411 -2.877 1.00 67.12 347 GLU A O 1
ATOM 2680 N N . PHE A 1 348 ? -16.175 -20.661 -4.218 1.00 62.25 348 PHE A N 1
ATOM 2681 C CA . PHE A 1 348 ? -15.586 -21.428 -5.308 1.00 62.25 348 PHE A CA 1
ATOM 2682 C C . PHE A 1 348 ? -14.183 -20.882 -5.585 1.00 62.25 348 PHE A C 1
ATOM 2684 O O . PHE A 1 348 ? -13.951 -19.679 -5.433 1.00 62.25 348 PHE A O 1
ATOM 2691 N N . ASP A 1 349 ? -13.251 -21.753 -5.956 1.00 58.81 349 ASP A N 1
ATOM 2692 C CA . ASP A 1 349 ? -11.906 -21.368 -6.371 1.00 58.81 349 ASP A CA 1
ATOM 2693 C C . ASP A 1 349 ? -11.908 -20.716 -7.767 1.00 58.81 349 ASP A C 1
ATOM 2695 O O . ASP A 1 349 ? -12.957 -20.461 -8.371 1.00 58.81 349 ASP A O 1
ATOM 2699 N N . ALA A 1 350 ? -10.718 -20.378 -8.269 1.00 50.06 350 ALA A N 1
ATOM 2700 C CA . ALA A 1 350 ? -10.566 -19.728 -9.569 1.00 50.06 350 ALA A CA 1
ATOM 2701 C C . ALA A 1 350 ? -10.998 -20.637 -10.737 1.00 50.06 350 ALA A C 1
ATOM 2703 O O . ALA A 1 350 ? -11.360 -20.140 -11.805 1.00 50.06 350 ALA A O 1
ATOM 2704 N N . GLU A 1 351 ? -10.997 -21.949 -10.517 1.00 55.59 351 GLU A N 1
ATOM 2705 C CA . GLU A 1 351 ? -11.381 -23.004 -11.447 1.00 55.59 351 GLU A CA 1
ATOM 2706 C C . GLU A 1 351 ? -12.877 -23.365 -11.341 1.00 55.59 351 GLU A C 1
ATOM 2708 O O . GLU A 1 351 ? -13.380 -24.178 -12.120 1.00 55.59 351 GLU A O 1
ATOM 2713 N N . GLY A 1 352 ? -13.612 -22.726 -10.423 1.00 54.75 352 GLY A N 1
ATOM 2714 C CA . GLY A 1 352 ? -15.042 -22.935 -10.211 1.00 54.75 352 GLY A CA 1
ATOM 2715 C C . GLY A 1 352 ? -15.376 -24.184 -9.393 1.00 54.75 352 GLY A C 1
ATOM 2716 O O . GLY A 1 352 ? -16.543 -24.581 -9.351 1.00 54.75 352 GLY A O 1
ATOM 2717 N N . ALA A 1 353 ? -14.396 -24.808 -8.739 1.00 56.97 353 ALA A N 1
ATOM 2718 C CA . ALA A 1 353 ? -14.630 -25.887 -7.792 1.00 56.97 353 ALA A CA 1
ATOM 2719 C C . ALA A 1 353 ? -14.980 -25.310 -6.410 1.00 56.97 353 ALA A C 1
ATOM 2721 O O . ALA A 1 353 ? -14.420 -24.294 -6.002 1.00 56.97 353 ALA A O 1
ATOM 2722 N N . PRO A 1 354 ? -15.928 -25.911 -5.669 1.00 54.59 354 PRO A N 1
ATOM 2723 C CA . PRO A 1 354 ? -16.278 -25.430 -4.341 1.00 54.59 354 PRO A CA 1
ATOM 2724 C C . PRO A 1 354 ? -15.066 -25.556 -3.415 1.00 54.59 354 PRO A C 1
ATOM 2726 O O . PRO A 1 354 ? -14.533 -26.652 -3.220 1.00 54.59 354 PRO A O 1
ATOM 2729 N N . LEU A 1 355 ? -14.645 -24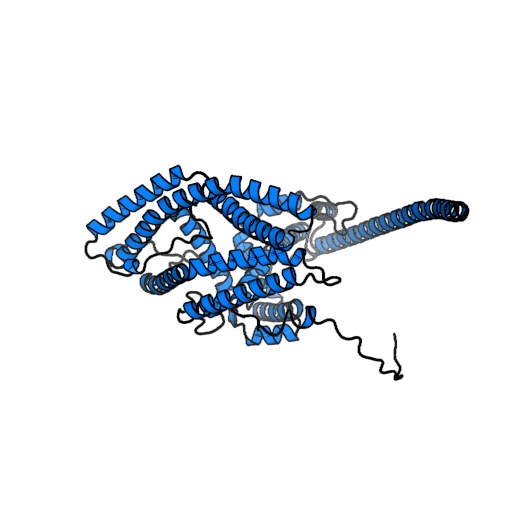.436 -2.829 1.00 61.66 355 LEU A N 1
ATOM 2730 C CA . LEU A 1 355 ? -13.629 -24.437 -1.788 1.00 61.66 355 LEU A CA 1
ATOM 2731 C C . LEU A 1 355 ? -14.153 -25.258 -0.602 1.00 61.66 355 LEU A C 1
ATOM 2733 O O . LEU A 1 355 ? -15.354 -25.223 -0.307 1.00 61.66 355 LEU A O 1
ATOM 2737 N N . PRO A 1 356 ? -13.287 -26.015 0.097 1.00 56.75 356 PRO A N 1
ATOM 2738 C CA . PRO A 1 356 ? -13.701 -26.727 1.294 1.00 56.75 356 PRO A CA 1
ATOM 2739 C C . PRO A 1 356 ? -14.319 -25.717 2.262 1.00 56.75 356 PRO A C 1
ATOM 2741 O O . PRO A 1 356 ? -13.647 -24.773 2.674 1.00 56.75 356 PRO A O 1
ATOM 2744 N N . SER A 1 357 ? -15.603 -25.912 2.586 1.00 56.00 357 SER A N 1
ATOM 2745 C CA . SER A 1 357 ? -16.381 -25.054 3.484 1.00 56.00 357 SER A CA 1
ATOM 2746 C C . SER A 1 357 ? -15.715 -25.020 4.858 1.00 56.00 357 SER A C 1
ATOM 2748 O O . SER A 1 357 ? -16.034 -25.820 5.739 1.00 56.00 357 SER A O 1
ATOM 2750 N N . ARG A 1 358 ? -14.761 -24.108 5.050 1.00 67.12 358 ARG A N 1
ATOM 2751 C CA . ARG A 1 358 ? -14.229 -23.797 6.371 1.00 67.12 358 ARG A CA 1
ATOM 2752 C C . ARG A 1 358 ? -15.343 -23.116 7.140 1.00 67.12 358 ARG A C 1
ATOM 2754 O O . ARG A 1 358 ? -15.976 -22.202 6.624 1.00 67.12 358 ARG A O 1
ATOM 2761 N N . ASP A 1 359 ? -15.569 -23.563 8.369 1.00 79.25 359 ASP A N 1
ATOM 2762 C CA . ASP A 1 359 ? -16.473 -22.869 9.273 1.00 79.25 359 ASP A CA 1
ATOM 2763 C C . ASP A 1 359 ? -15.979 -21.417 9.436 1.00 79.25 359 ASP A C 1
ATOM 2765 O O . ASP A 1 359 ? -14.903 -21.208 10.013 1.00 79.25 359 ASP A O 1
ATOM 2769 N N . PRO A 1 360 ? -16.712 -20.411 8.922 1.00 81.81 360 PRO A N 1
ATOM 2770 C CA . PRO A 1 360 ? -16.267 -19.023 8.925 1.00 81.81 360 PRO A CA 1
ATOM 2771 C C . PRO A 1 360 ? -16.066 -18.506 10.352 1.00 81.81 360 PRO A C 1
ATOM 2773 O O . PRO A 1 360 ? -15.239 -17.621 10.568 1.00 81.81 360 PRO A O 1
ATOM 2776 N N . ARG A 1 361 ? -16.736 -19.102 11.350 1.00 84.19 361 ARG A N 1
ATOM 2777 C CA . ARG A 1 361 ? -16.588 -18.736 12.767 1.00 84.19 361 ARG A CA 1
ATOM 2778 C C . ARG A 1 361 ? -15.145 -18.860 13.252 1.00 84.19 361 ARG A C 1
ATOM 2780 O O . ARG A 1 361 ? -14.690 -18.008 14.007 1.00 84.19 361 ARG A O 1
ATOM 2787 N N . SER A 1 362 ? -14.409 -19.860 12.757 1.00 85.25 362 SER A N 1
ATOM 2788 C CA . SER A 1 362 ? -12.999 -20.085 13.115 1.00 85.25 362 SER A CA 1
ATOM 2789 C C . SER A 1 362 ? -12.062 -18.958 12.662 1.00 85.25 362 SER A C 1
ATOM 2791 O O . SER A 1 362 ? -11.013 -18.750 13.265 1.00 85.25 362 SER A O 1
ATOM 2793 N N . GLN A 1 363 ? -12.442 -18.215 11.619 1.00 85.12 363 GLN A N 1
ATOM 2794 C CA . GLN A 1 363 ? -11.660 -17.099 11.080 1.00 85.12 363 GLN A CA 1
ATOM 2795 C C . GLN A 1 363 ? -12.120 -15.747 11.638 1.00 85.12 363 GLN A C 1
ATOM 2797 O O . GLN A 1 363 ? -11.330 -14.809 11.727 1.00 85.12 363 GLN A O 1
ATOM 2802 N N . ILE A 1 364 ? -13.392 -15.636 12.027 1.00 89.69 364 ILE A N 1
ATOM 2803 C CA . ILE A 1 364 ? -13.987 -14.379 12.493 1.00 89.69 364 ILE A CA 1
ATOM 2804 C C . ILE A 1 364 ? -13.418 -13.952 13.840 1.00 89.69 364 ILE A C 1
ATOM 2806 O O . ILE A 1 364 ? -13.095 -12.778 14.000 1.00 89.69 364 ILE A O 1
ATOM 2810 N N . GLU A 1 365 ? -13.274 -14.868 14.800 1.00 91.25 365 GLU A N 1
ATOM 2811 C CA . GLU A 1 365 ? -12.804 -14.502 16.140 1.00 91.25 365 GLU A CA 1
ATOM 2812 C C . GLU A 1 365 ? -11.436 -13.786 16.121 1.00 91.25 365 GLU A C 1
ATOM 2814 O O . GLU A 1 365 ? -11.354 -12.680 16.670 1.00 91.25 365 GLU A O 1
ATOM 2819 N N . PRO A 1 366 ? -10.385 -14.318 15.460 1.00 92.81 366 PRO A N 1
ATOM 2820 C CA . PRO A 1 366 ? -9.114 -13.606 15.326 1.00 92.81 366 PRO A CA 1
ATOM 2821 C C . PRO A 1 366 ? -9.267 -12.218 14.690 1.00 92.81 366 PRO A C 1
ATOM 2823 O O . PRO A 1 366 ? -8.693 -11.246 15.179 1.00 92.81 366 PRO A O 1
ATOM 2826 N N . LEU A 1 367 ? -10.085 -12.096 13.640 1.00 93.38 367 LEU A N 1
ATOM 2827 C CA . LEU A 1 367 ? -10.289 -10.834 12.925 1.00 93.38 367 LEU A CA 1
ATOM 2828 C C . LEU A 1 367 ? -11.026 -9.786 13.769 1.00 93.38 367 LEU A C 1
ATOM 2830 O O . LEU A 1 367 ? -10.656 -8.612 13.740 1.00 93.38 367 LEU A O 1
ATOM 2834 N N . VAL A 1 368 ? -12.032 -10.187 14.551 1.00 94.88 368 VAL A N 1
ATOM 2835 C CA . VAL A 1 368 ? -12.743 -9.284 15.471 1.00 94.88 368 VAL A CA 1
ATOM 2836 C C . VAL A 1 368 ? -11.812 -8.816 16.588 1.00 94.88 368 VAL A C 1
ATOM 2838 O O . VAL A 1 368 ? -11.793 -7.628 16.904 1.00 94.88 368 VAL A O 1
ATOM 2841 N N . ARG A 1 369 ? -10.979 -9.708 17.141 1.00 94.69 369 ARG A N 1
ATOM 2842 C CA . ARG A 1 369 ? -9.977 -9.343 18.157 1.00 94.69 369 ARG A CA 1
ATOM 2843 C C . ARG A 1 369 ? -8.950 -8.346 17.614 1.00 94.69 369 ARG A C 1
ATOM 2845 O O . ARG A 1 369 ? -8.673 -7.346 18.274 1.00 94.69 369 ARG A O 1
ATOM 2852 N N . VAL A 1 370 ? -8.444 -8.573 16.401 1.00 95.31 370 VAL A N 1
ATOM 2853 C CA . VAL A 1 370 ? -7.541 -7.644 15.699 1.00 95.31 370 VAL A CA 1
ATOM 2854 C C . VAL A 1 370 ? -8.218 -6.294 15.470 1.00 95.31 370 VAL A C 1
ATOM 2856 O O . VAL A 1 370 ? -7.657 -5.258 15.817 1.00 95.31 370 VAL A O 1
ATOM 2859 N N . SER A 1 371 ? -9.446 -6.297 14.949 1.00 94.38 371 SER A N 1
ATOM 2860 C CA . SER A 1 371 ? -10.257 -5.094 14.737 1.00 94.38 371 SER A CA 1
ATOM 2861 C C . SER A 1 371 ? -10.429 -4.282 16.024 1.00 94.38 371 SER A C 1
ATOM 2863 O O . SER A 1 371 ? -10.160 -3.081 16.040 1.00 94.38 371 SER A O 1
ATOM 2865 N N . HIS A 1 372 ? -10.830 -4.936 17.115 1.00 94.81 372 HIS A N 1
ATOM 2866 C CA . HIS A 1 372 ? -11.016 -4.299 18.417 1.00 94.81 372 HIS A CA 1
ATOM 2867 C C . HIS A 1 372 ? -9.713 -3.687 18.948 1.00 94.81 372 HIS A C 1
ATOM 2869 O O . HIS A 1 372 ? -9.698 -2.559 19.438 1.00 94.81 372 HIS A O 1
ATOM 2875 N N . ALA A 1 373 ? -8.594 -4.397 18.826 1.00 95.62 373 ALA A N 1
ATOM 2876 C CA . ALA A 1 373 ? -7.317 -3.883 19.297 1.00 95.62 373 ALA A CA 1
ATOM 2877 C C . ALA A 1 373 ? -6.788 -2.708 18.472 1.00 95.62 373 ALA A C 1
ATOM 2879 O O . ALA A 1 373 ? -6.293 -1.739 19.044 1.00 95.62 373 ALA A O 1
ATOM 2880 N N . LEU A 1 374 ? -6.956 -2.752 17.146 1.00 95.06 374 LEU A N 1
ATOM 2881 C CA . LEU A 1 374 ? -6.636 -1.625 16.270 1.00 95.06 374 LEU A CA 1
ATOM 2882 C C . LEU A 1 374 ? -7.461 -0.383 16.627 1.00 95.06 374 LEU A C 1
ATOM 2884 O O . LEU A 1 374 ? -6.921 0.720 16.655 1.00 95.06 374 LEU A O 1
ATOM 2888 N N . GLN A 1 375 ? -8.741 -0.553 16.974 1.00 93.50 375 GLN A N 1
ATOM 2889 C CA . GLN A 1 375 ? -9.561 0.547 17.493 1.00 93.50 375 GLN A CA 1
ATOM 2890 C C . GLN A 1 375 ? -9.020 1.095 18.820 1.00 93.50 375 GLN A C 1
ATOM 2892 O O . GLN A 1 375 ? -9.001 2.311 19.007 1.00 93.50 375 GLN A O 1
ATOM 2897 N N . GLY A 1 376 ? -8.537 0.225 19.714 1.00 94.31 376 GLY A N 1
ATOM 2898 C CA . GLY A 1 376 ? -7.925 0.618 20.987 1.00 94.31 376 GLY A CA 1
ATOM 2899 C C . GLY A 1 376 ? -6.683 1.504 20.825 1.00 94.31 376 GLY A C 1
ATOM 2900 O O . GLY A 1 376 ? -6.514 2.468 21.572 1.00 94.31 376 GLY A O 1
ATOM 2901 N N . VAL A 1 377 ? -5.854 1.243 19.808 1.00 96.56 377 VAL A N 1
ATOM 2902 C CA . VAL A 1 377 ? -4.654 2.050 19.513 1.00 96.56 377 VAL A CA 1
ATOM 2903 C C . VAL A 1 377 ? -4.900 3.212 18.545 1.00 96.56 377 VAL A C 1
ATOM 2905 O O . VAL A 1 377 ? -3.986 4.006 18.313 1.00 96.56 377 VAL A O 1
ATOM 2908 N N . GLN A 1 378 ? -6.108 3.363 17.993 1.00 94.88 378 GLN A N 1
ATOM 2909 C CA . GLN A 1 378 ? -6.415 4.372 16.971 1.00 94.88 378 GLN A CA 1
ATOM 2910 C C . GLN A 1 378 ? -6.007 5.807 17.370 1.00 94.88 378 GLN A C 1
ATOM 2912 O O . GLN A 1 378 ? -5.372 6.474 16.550 1.00 94.88 378 GLN A O 1
ATOM 2917 N N . PRO A 1 379 ? -6.239 6.289 18.612 1.00 96.00 379 PRO A N 1
ATOM 2918 C CA . PRO A 1 379 ? -5.780 7.622 19.013 1.00 96.00 379 PRO A CA 1
ATOM 2919 C C . PRO A 1 379 ? -4.256 7.803 18.923 1.00 96.00 379 PRO A C 1
ATOM 2921 O O . PRO A 1 379 ? -3.782 8.894 18.610 1.00 96.00 379 PRO A O 1
ATOM 2924 N N . ARG A 1 380 ? -3.474 6.738 19.161 1.00 97.00 380 ARG A N 1
ATOM 2925 C CA . ARG A 1 380 ? -2.008 6.766 19.027 1.00 97.00 380 ARG A CA 1
ATOM 2926 C C . ARG A 1 380 ? -1.572 6.758 17.572 1.00 97.00 380 ARG A C 1
ATOM 2928 O O . ARG A 1 380 ? -0.625 7.456 17.233 1.00 97.00 380 ARG A O 1
ATOM 2935 N N . ILE A 1 381 ? -2.276 6.026 16.708 1.00 95.44 381 ILE A N 1
ATOM 2936 C CA . ILE A 1 381 ? -2.051 6.069 15.255 1.00 95.44 381 ILE A CA 1
ATOM 2937 C C . ILE A 1 381 ? -2.314 7.487 14.726 1.00 95.44 381 ILE A C 1
ATOM 2939 O O . ILE A 1 381 ? -1.526 8.019 13.941 1.00 95.44 381 ILE A O 1
ATOM 2943 N N . ASP A 1 382 ? -3.386 8.133 15.191 1.00 93.94 382 ASP A N 1
ATOM 2944 C CA . ASP A 1 382 ? -3.700 9.511 14.814 1.00 93.94 382 ASP A CA 1
ATOM 2945 C C . ASP A 1 382 ? -2.620 10.494 15.292 1.00 93.94 382 ASP A C 1
ATOM 2947 O O . ASP A 1 382 ? -2.172 11.329 14.500 1.00 93.94 382 ASP A O 1
ATOM 2951 N N . ALA A 1 383 ? -2.149 10.357 16.537 1.00 96.25 383 ALA A N 1
ATOM 2952 C CA . ALA A 1 383 ? -1.039 11.146 17.075 1.00 96.25 383 ALA A CA 1
ATOM 2953 C C . ALA A 1 383 ? 0.272 10.909 16.305 1.00 96.25 383 ALA A C 1
ATOM 2955 O O . ALA A 1 383 ? 0.969 11.863 15.964 1.00 96.25 383 ALA A O 1
ATOM 2956 N N . LEU A 1 384 ? 0.572 9.656 15.951 1.00 96.50 384 LEU A N 1
ATOM 2957 C CA . LEU A 1 384 ? 1.757 9.280 15.177 1.00 96.50 384 LEU A CA 1
ATOM 2958 C C . LEU A 1 384 ? 1.753 9.958 13.806 1.00 96.50 384 LEU A C 1
ATOM 2960 O O . LEU A 1 384 ? 2.764 10.518 13.385 1.00 96.50 384 LEU A O 1
ATOM 2964 N N . ARG A 1 385 ? 0.603 9.969 13.124 1.00 95.00 385 ARG A N 1
ATOM 2965 C CA . ARG A 1 385 ? 0.430 10.678 11.851 1.00 95.00 385 ARG A CA 1
ATOM 2966 C C . ARG A 1 385 ? 0.629 12.190 12.005 1.00 95.00 385 ARG A C 1
ATOM 2968 O O . ARG A 1 385 ? 1.250 12.806 11.140 1.00 95.00 385 ARG A O 1
ATOM 2975 N N . GLU A 1 386 ? 0.121 12.802 13.077 1.00 95.50 386 GLU A N 1
ATOM 2976 C CA . GLU A 1 386 ? 0.344 14.232 13.350 1.00 95.50 386 GLU A CA 1
ATOM 2977 C C . GLU A 1 386 ? 1.825 14.554 13.616 1.00 95.50 386 GLU A C 1
ATOM 2979 O O . GLU A 1 386 ? 2.350 15.545 13.094 1.00 95.50 386 GLU A O 1
ATOM 2984 N N . ALA A 1 387 ? 2.515 13.709 14.382 1.00 96.62 387 ALA A N 1
ATOM 2985 C CA . ALA A 1 387 ? 3.940 13.847 14.662 1.00 96.62 387 ALA A CA 1
ATOM 2986 C C . ALA A 1 387 ? 4.788 13.662 13.388 1.00 96.62 387 ALA A C 1
ATOM 2988 O O . ALA A 1 387 ? 5.656 14.487 13.093 1.00 96.62 387 ALA A O 1
ATOM 2989 N N . ALA A 1 388 ? 4.473 12.660 12.562 1.00 95.69 388 ALA A N 1
ATOM 2990 C CA . ALA A 1 388 ? 5.124 12.438 11.271 1.00 95.69 388 ALA A CA 1
ATOM 2991 C C . ALA A 1 388 ? 4.945 13.632 10.314 1.00 95.69 388 ALA A C 1
ATOM 2993 O O . ALA A 1 388 ? 5.922 14.114 9.740 1.00 95.69 388 ALA A O 1
ATOM 2994 N N . MET A 1 389 ? 3.727 14.179 10.213 1.00 96.50 389 MET A N 1
ATOM 2995 C CA . MET A 1 389 ? 3.443 15.392 9.430 1.00 96.50 389 MET A CA 1
ATOM 2996 C C . MET A 1 389 ? 4.249 16.602 9.933 1.00 96.50 389 MET A C 1
ATOM 2998 O O . MET A 1 389 ? 4.697 17.446 9.156 1.00 96.50 389 MET A O 1
ATOM 3002 N N . SER A 1 390 ? 4.473 16.687 11.246 1.00 96.94 390 SER A N 1
ATOM 3003 C CA . SER A 1 390 ? 5.306 17.737 11.837 1.00 96.94 390 SER A CA 1
ATOM 3004 C C . SER A 1 390 ? 6.771 17.600 11.420 1.00 96.94 390 SER A C 1
ATOM 3006 O O . SER A 1 390 ? 7.376 18.590 11.008 1.00 96.94 390 SER A O 1
ATOM 3008 N N . LEU A 1 391 ? 7.330 16.385 11.427 1.00 96.50 391 LEU A N 1
ATOM 3009 C CA . LEU A 1 391 ? 8.683 16.127 10.917 1.00 96.50 391 LEU A CA 1
ATOM 3010 C C . LEU A 1 391 ? 8.808 16.441 9.423 1.00 96.50 391 LEU A C 1
ATOM 3012 O O . LEU A 1 391 ? 9.786 17.072 9.021 1.00 96.50 391 LEU A O 1
ATOM 3016 N N . GLU A 1 392 ? 7.809 16.080 8.614 1.00 96.50 392 GLU A N 1
ATOM 3017 C CA . GLU A 1 392 ? 7.773 16.397 7.180 1.00 96.50 392 GLU A CA 1
ATOM 3018 C C . GLU A 1 392 ? 7.854 17.912 6.922 1.00 96.50 392 GLU A C 1
ATOM 3020 O O . GLU A 1 392 ? 8.477 18.351 5.958 1.00 96.50 392 GLU A O 1
ATOM 3025 N N . ILE A 1 393 ? 7.295 18.730 7.818 1.00 95.88 393 ILE A N 1
ATOM 3026 C CA . ILE A 1 393 ? 7.333 20.195 7.724 1.00 95.88 393 ILE A CA 1
ATOM 3027 C C . ILE A 1 393 ? 8.600 20.796 8.353 1.00 95.88 393 ILE A C 1
ATOM 3029 O O . ILE A 1 393 ? 9.118 21.797 7.851 1.00 95.88 393 ILE A O 1
ATOM 3033 N N . PHE A 1 394 ? 9.120 20.222 9.440 1.00 95.88 394 PHE A N 1
ATOM 3034 C CA . PHE A 1 394 ? 10.281 20.763 10.158 1.00 95.88 394 PHE A CA 1
ATOM 3035 C C . PHE A 1 394 ? 11.609 20.415 9.489 1.00 95.88 394 PHE A C 1
ATOM 3037 O O . PHE A 1 394 ? 12.487 21.276 9.402 1.00 95.88 394 PHE A O 1
ATOM 3044 N N . CYS A 1 395 ? 11.766 19.186 8.995 1.00 94.94 395 CYS A N 1
ATOM 3045 C CA . CYS A 1 395 ? 13.013 18.714 8.393 1.00 94.94 395 CYS A CA 1
ATOM 3046 C C . CYS A 1 395 ? 13.454 19.556 7.180 1.00 94.94 395 CYS A C 1
ATOM 3048 O O . CYS A 1 395 ? 14.627 19.921 7.128 1.00 94.94 395 CYS A O 1
ATOM 3050 N N . PRO A 1 396 ? 12.572 19.980 6.254 1.00 94.88 396 PRO A N 1
ATOM 3051 C CA . PRO A 1 396 ? 12.961 20.883 5.166 1.00 94.88 396 PRO A CA 1
ATOM 3052 C C . PRO A 1 396 ? 13.409 22.276 5.630 1.00 94.88 396 PRO A C 1
ATOM 3054 O O . PRO A 1 396 ? 14.112 22.972 4.900 1.00 94.88 396 PRO A O 1
ATOM 3057 N N . ALA A 1 397 ? 13.000 22.710 6.828 1.00 92.81 397 ALA A N 1
ATOM 3058 C CA . ALA A 1 397 ? 13.432 23.980 7.409 1.00 92.81 397 ALA A CA 1
ATOM 3059 C C . ALA A 1 397 ? 14.802 23.883 8.110 1.00 92.81 397 ALA A C 1
ATOM 3061 O O . ALA A 1 397 ? 15.380 24.912 8.472 1.00 92.81 397 ALA A O 1
ATOM 3062 N N . TYR A 1 398 ? 15.327 22.671 8.313 1.00 93.50 398 TYR A N 1
ATOM 3063 C CA . TYR A 1 398 ? 16.638 22.452 8.908 1.00 93.50 398 TYR A CA 1
ATOM 3064 C C . TYR A 1 398 ? 17.756 22.817 7.924 1.00 93.50 398 TYR A C 1
ATOM 3066 O O . TYR A 1 398 ? 17.754 22.422 6.761 1.00 93.50 398 TYR A O 1
ATOM 3074 N N . ASN A 1 399 ? 18.749 23.559 8.416 1.00 91.62 399 ASN A N 1
ATOM 3075 C CA . ASN A 1 399 ? 19.943 23.910 7.660 1.00 91.62 399 ASN A CA 1
ATOM 3076 C C . ASN A 1 399 ? 21.186 23.341 8.367 1.00 91.62 399 ASN A C 1
ATOM 3078 O O . ASN A 1 399 ? 21.546 23.853 9.431 1.00 91.62 399 ASN A O 1
ATOM 3082 N N . PRO A 1 400 ? 21.882 22.345 7.787 1.00 90.12 400 PRO A N 1
ATOM 3083 C CA . PRO A 1 400 ? 23.063 21.752 8.415 1.00 90.12 400 PRO A CA 1
ATOM 3084 C C . PRO A 1 400 ? 24.252 22.720 8.501 1.00 90.12 400 PRO A C 1
ATOM 3086 O O . PRO A 1 400 ? 25.080 22.588 9.396 1.00 90.12 400 PRO A O 1
ATOM 3089 N N . ALA A 1 401 ? 24.339 23.716 7.612 1.00 92.88 401 ALA A N 1
ATOM 3090 C CA . ALA A 1 401 ? 25.415 24.710 7.636 1.00 92.88 401 ALA A CA 1
ATOM 3091 C C . ALA A 1 401 ? 25.224 25.770 8.734 1.00 92.88 401 ALA A C 1
ATOM 3093 O O . ALA A 1 401 ? 26.185 26.421 9.138 1.00 92.88 401 ALA A O 1
ATOM 3094 N N . ASN A 1 402 ? 23.989 25.963 9.205 1.00 91.19 402 ASN A N 1
ATOM 3095 C CA . ASN A 1 402 ? 23.666 26.899 10.276 1.00 91.19 402 ASN A CA 1
ATOM 3096 C C . ASN A 1 402 ? 22.500 26.352 11.119 1.00 91.19 402 ASN A C 1
ATOM 3098 O O . ASN A 1 402 ? 21.353 26.778 10.930 1.00 91.19 402 ASN A O 1
ATOM 3102 N N . PRO A 1 403 ? 22.765 25.376 12.005 1.00 92.19 403 PRO A N 1
ATOM 3103 C CA . PRO A 1 403 ? 21.720 24.719 12.774 1.00 92.19 403 PRO A CA 1
ATOM 3104 C C . PRO A 1 403 ? 21.072 25.704 13.753 1.00 92.19 403 PRO A C 1
ATOM 3106 O O . PRO A 1 403 ? 21.721 26.255 14.642 1.00 92.19 403 PRO A O 1
ATOM 3109 N N . TYR A 1 404 ? 19.762 25.910 13.614 1.00 93.88 404 TYR A N 1
ATOM 3110 C CA . TYR A 1 404 ? 18.992 26.726 14.549 1.00 93.88 404 TYR A CA 1
ATOM 3111 C C . TYR A 1 404 ? 18.513 25.868 15.725 1.00 93.88 404 TYR A C 1
ATOM 3113 O O . TYR A 1 404 ? 17.590 25.066 15.575 1.00 93.88 404 TYR A O 1
ATOM 3121 N N . GLN A 1 405 ? 19.140 26.029 16.896 1.00 94.12 405 GLN A N 1
ATOM 3122 C CA . GLN A 1 405 ? 18.959 25.116 18.031 1.00 94.12 405 GLN A CA 1
ATOM 3123 C C . GLN A 1 405 ? 17.495 24.896 18.459 1.00 94.12 405 GLN A C 1
ATOM 3125 O O . GLN A 1 405 ? 17.144 23.749 18.723 1.00 94.12 405 GLN A O 1
ATOM 3130 N N . PRO A 1 406 ? 16.604 25.907 18.490 1.00 95.44 406 PRO A N 1
ATOM 3131 C CA . PRO A 1 406 ? 15.197 25.674 18.820 1.00 95.44 406 PRO A CA 1
ATOM 3132 C C . PRO A 1 406 ? 14.473 24.754 17.830 1.00 95.44 406 PRO A C 1
ATOM 3134 O O . PRO A 1 406 ? 13.697 23.904 18.257 1.00 95.44 406 PRO A O 1
ATOM 3137 N N . LEU A 1 407 ? 14.766 24.864 16.527 1.00 95.38 407 LEU A N 1
ATOM 3138 C CA . LEU A 1 407 ? 14.232 23.938 15.524 1.00 95.38 407 LEU A CA 1
ATOM 3139 C C . LEU A 1 407 ? 14.822 22.536 15.708 1.00 95.38 407 LEU A C 1
ATOM 3141 O O . LEU A 1 407 ? 14.075 21.567 15.697 1.00 95.38 407 LEU A O 1
ATOM 3145 N N . VAL A 1 408 ? 16.137 22.427 15.926 1.00 94.50 408 VAL A N 1
ATOM 3146 C CA . VAL A 1 408 ? 16.809 21.137 16.172 1.00 94.50 408 VAL A CA 1
ATOM 3147 C C . VAL A 1 408 ? 16.210 20.434 17.390 1.00 94.50 408 VAL A C 1
ATOM 3149 O O . VAL A 1 408 ? 15.834 19.269 17.304 1.00 94.50 408 VAL A O 1
ATOM 3152 N N . ASN A 1 409 ? 16.056 21.151 18.506 1.00 94.38 409 ASN A N 1
ATOM 3153 C CA . ASN A 1 409 ? 15.445 20.621 19.723 1.00 94.38 409 ASN A CA 1
ATOM 3154 C C . ASN A 1 409 ? 14.011 20.152 19.470 1.00 94.38 409 ASN A C 1
ATOM 3156 O O . ASN A 1 409 ? 13.601 19.129 20.015 1.00 94.38 409 ASN A O 1
ATOM 3160 N N . ARG A 1 410 ? 13.251 20.880 18.642 1.00 96.31 410 ARG A N 1
ATOM 3161 C CA . ARG A 1 410 ? 11.882 20.482 18.331 1.00 96.31 410 ARG A CA 1
ATOM 3162 C C . ARG A 1 410 ? 11.819 19.260 17.421 1.00 96.31 410 ARG A C 1
ATOM 3164 O O . ARG A 1 410 ? 11.035 18.367 17.712 1.00 96.31 410 ARG A O 1
ATOM 3171 N N . ILE A 1 411 ? 12.664 19.183 16.393 1.00 95.38 411 ILE A N 1
ATOM 3172 C CA . ILE A 1 411 ? 12.781 17.991 15.542 1.00 95.38 411 ILE A CA 1
ATOM 3173 C C . ILE A 1 411 ? 13.111 16.766 16.401 1.00 95.38 411 ILE A C 1
ATOM 3175 O O . ILE A 1 411 ? 12.402 15.774 16.317 1.00 95.38 411 ILE A O 1
ATOM 3179 N N . ILE A 1 412 ? 14.109 16.862 17.288 1.00 93.50 412 ILE A N 1
ATOM 3180 C CA . ILE A 1 412 ? 14.478 15.768 18.204 1.00 93.50 412 ILE A CA 1
ATOM 3181 C C . ILE A 1 412 ? 13.309 15.395 19.128 1.00 93.50 412 ILE A C 1
ATOM 3183 O O . ILE A 1 412 ? 13.053 14.219 19.358 1.00 93.50 412 ILE A O 1
ATOM 3187 N N . SER A 1 413 ? 12.590 16.383 19.667 1.00 95.19 413 SER A N 1
ATOM 3188 C CA . SER A 1 413 ? 11.432 16.133 20.532 1.00 95.19 413 SER A CA 1
ATOM 3189 C C . SER A 1 413 ? 10.319 15.374 19.811 1.00 95.19 413 SER A C 1
ATOM 3191 O O . SER A 1 413 ? 9.762 14.459 20.405 1.00 95.19 413 SER A O 1
ATOM 3193 N N . VAL A 1 414 ? 9.988 15.754 18.574 1.00 96.00 414 VAL A N 1
ATOM 3194 C CA . VAL A 1 414 ? 8.941 15.079 17.790 1.00 96.00 414 VAL A CA 1
ATOM 3195 C C . VAL A 1 414 ? 9.416 13.706 17.306 1.00 96.00 414 VAL A C 1
ATOM 3197 O O . VAL A 1 414 ? 8.636 12.765 17.294 1.00 96.00 414 VAL A O 1
ATOM 3200 N N . ASP A 1 415 ? 10.695 13.555 16.961 1.00 94.75 415 ASP A N 1
ATOM 3201 C CA . ASP A 1 415 ? 11.291 12.260 16.605 1.00 94.75 415 ASP A CA 1
ATOM 3202 C C . ASP A 1 415 ? 11.206 11.261 17.774 1.00 94.75 415 ASP A C 1
ATOM 3204 O O . ASP A 1 415 ? 10.780 10.124 17.589 1.00 94.75 415 ASP A O 1
ATOM 3208 N N . ASN A 1 416 ? 11.504 11.704 19.001 1.00 94.00 416 ASN A N 1
ATOM 3209 C CA . ASN A 1 416 ? 11.317 10.879 20.198 1.00 94.00 416 ASN A CA 1
ATOM 3210 C C . ASN A 1 416 ? 9.836 10.538 20.440 1.00 94.00 416 ASN A C 1
ATOM 3212 O O . ASN A 1 416 ? 9.531 9.396 20.764 1.00 94.00 416 ASN A O 1
ATOM 3216 N N . GLU A 1 417 ? 8.920 11.494 20.241 1.00 96.06 417 GLU A N 1
ATOM 3217 C CA . GLU A 1 417 ? 7.471 11.258 20.342 1.00 96.06 417 GLU A CA 1
ATOM 3218 C C . GLU A 1 417 ? 7.002 10.187 19.344 1.00 96.06 417 GLU A C 1
ATOM 3220 O O . GLU A 1 417 ? 6.255 9.286 19.715 1.00 96.06 417 GLU A O 1
ATOM 3225 N N . VAL A 1 418 ? 7.494 10.223 18.100 1.00 95.75 418 VAL A N 1
ATOM 3226 C CA . VAL A 1 418 ? 7.240 9.182 17.089 1.00 95.75 418 VAL A CA 1
ATOM 3227 C C . VAL A 1 418 ? 7.744 7.818 17.565 1.00 95.75 418 VAL A C 1
ATOM 3229 O O . VAL A 1 418 ? 7.012 6.834 17.473 1.00 95.75 418 VAL A O 1
ATOM 3232 N N . ILE A 1 419 ? 8.972 7.742 18.084 1.00 94.94 419 ILE A N 1
ATOM 3233 C CA . ILE A 1 419 ? 9.558 6.487 18.577 1.00 94.94 419 ILE A CA 1
ATOM 3234 C C . ILE A 1 419 ? 8.754 5.924 19.754 1.00 94.94 419 ILE A C 1
ATOM 3236 O O . ILE A 1 419 ? 8.505 4.717 19.802 1.00 94.94 419 ILE A O 1
ATOM 3240 N N . ASP A 1 420 ? 8.342 6.775 20.691 1.00 96.19 420 ASP A N 1
ATOM 3241 C CA . ASP A 1 420 ? 7.555 6.360 21.850 1.00 96.19 420 ASP A CA 1
ATOM 3242 C C . ASP A 1 420 ? 6.155 5.889 21.426 1.00 96.19 420 ASP A C 1
ATOM 3244 O O . ASP A 1 420 ? 5.741 4.804 21.827 1.00 96.19 420 ASP A O 1
ATOM 3248 N N . LEU A 1 421 ? 5.482 6.601 20.512 1.00 97.25 421 LEU A N 1
ATOM 3249 C CA . LEU A 1 421 ? 4.198 6.170 19.944 1.00 97.25 421 LEU A CA 1
ATOM 3250 C C . LEU A 1 421 ? 4.306 4.825 19.212 1.00 97.25 421 LEU A C 1
ATOM 3252 O O . LEU A 1 421 ? 3.442 3.967 19.381 1.00 97.25 421 LEU A O 1
ATOM 3256 N N . LEU A 1 422 ? 5.367 4.611 18.426 1.00 96.69 422 LEU A N 1
ATOM 3257 C CA . LEU A 1 422 ? 5.622 3.327 17.763 1.00 96.69 422 LEU A CA 1
ATOM 3258 C C . LEU A 1 422 ? 5.844 2.199 18.778 1.00 96.69 422 LEU A C 1
ATOM 3260 O O . LEU A 1 422 ? 5.341 1.092 18.582 1.00 96.69 422 LEU A O 1
ATOM 3264 N N . ARG A 1 423 ? 6.568 2.470 19.871 1.00 96.56 423 ARG A N 1
ATOM 3265 C CA . ARG A 1 423 ? 6.799 1.498 20.948 1.00 96.56 423 ARG A CA 1
ATOM 3266 C C . ARG A 1 423 ? 5.505 1.151 21.676 1.00 96.56 423 ARG A C 1
ATOM 3268 O O . ARG A 1 423 ? 5.259 -0.030 21.903 1.00 96.56 423 ARG A O 1
ATOM 3275 N N . ASP A 1 424 ? 4.681 2.147 21.980 1.00 97.31 424 ASP A N 1
ATOM 3276 C CA . ASP A 1 424 ? 3.389 1.960 22.640 1.00 97.31 424 ASP A CA 1
ATOM 3277 C C . ASP A 1 424 ? 2.431 1.147 21.763 1.00 97.31 424 ASP A C 1
ATOM 3279 O O . ASP A 1 424 ? 1.866 0.156 22.225 1.00 97.31 424 ASP A O 1
ATOM 3283 N N . ILE A 1 425 ? 2.302 1.506 20.477 1.00 97.38 425 ILE A N 1
ATOM 3284 C CA . ILE A 1 425 ? 1.478 0.763 19.510 1.00 97.38 425 ILE A CA 1
ATOM 3285 C C . ILE A 1 425 ? 1.968 -0.684 19.402 1.00 97.38 425 ILE A C 1
ATOM 3287 O O . ILE A 1 425 ? 1.166 -1.612 19.502 1.00 97.38 425 ILE A O 1
ATOM 3291 N N . ARG A 1 426 ? 3.280 -0.900 19.236 1.00 97.06 426 ARG A N 1
ATOM 3292 C CA . ARG A 1 426 ? 3.848 -2.252 19.152 1.00 97.06 426 ARG A CA 1
ATOM 3293 C C . ARG A 1 426 ? 3.559 -3.052 20.414 1.00 97.06 426 ARG A C 1
ATOM 3295 O O . ARG A 1 426 ? 3.122 -4.189 20.303 1.00 97.06 426 ARG A O 1
ATOM 3302 N N . SER A 1 427 ? 3.798 -2.465 21.586 1.00 96.75 427 SER A N 1
ATOM 3303 C CA . SER A 1 427 ? 3.605 -3.111 22.886 1.00 96.75 427 SER A CA 1
ATOM 3304 C C . SER A 1 427 ? 2.154 -3.544 23.097 1.00 96.75 427 SER A C 1
ATOM 3306 O O . SER A 1 427 ? 1.915 -4.666 23.528 1.00 96.75 427 SER A O 1
ATOM 3308 N N . GLU A 1 428 ? 1.183 -2.688 22.772 1.00 97.00 428 GLU A N 1
ATOM 3309 C CA . GLU A 1 428 ? -0.243 -3.007 22.939 1.00 97.00 428 GLU A CA 1
ATOM 3310 C C . GLU A 1 428 ? -0.743 -4.081 21.970 1.00 97.00 428 GLU A C 1
ATOM 3312 O O . GLU A 1 428 ? -1.630 -4.860 22.314 1.00 97.00 428 GLU A O 1
ATOM 3317 N N . LEU A 1 429 ? -0.163 -4.159 20.772 1.00 97.56 429 LEU A N 1
ATOM 3318 C CA . LEU A 1 429 ? -0.546 -5.142 19.758 1.00 97.56 429 LEU A CA 1
ATOM 3319 C C . LEU A 1 429 ? 0.311 -6.418 19.794 1.00 97.56 429 LEU A C 1
ATOM 3321 O O . LEU A 1 429 ? 0.099 -7.317 18.979 1.00 97.56 429 LEU A O 1
ATOM 3325 N N . ASN A 1 430 ? 1.285 -6.520 20.705 1.00 96.38 430 ASN A N 1
ATOM 3326 C CA . ASN A 1 430 ? 2.245 -7.625 20.711 1.00 96.38 430 ASN A CA 1
ATOM 3327 C C . ASN A 1 430 ? 1.641 -8.955 21.180 1.00 96.38 430 ASN A C 1
ATOM 3329 O O . ASN A 1 430 ? 2.154 -10.003 20.823 1.00 96.38 430 ASN A O 1
ATOM 3333 N N . GLU A 1 431 ? 0.548 -8.935 21.937 1.00 95.62 431 GLU A N 1
ATOM 3334 C CA . GLU A 1 431 ? -0.118 -10.159 22.414 1.00 95.62 431 GLU A CA 1
ATOM 3335 C C . GLU A 1 431 ? -1.161 -10.697 21.422 1.00 95.62 431 GLU A C 1
ATOM 3337 O O . GLU A 1 431 ? -1.849 -11.681 21.687 1.00 95.62 431 GLU A O 1
ATOM 3342 N N . ILE A 1 432 ? -1.324 -10.030 20.278 1.00 96.75 432 ILE A N 1
ATOM 3343 C CA . ILE A 1 432 ? -2.377 -10.336 19.315 1.00 96.75 432 ILE A CA 1
ATOM 3344 C C . ILE A 1 432 ? -1.748 -11.054 18.132 1.00 96.75 432 ILE A C 1
ATOM 3346 O O . ILE A 1 432 ? -0.921 -10.449 17.452 1.00 96.75 432 ILE A O 1
ATOM 3350 N N . PRO A 1 433 ? -2.126 -12.310 17.846 1.00 95.94 433 PRO A N 1
ATOM 3351 C CA . PRO A 1 433 ? -1.630 -13.015 16.673 1.00 95.94 433 PRO A CA 1
ATOM 3352 C C . PRO A 1 433 ? -1.963 -12.258 15.387 1.00 95.94 433 PRO A C 1
ATOM 3354 O O . PRO A 1 433 ? -3.076 -11.750 15.216 1.00 95.94 433 PRO A O 1
ATOM 3357 N N . TYR A 1 434 ? -1.003 -12.191 14.472 1.00 94.50 434 TYR A N 1
ATOM 3358 C CA . TYR A 1 434 ? -1.231 -11.645 13.146 1.00 94.50 434 TYR A CA 1
ATOM 3359 C C . TYR A 1 434 ? -2.182 -12.580 12.372 1.00 94.50 434 TYR A C 1
ATOM 3361 O O . TYR A 1 434 ? -1.920 -13.780 12.290 1.00 94.50 434 TYR A O 1
ATOM 3369 N N . PRO A 1 435 ? -3.308 -12.080 11.827 1.00 91.12 435 PRO A N 1
ATOM 3370 C CA . PRO A 1 435 ? -4.380 -12.945 11.328 1.00 91.12 435 PRO A CA 1
ATOM 3371 C C . PRO A 1 435 ? -4.150 -13.463 9.900 1.00 91.12 435 PRO A C 1
ATOM 3373 O O . PRO A 1 435 ? -4.959 -14.248 9.406 1.00 91.12 435 PRO A O 1
ATOM 3376 N N . TYR A 1 436 ? -3.092 -13.014 9.221 1.00 89.69 436 TYR A N 1
ATOM 3377 C CA . TYR A 1 436 ? -2.785 -13.388 7.840 1.00 89.69 436 TYR A CA 1
ATOM 3378 C C . TYR A 1 436 ? -1.494 -14.204 7.757 1.00 89.69 436 TYR A C 1
ATOM 3380 O O . TYR A 1 436 ? -0.701 -14.258 8.695 1.00 89.69 436 TYR A O 1
ATOM 3388 N N . ALA A 1 437 ? -1.273 -14.850 6.613 1.00 89.12 437 ALA A N 1
ATOM 3389 C CA . ALA A 1 437 ? -0.057 -15.616 6.384 1.00 89.12 437 ALA A CA 1
ATOM 3390 C C . ALA A 1 437 ? 1.178 -14.698 6.381 1.00 89.12 437 ALA A C 1
ATOM 3392 O O . ALA A 1 437 ? 1.258 -13.744 5.604 1.00 89.12 437 ALA A O 1
ATOM 3393 N N . HIS A 1 438 ? 2.156 -15.034 7.219 1.00 92.62 438 HIS A N 1
ATOM 3394 C CA . HIS A 1 438 ? 3.393 -14.285 7.422 1.00 92.62 438 HIS A CA 1
ATOM 3395 C C . HIS A 1 438 ? 4.585 -15.250 7.439 1.00 92.62 438 HIS A C 1
ATOM 3397 O O . HIS A 1 438 ? 4.440 -16.393 7.868 1.00 92.62 438 HIS A O 1
ATOM 3403 N N . GLY A 1 439 ? 5.758 -14.815 6.971 1.00 91.00 439 GLY A N 1
ATOM 3404 C CA . GLY A 1 439 ? 6.934 -15.698 6.875 1.00 91.00 439 GLY A CA 1
ATOM 3405 C C . GLY A 1 439 ? 7.638 -15.985 8.202 1.00 91.00 439 GLY A C 1
ATOM 3406 O O . GLY A 1 439 ? 8.505 -16.851 8.277 1.00 91.00 439 GLY A O 1
ATOM 3407 N N . VAL A 1 440 ? 7.260 -15.263 9.255 1.00 91.19 440 VAL A N 1
ATOM 3408 C CA . VAL A 1 440 ? 7.701 -15.505 10.635 1.00 91.19 440 VAL A CA 1
ATOM 3409 C C . VAL A 1 440 ? 6.586 -16.236 11.373 1.00 91.19 440 VAL A C 1
ATOM 3411 O O . VAL A 1 440 ? 5.471 -15.718 11.455 1.00 91.19 440 VAL A O 1
ATOM 3414 N N . ALA A 1 441 ? 6.892 -17.420 11.906 1.00 90.06 441 ALA A N 1
ATOM 3415 C CA . ALA A 1 441 ? 5.967 -18.188 12.735 1.00 90.06 441 ALA A CA 1
ATOM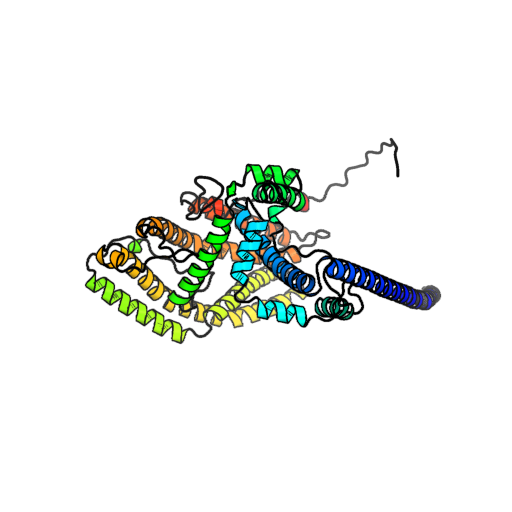 3416 C C . ALA A 1 441 ? 5.555 -17.391 13.982 1.00 90.06 441 ALA A C 1
ATOM 3418 O O . ALA A 1 441 ? 6.368 -16.659 14.546 1.00 90.06 441 ALA A O 1
ATOM 3419 N N . ASP A 1 442 ? 4.289 -17.529 14.383 1.00 91.38 442 ASP A N 1
ATOM 3420 C CA . ASP A 1 442 ? 3.703 -16.850 15.548 1.00 91.38 442 ASP A CA 1
ATOM 3421 C C . ASP A 1 442 ? 3.881 -15.320 15.527 1.00 91.38 442 ASP A C 1
ATOM 3423 O O . ASP A 1 442 ? 3.972 -14.667 16.568 1.00 91.38 442 ASP A O 1
ATOM 3427 N N . CYS A 1 443 ? 3.941 -14.729 14.325 1.00 94.69 443 CYS A N 1
ATOM 3428 C CA . CYS A 1 443 ? 4.032 -13.285 14.167 1.00 94.69 443 CYS A CA 1
ATOM 3429 C C . CYS A 1 443 ? 2.852 -12.601 14.864 1.00 94.69 443 CYS A C 1
ATOM 3431 O O . CYS A 1 443 ? 1.694 -12.993 14.710 1.00 94.69 443 CYS A O 1
ATOM 3433 N N . THR A 1 444 ? 3.159 -11.562 15.628 1.00 96.62 444 THR A N 1
ATOM 3434 C CA . THR A 1 444 ? 2.170 -10.760 16.341 1.00 96.62 444 THR A CA 1
ATOM 3435 C C . THR A 1 444 ? 1.807 -9.547 15.497 1.00 96.62 444 THR A C 1
ATOM 3437 O O . THR A 1 444 ? 2.594 -9.081 14.671 1.00 96.62 444 THR A O 1
ATOM 3440 N N . LEU A 1 445 ? 0.621 -8.990 15.706 1.00 96.31 445 LEU A N 1
ATOM 3441 C CA . LEU A 1 445 ? 0.163 -7.795 15.012 1.00 96.31 445 LEU A CA 1
ATOM 3442 C C . LEU A 1 445 ? 1.099 -6.606 15.273 1.00 96.31 445 LEU A C 1
ATOM 3444 O O . LEU A 1 445 ? 1.401 -5.849 14.354 1.00 96.31 445 LEU A O 1
ATOM 3448 N N . GLY A 1 446 ? 1.606 -6.475 16.503 1.00 96.06 446 GLY A N 1
ATOM 3449 C CA . GLY A 1 446 ? 2.608 -5.468 16.853 1.00 96.06 446 GLY A CA 1
ATOM 3450 C C . GLY A 1 446 ? 3.918 -5.638 16.081 1.00 96.06 446 GLY A C 1
ATOM 3451 O O . GLY A 1 446 ? 4.444 -4.653 15.566 1.00 96.06 446 GLY A O 1
ATOM 3452 N N . ALA A 1 447 ? 4.427 -6.869 15.962 1.00 94.12 447 ALA A N 1
ATOM 3453 C CA . ALA A 1 447 ? 5.644 -7.151 15.202 1.00 94.12 447 ALA A CA 1
ATOM 3454 C C . ALA A 1 447 ? 5.454 -6.952 13.689 1.00 94.12 447 ALA A C 1
ATOM 3456 O O . ALA A 1 447 ? 6.348 -6.421 13.041 1.00 94.12 447 ALA A O 1
ATOM 3457 N N . ALA A 1 448 ? 4.294 -7.323 13.141 1.00 93.50 448 ALA A N 1
ATOM 3458 C CA . ALA A 1 448 ? 3.987 -7.148 11.722 1.00 93.50 448 ALA A CA 1
ATOM 3459 C C . ALA A 1 448 ? 3.841 -5.668 11.324 1.00 93.50 448 ALA A C 1
ATOM 3461 O O . ALA A 1 448 ? 4.308 -5.260 10.266 1.00 93.50 448 ALA A O 1
ATOM 3462 N N . LEU A 1 449 ? 3.192 -4.848 12.162 1.00 92.31 449 LEU A N 1
ATOM 3463 C CA . LEU A 1 449 ? 2.965 -3.427 11.866 1.00 92.31 449 LEU A CA 1
ATOM 3464 C C . LEU A 1 449 ? 4.176 -2.542 12.184 1.00 92.31 449 LEU A C 1
ATOM 3466 O O . LEU A 1 449 ? 4.361 -1.504 11.549 1.00 92.31 449 LEU A O 1
ATOM 3470 N N . VAL A 1 450 ? 4.979 -2.923 13.179 1.00 93.06 450 VAL A N 1
ATOM 3471 C CA . VAL A 1 450 ? 6.158 -2.176 13.632 1.00 93.06 450 VAL A CA 1
ATOM 3472 C C . VAL A 1 450 ? 7.344 -3.137 13.743 1.00 93.06 450 VAL A C 1
ATOM 3474 O O . VAL A 1 450 ? 7.769 -3.505 14.842 1.00 93.06 450 VAL A O 1
ATOM 3477 N N . ASP A 1 451 ? 7.875 -3.539 12.585 1.00 86.12 451 ASP A N 1
ATOM 3478 C CA . ASP A 1 451 ? 8.980 -4.505 12.458 1.00 86.12 451 ASP A CA 1
ATOM 3479 C C . ASP A 1 451 ? 10.243 -4.022 13.197 1.00 86.12 451 ASP A C 1
ATOM 3481 O O . ASP A 1 451 ? 10.751 -4.680 14.113 1.00 86.12 451 ASP A O 1
ATOM 3485 N N . ASP A 1 452 ? 10.670 -2.789 12.907 1.00 86.94 452 ASP A N 1
ATOM 3486 C CA . ASP A 1 452 ? 11.841 -2.159 13.516 1.00 86.94 452 ASP A CA 1
ATOM 3487 C C . ASP A 1 452 ? 11.486 -0.830 14.196 1.00 86.94 452 ASP A C 1
ATOM 3489 O O . ASP A 1 452 ? 10.747 -0.003 13.658 1.00 86.94 452 ASP A O 1
ATOM 3493 N N . ILE A 1 453 ? 12.045 -0.616 15.388 1.00 88.12 453 ILE A N 1
ATOM 3494 C CA . ILE A 1 453 ? 11.947 0.651 16.118 1.00 88.12 453 ILE A CA 1
ATOM 3495 C C . ILE A 1 453 ? 13.351 1.254 16.154 1.00 88.12 453 ILE A C 1
ATOM 3497 O O . ILE A 1 453 ? 14.245 0.670 16.778 1.00 88.12 453 ILE A O 1
ATOM 3501 N N . PRO A 1 454 ? 13.567 2.434 15.541 1.00 84.25 454 PRO A N 1
ATOM 3502 C CA . PRO A 1 454 ? 14.861 3.095 15.571 1.00 84.25 454 PRO A CA 1
ATOM 3503 C C . PRO A 1 454 ? 15.389 3.249 17.003 1.00 84.25 454 PRO A C 1
ATOM 3505 O O . PRO A 1 454 ? 14.682 3.693 17.907 1.00 84.25 454 PRO A O 1
ATOM 3508 N N . LYS A 1 455 ? 16.663 2.908 17.218 1.00 79.00 455 LYS A N 1
ATOM 3509 C CA . LYS A 1 455 ? 17.330 3.135 18.506 1.00 79.00 455 LYS A CA 1
ATOM 3510 C C . LYS A 1 455 ? 17.590 4.634 18.696 1.00 79.00 455 LYS A C 1
ATOM 3512 O O . LYS A 1 455 ? 18.152 5.277 17.809 1.00 79.00 455 LYS A O 1
ATOM 3517 N N . ASN A 1 456 ? 17.262 5.160 19.881 1.00 65.25 456 ASN A N 1
ATOM 3518 C CA . ASN A 1 456 ? 17.388 6.587 20.233 1.00 65.25 456 ASN A CA 1
ATOM 3519 C C . ASN A 1 456 ? 18.796 7.188 20.026 1.00 65.25 456 ASN A C 1
ATOM 3521 O O . ASN A 1 456 ? 18.930 8.404 19.905 1.00 65.25 456 ASN A O 1
ATOM 3525 N N . ASP A 1 457 ? 19.857 6.378 19.993 1.00 59.53 457 ASP A N 1
ATOM 3526 C CA . ASP A 1 457 ? 21.236 6.883 20.019 1.00 59.53 457 ASP A CA 1
ATOM 3527 C C . ASP A 1 457 ? 21.864 7.181 18.642 1.00 59.53 457 ASP A C 1
ATOM 3529 O O . ASP A 1 457 ? 22.904 7.842 18.587 1.00 59.53 457 ASP A O 1
ATOM 3533 N N . ASP A 1 458 ? 21.257 6.771 17.519 1.00 51.97 458 ASP A N 1
ATOM 3534 C CA . ASP A 1 458 ? 22.009 6.677 16.256 1.00 51.97 458 ASP A CA 1
ATOM 3535 C C . ASP A 1 458 ? 21.892 7.849 15.264 1.00 51.97 458 ASP A C 1
ATOM 3537 O O . ASP A 1 458 ? 22.815 8.043 14.467 1.00 51.97 458 ASP A O 1
ATOM 3541 N N . ARG A 1 459 ? 20.826 8.664 15.284 1.00 54.53 459 ARG A N 1
ATOM 3542 C CA . ARG A 1 459 ? 20.526 9.565 14.142 1.00 54.53 459 ARG A CA 1
ATOM 3543 C C . ARG A 1 459 ? 20.966 11.022 14.314 1.00 54.53 459 ARG A C 1
ATOM 3545 O O . ARG A 1 459 ? 21.722 11.531 13.489 1.00 54.53 459 ARG A O 1
ATOM 3552 N N . TRP A 1 460 ? 20.575 11.701 15.392 1.00 56.47 460 TRP A N 1
ATOM 3553 C CA . TRP A 1 460 ? 20.835 13.147 15.533 1.00 56.47 460 TRP A CA 1
ATOM 3554 C C . TRP A 1 460 ? 22.183 13.486 16.169 1.00 56.47 460 TRP A C 1
ATOM 3556 O O . TRP A 1 460 ? 22.778 14.514 15.846 1.00 56.47 460 TRP A O 1
ATOM 3566 N N . ARG A 1 461 ? 22.731 12.608 17.019 1.00 50.44 461 ARG A N 1
ATOM 3567 C CA . ARG A 1 461 ? 24.026 12.849 17.682 1.00 50.44 461 ARG A CA 1
ATOM 3568 C C . ARG A 1 461 ? 25.187 12.961 16.689 1.00 50.44 461 ARG A C 1
ATOM 3570 O O . ARG A 1 461 ? 26.108 13.735 16.925 1.00 50.44 461 ARG A O 1
ATOM 3577 N N . ARG A 1 462 ? 25.125 12.256 15.553 1.00 50.41 462 ARG A N 1
ATOM 3578 C CA . ARG A 1 462 ? 26.150 12.342 14.496 1.00 50.41 462 ARG A CA 1
ATOM 3579 C C . ARG A 1 462 ? 26.008 13.586 13.610 1.00 50.41 462 ARG A C 1
ATOM 3581 O O . ARG A 1 462 ? 27.007 14.031 13.056 1.00 50.41 462 ARG A O 1
ATOM 3588 N N . ALA A 1 463 ? 24.798 14.136 13.485 1.00 51.53 463 ALA A N 1
ATOM 3589 C CA . ALA A 1 463 ? 24.499 15.294 12.638 1.00 51.53 463 ALA A CA 1
ATOM 3590 C C . ALA A 1 463 ? 24.618 16.642 13.377 1.00 51.53 463 ALA A C 1
ATOM 3592 O O . ALA A 1 463 ? 24.916 17.659 12.757 1.00 51.53 463 ALA A O 1
ATOM 3593 N N . VAL A 1 464 ? 24.391 16.661 14.696 1.00 45.94 464 VAL A N 1
ATOM 3594 C CA . VAL A 1 464 ? 24.318 17.894 15.505 1.00 45.94 464 VAL A CA 1
ATOM 3595 C C . VAL A 1 464 ? 25.623 18.201 16.245 1.00 45.94 464 VAL A C 1
ATOM 3597 O O . VAL A 1 464 ? 25.857 19.351 16.607 1.00 45.94 464 VAL A O 1
ATOM 3600 N N . VAL A 1 465 ? 26.512 17.223 16.446 1.00 42.53 465 VAL A N 1
ATOM 3601 C CA . VAL A 1 465 ? 27.842 17.501 17.004 1.00 42.53 465 VAL A CA 1
ATOM 3602 C C . VAL A 1 465 ? 28.739 18.007 15.871 1.00 42.53 465 VAL A C 1
ATOM 3604 O O . VAL A 1 465 ? 29.105 17.208 15.003 1.00 42.53 465 VAL A O 1
ATOM 3607 N N . PRO A 1 466 ? 29.131 19.299 15.840 1.00 39.66 466 PRO A N 1
ATOM 3608 C CA . PRO A 1 466 ? 30.158 19.736 14.910 1.00 39.66 466 PRO A CA 1
ATOM 3609 C C . PRO A 1 466 ? 31.398 18.894 15.192 1.00 39.66 466 PRO A C 1
ATOM 3611 O O . PRO A 1 466 ? 31.904 18.880 16.319 1.00 39.66 466 PRO A O 1
ATOM 3614 N N . ARG A 1 467 ? 31.883 18.163 14.180 1.00 38.06 467 ARG A N 1
ATOM 3615 C CA . ARG A 1 467 ? 33.204 17.541 14.261 1.00 38.06 467 ARG A CA 1
ATOM 3616 C C . ARG A 1 467 ? 34.165 18.654 14.662 1.00 38.06 467 ARG A C 1
ATOM 3618 O O . ARG A 1 467 ? 34.353 19.603 13.901 1.00 38.06 467 ARG A O 1
ATOM 3625 N N . ARG A 1 468 ? 34.760 18.563 15.858 1.00 32.28 468 ARG A N 1
ATOM 3626 C CA . ARG A 1 468 ? 35.971 19.339 16.136 1.00 32.28 468 ARG A CA 1
ATOM 3627 C C . ARG A 1 468 ? 36.915 19.051 14.968 1.00 32.28 468 ARG A C 1
ATOM 3629 O O . ARG A 1 468 ? 37.049 17.873 14.626 1.00 32.28 468 ARG A O 1
ATOM 3636 N N . PRO A 1 469 ? 37.527 20.064 14.334 1.00 31.94 469 PRO A N 1
ATOM 3637 C CA . PRO A 1 469 ? 38.575 19.799 13.367 1.00 31.94 469 PRO A CA 1
ATOM 3638 C C . PRO A 1 469 ? 39.633 18.987 14.110 1.00 31.94 469 PRO A C 1
ATOM 3640 O O . PRO A 1 469 ? 40.265 19.480 15.045 1.00 31.94 469 PRO A O 1
ATOM 3643 N N . SER A 1 470 ? 39.734 17.700 13.781 1.00 31.42 470 SER A N 1
ATOM 3644 C CA . SER A 1 470 ? 40.802 16.859 14.289 1.00 31.42 470 SER A CA 1
ATOM 3645 C C . SER A 1 470 ? 42.089 17.488 13.788 1.00 31.42 470 SER A C 1
ATOM 3647 O O . SER A 1 470 ? 42.297 17.601 12.578 1.00 31.42 470 SER A O 1
ATOM 3649 N N . ALA A 1 471 ? 42.899 17.962 14.730 1.00 31.08 471 ALA A N 1
ATOM 3650 C CA . ALA A 1 471 ? 44.241 18.422 14.460 1.00 31.08 471 ALA A CA 1
ATOM 3651 C C . ALA A 1 471 ? 44.972 17.363 13.623 1.00 31.08 471 ALA A C 1
ATOM 3653 O O . ALA A 1 471 ? 44.942 16.176 13.941 1.00 31.08 471 ALA A O 1
ATOM 3654 N N . SER A 1 472 ? 45.558 17.839 12.528 1.00 32.00 472 SER A N 1
ATOM 3655 C CA . SER A 1 472 ? 46.650 17.248 11.758 1.00 32.00 472 SER A CA 1
ATOM 3656 C C . SER A 1 472 ? 47.260 15.961 12.327 1.00 32.00 472 SER A C 1
ATOM 3658 O O . SER A 1 472 ? 47.958 16.001 13.340 1.00 32.00 472 SER A O 1
ATOM 3660 N N . ILE A 1 473 ? 47.130 14.866 11.578 1.00 27.80 473 ILE A N 1
ATOM 3661 C CA . ILE A 1 473 ? 48.187 13.857 11.497 1.00 27.80 473 ILE A CA 1
ATOM 3662 C C . ILE A 1 473 ? 48.597 13.761 10.031 1.00 27.80 473 ILE A C 1
ATOM 3664 O O . ILE A 1 473 ? 47.920 13.188 9.183 1.00 27.80 473 ILE A O 1
ATOM 3668 N N . THR A 1 474 ? 49.702 14.437 9.750 1.00 31.25 474 THR A N 1
ATOM 3669 C CA . THR A 1 474 ? 50.607 14.199 8.633 1.00 31.25 474 THR A CA 1
ATOM 3670 C C . THR A 1 474 ? 51.291 12.846 8.803 1.00 31.25 474 THR A C 1
ATOM 3672 O O . THR A 1 474 ? 51.975 12.676 9.805 1.00 31.25 474 THR A O 1
ATOM 3675 N N . THR A 1 475 ? 51.157 11.963 7.812 1.00 28.36 475 THR A N 1
ATOM 3676 C CA . THR A 1 475 ? 52.131 10.938 7.358 1.00 28.36 475 THR A CA 1
ATOM 3677 C C . THR A 1 475 ? 51.497 10.253 6.140 1.00 28.36 475 THR A C 1
ATOM 3679 O O . THR A 1 475 ? 50.494 9.564 6.254 1.00 28.36 475 THR A O 1
ATOM 3682 N N . SER A 1 476 ? 51.804 10.684 4.919 1.00 26.58 476 SER A N 1
ATOM 3683 C CA . SER A 1 476 ? 52.833 10.110 4.040 1.00 26.58 476 SER A CA 1
ATOM 3684 C C . SER A 1 476 ? 52.768 8.582 3.865 1.00 26.58 476 SER A C 1
ATOM 3686 O O . SER A 1 476 ? 53.174 7.836 4.755 1.00 26.58 476 SER A O 1
ATOM 3688 N N . SER A 1 477 ? 52.417 8.195 2.635 1.00 25.95 477 SER A N 1
ATOM 3689 C CA . SER A 1 477 ? 53.113 7.197 1.805 1.00 25.95 477 SER A CA 1
ATOM 3690 C C . SER A 1 477 ? 52.443 5.840 1.562 1.00 25.95 477 SER A C 1
ATOM 3692 O O . SER A 1 477 ? 51.926 5.198 2.470 1.00 25.95 477 SER A O 1
ATOM 3694 N N . ILE A 1 478 ? 52.656 5.409 0.308 1.00 27.88 478 ILE A N 1
ATOM 3695 C CA . ILE A 1 478 ? 52.481 4.097 -0.341 1.00 27.88 478 ILE A CA 1
ATOM 3696 C C . ILE A 1 478 ? 51.148 3.978 -1.110 1.00 27.88 478 ILE A C 1
ATOM 3698 O O . ILE A 1 478 ? 50.105 3.741 -0.520 1.00 27.88 478 ILE A O 1
ATOM 3702 N N . GLU A 1 479 ? 51.052 4.395 -2.380 1.00 27.34 479 GLU A N 1
ATOM 3703 C CA . GLU A 1 479 ? 51.661 3.890 -3.639 1.00 27.34 479 GLU A CA 1
ATOM 3704 C C . GLU A 1 479 ? 50.978 2.653 -4.262 1.00 27.34 479 GLU A C 1
ATOM 3706 O O . GLU A 1 479 ? 50.947 1.589 -3.659 1.00 27.34 479 GLU A O 1
ATOM 3711 N N . HIS A 1 480 ? 50.597 2.831 -5.544 1.00 27.33 480 HIS A N 1
ATOM 3712 C CA . HIS A 1 480 ? 50.400 1.840 -6.625 1.00 27.33 480 HIS A CA 1
ATOM 3713 C C . HIS A 1 480 ? 49.149 0.929 -6.537 1.00 27.33 480 HIS A C 1
ATOM 3715 O O . HIS A 1 480 ? 48.841 0.376 -5.497 1.00 27.33 480 HIS A O 1
ATOM 3721 N N . CYS A 1 481 ? 48.354 0.699 -7.594 1.00 24.00 481 CYS A N 1
ATOM 3722 C CA . CYS A 1 481 ? 48.671 0.602 -9.026 1.00 24.00 481 CYS A CA 1
ATOM 3723 C C . CYS A 1 481 ? 47.401 0.779 -9.926 1.00 24.00 481 CYS A C 1
ATOM 3725 O O . CYS A 1 481 ? 46.289 0.790 -9.401 1.00 24.00 481 CYS A O 1
ATOM 3727 N N . PRO A 1 482 ? 47.559 0.894 -11.265 1.00 39.34 482 PRO A N 1
ATOM 3728 C CA . PRO A 1 482 ? 46.586 1.409 -12.238 1.00 39.34 482 PRO A CA 1
ATOM 3729 C C . PRO A 1 482 ? 45.965 0.344 -13.170 1.00 39.34 482 PRO A C 1
ATOM 3731 O O . PRO A 1 482 ? 46.604 -0.663 -13.471 1.00 39.34 482 PRO A O 1
ATOM 3734 N N . ARG A 1 483 ? 44.794 0.633 -13.750 1.00 36.09 483 ARG A N 1
ATOM 3735 C CA . ARG A 1 483 ? 44.577 1.025 -15.163 1.00 36.09 483 ARG A CA 1
ATOM 3736 C C . ARG A 1 483 ? 43.094 1.205 -15.448 1.00 36.09 483 ARG A C 1
ATOM 3738 O O . ARG A 1 483 ? 42.309 0.363 -14.969 1.00 36.09 483 ARG A O 1
#

Sequence (483 aa):
MRYSSNVLAKMFYWVALAFVEPMRGVLWLMMLGSHLLSCHVLRRMEYDADRLEAGLAGVDDFVDTSRLLVFLGIASQRARYDLADALDNKRLADDVPALVSANARQLAEHRDDILKLVESEKTGWFDTHPSHSDRVRSVRATGGDPIVACTEPASGLFADFGGTCRQATEAFYREALGDEQWEKVRGTTQLVATADIAGDRNTHRQAAKSLRRFFRNQMAPTRPIGASLDALQPADDLAAVTAELGHARQAVLTQADQMGNAVEQYHEAAGVMSATRAQLELCGIFSFNPKAGGVLRKARARQAAQRPVFNTTSQQLAAFEEPARRRLDLALQLLGDGGVLARLPLEFDAEGAPLPSRDPRSQIEPLVRVSHALQGVQPRIDALREAAMSLEIFCPAYNPANPYQPLVNRIISVDNEVIDLLRDIRSELNEIPYPYAHGVADCTLGAALVDDIPKNDDRWRRAVVPRRPSASITTSSIEHCPR

Foldseek 3Di:
DPDPPVPVVVVVVVVVCVVVVVVVVVVVVVVVVVLLVLLVVLAVVLLVVLQVVCQAENLVCSLVVVLVVQLLVVLLVVLVVLQVVCLLLLEHALFSVVSSVLSSVVCVVVSVVSSVVQCPDADDSNHSYGGSVVSSVSNVVSHDDHPDDDPDDPCVVDPCSVVVRSVVVLVVLCVVQPVVRSVVSVVRHDHDHSVVSSQVVVVVVVVVVVVCVLQVVLDQPLHDQAAAPLLLAADPDLVVLVVLLVVLSVQLVVLSVVLVCLSVLLVVLLLLLLLLVLLCVVLVLVVVDPVSVVSNVVSVVSNVVSVVSNVVSVVSSVSNSVSSNSSSSSVSNNLSDPVVLVPDDFDADPVRHGDPPDSCSVLVNLRNVVRNLCVVLSVLVSVLVSLVSSLVVLVVVADLVDGDVSSLVVNLVSLVSNLVSLVVSLVSQVVRADSDDGRDPRDTPSCSVRVDRDDSPPDVVVSPDPPDPPPDDDDDDDDDDDD

Secondary structure (DSSP, 8-state):
---STTHHHHHHHHHHHHHHHHHHHHHHHHHHHHHHHHHHHHHHHHHHHHHHHHHHH-HHHHHHHHHHHHHHHHHHHHHHHHHHHHHHTTEEES-HHHHHHHHHHHHGGGHHHHHHHHHH----SS-SS--HHHHHHHHHTT----S----S-GGGGSTTHHHHHHHHHHHHHHHHH-HHHHHHHHTT-EEE-HHHHHHHHHHHHHHHHHHHHHTTT---TTS-----GGGGSPPS-HHHHHHHHHHHHHHHHHHHHHHTTHH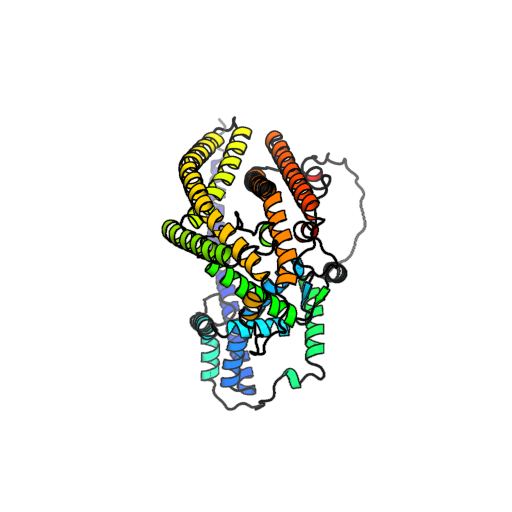HHHHHHHHHHHHHHHHHHHHHHTTT-HHHHHHHHHHHHHHHHHHHHHHHHHHHHHHHHHHHHHHHHHHHHGGGSHHHHTTSPPPB-TTSPBPP---THHHHHHHHHHHHHHHHHHHHHHHHHHHHHHHHHHGGG--TTS--HHHHHHHHHHHHHHHHHHHHHHHHHTTSB-SS--SSTT-BHHHHH-S----TTSSHHHHHS------------------

Radius of gyration: 31.72 Å; chains: 1; bounding box: 89×89×69 Å